Protein AF-0000000078823172 (afdb_homodimer)

Organism: Methylobacillus flagellatus (strain ATCC 51484 / DSM 6875 / VKM B-1610 / KT) (NCBI:txid265072)

Foldseek 3Di:
DCPQPCVQQPDDEPDDSPPPPDPPPPPDPAQKDKKKKKKKKQFHAHQQFTFALSGMKIKMWMKMDGNQFKIKMKMKMFGCQQQLACPPVPDDDRQFVDWTMKMKIKIWGKDDDPPPQKMKIWIKMWIAIDGGGDPVDPNQDQIWMWIKMKMDHDFKIKMKIWTCDCDHRRFGAGGKMKIKIKGWADDPPQQKIKIKMKMWTQRHPGDRLQIKMKIKIWMWGDDPQQKIKIKMKMAMPHDQVPQDRNNDRRRHIDIMIMMMGMD/DCPPPCPQQPDDEPDDSPPPPDPPPPPDPAQKDKKKKKKKKQFHAYQQFTFALSGMKIKMWMKMDGNQFKIKMKMKMFGCLQQLACPPVPDDDRQFVDWTMKMKIKIWGKDDDPPPQKMKIWIKMWIAIDGGGDPVDPNQDQIWMWIKMKMDHDFKIKMKIWTCDCDHRRFGAGGKMKIKIKGWADDPPQQKIKIKMKMWTQRHPGDRLQIKMKIKIWMWGDDPQFKIKIKMKMAMPHDQVVQDRNNDRRRHIDIMIMMMGMD

pLDDT: mean 87.61, std 20.74, range [19.89, 98.88]

Solvent-accessible surface area (backbone atoms only — not comparable to full-atom values): 25131 Å² total; per-residue (Å²): 133,85,79,70,76,72,49,70,53,80,71,76,63,79,66,69,76,64,45,52,51,69,69,68,57,84,76,66,87,61,57,67,46,75,37,37,36,37,33,43,26,46,36,38,49,54,86,32,25,42,34,22,74,73,23,56,25,49,36,34,36,40,38,38,39,36,76,89,25,42,34,37,35,39,38,35,32,28,20,20,45,49,41,14,21,29,17,89,75,37,64,71,64,36,43,19,40,32,38,17,33,39,40,35,43,36,39,35,41,40,47,60,53,79,88,70,66,36,31,39,38,39,37,41,37,39,42,38,59,60,62,41,60,22,74,90,40,72,87,44,40,49,43,26,42,32,40,36,43,32,43,33,43,90,44,38,36,38,38,40,35,38,20,83,28,68,28,45,65,46,36,60,11,42,52,18,33,34,39,35,43,38,36,50,44,64,51,78,89,70,37,35,31,38,36,41,36,42,35,41,41,39,32,47,77,22,64,70,69,70,28,30,43,23,35,38,43,34,41,36,39,45,49,93,82,34,40,36,37,36,38,34,39,32,25,40,68,46,42,58,91,76,41,45,36,24,87,40,52,28,31,44,72,43,79,32,43,38,42,33,40,45,86,134,85,76,72,77,72,48,69,56,74,68,83,63,79,68,66,85,59,45,54,52,68,67,68,56,83,77,66,86,62,57,66,46,75,38,38,36,38,33,44,27,46,35,38,49,52,86,29,24,43,35,23,74,73,24,55,24,50,35,34,37,40,38,39,40,38,76,88,24,43,35,37,37,38,39,36,33,29,21,19,43,49,41,14,21,30,17,90,75,34,69,70,64,37,43,19,39,32,36,18,32,39,40,35,42,37,38,36,41,41,48,59,52,80,88,70,66,34,31,39,37,38,36,42,37,39,42,36,58,58,61,42,60,23,73,92,42,72,88,47,41,49,43,26,42,33,40,35,42,33,42,33,44,91,43,37,36,38,39,41,36,37,18,82,29,68,27,46,65,46,37,60,9,43,51,18,32,37,40,36,44,37,37,52,44,63,50,78,88,69,39,35,32,38,37,40,37,43,35,41,41,39,31,48,78,22,64,70,70,72,27,29,42,23,35,36,43,34,43,36,39,47,48,92,84,34,39,34,36,36,38,35,38,31,26,40,68,48,41,59,90,75,41,44,36,24,89,41,51,27,31,44,74,42,80,33,44,39,42,34,39,45,88

Sequence (526 aa):
MRNSLLLAAIVGTFAAPAAVMAEEAAGATSPHTVTYNIGLTSNYIFRGTSQSGDRPAIQGGMDYSHASGFYAGTWASSISWLTDTGADGYGGERAYNSSSMELDIYAGYTAEIGETGITYDVGVNQYIYPGRRNTAVSPYNADTTEIYGGLAYKWVSARYNWSPSKSAFGFQGRGASYIDLTLDIPFGDTGYSAIAHVGRQEFGNGPSEYDYTDWKLGLSKAWDNGIVAGGYYTDTDADPSAFTYGPVFSGKENWTFFVQKTFMRNSLLLAAIVGTFAAPAAVMAEEAAGATSPHTVTYNIGLTSNYIFRGTSQSGDRPAIQGGMDYSHASGFYAGTWASSISWLTDTGADGYGGERAYNSSSMELDIYAGYTAEIGETGITYDVGVNQYIYPGRRNTAVSPYNADTTEIYGGLAYKWVSARYNWSPSKSAFGFQGRGASYIDLTLDIPFGDTGYSAIAHVGRQEFGNGPSEYDYTDWKLGLSKAWDNGIVAGGYYTDTDADPSAFTYGPVFSGKENWTFFVQKTF

Nearest PDB structures (foldseek):
  3szd-assembly2_A  TM=3.895E-01  e=1.748E-03  Pseudomonas aeruginosa
  4aui-assembly1_C  TM=3.815E-01  e=2.385E-03  Neisseria gonorrhoeae
  8p98-assembly1_A  TM=2.794E-01  e=1.854E-02  Bacteroides thetaiotaomicron VPI-5482
  7vcf-assembly1_F  TM=3.840E-01  e=7.254E-01  Chlamydomonas reinhardtii
  5fq6-assembly2_I  TM=2.348E-01  e=1.121E+00  Bacteroides thetaiotaomicron

InterPro domains:
  IPR010239 Conserved hypothetical protein CHP02001 [PF09694] (25-263)
  IPR010239 Conserved hypothetical protein CHP02001 [TIGR02001] (3-263)

Radius of gyration: 23.7 Å; Cα contacts (8 Å, |Δi|>4): 1482; chains: 2; bounding box: 60×65×48 Å

Secondary structure (DSSP, 8-state):
-----------SSS--STT------TT---SEEEEEEEEEESS-EETTEESSTTS-EEEEEEEEEETTSEEEEEEEEE--HHHHTTGGG-SS--SEEEE-EEEEEEEEEEEE-TTSSEEEEEEEEEEE--EEE-TTSS-----EEEEEEEEEETTEEEEEEE--SSEETTEE-TT-EEEEEEEEEE-TTSSEEEEEEEEEEE-TTS-GGG-EEEEEEEEEEE-TTSEEEEEEEEEE---TTTSEETTEETTS-EEEEEEEEE-/-----------SSS--S-S------TT---SEEEEEEEEEESS-EETTEESSTTS-EEEEEEEEEETTSEEEEEEEEE--HHHHTTGGG-SS--SEEEE-EEEEEEEEEEEE-TTSSEEEEEEEEEEE--EEE-TTSS-----EEEEEEEEEETTEEEEEEE--SSEETTEE-TT-EEEEEEEEEE-TTSSEEEEEEEEEEE-TTS-GGG-EEEEEEEEEEE-TTSEEEEEEEEEE---TTTSEETTEETTS-EEEEEEEEE-

Structure (mmCIF, N/CA/C/O backbone):
data_AF-0000000078823172-model_v1
#
loop_
_entity.id
_entity.type
_entity.pdbx_description
1 polymer 'Uncharacterized protein'
#
loop_
_atom_site.group_PDB
_atom_site.id
_atom_site.type_symbol
_atom_site.label_atom_id
_atom_site.label_alt_id
_atom_site.label_comp_id
_atom_site.label_asym_id
_atom_site.label_entity_id
_atom_site.label_seq_id
_atom_site.pdbx_PDB_ins_code
_atom_site.Cartn_x
_atom_site.Cartn_y
_atom_site.Cartn_z
_atom_site.occupancy
_atom_site.B_iso_or_equiv
_atom_site.auth_seq_id
_atom_site.auth_comp_id
_atom_site.auth_asym_id
_atom_site.auth_atom_id
_atom_site.pdbx_PDB_model_num
ATOM 1 N N . MET A 1 1 ? 33.219 21 13.844 1 19.98 1 MET A N 1
ATOM 2 C CA . MET A 1 1 ? 32.312 20.281 14.734 1 19.98 1 MET A CA 1
ATOM 3 C C . MET A 1 1 ? 30.938 20.141 14.109 1 19.98 1 MET A C 1
ATOM 5 O O . MET A 1 1 ? 30.203 21.125 14.008 1 19.98 1 MET A O 1
ATOM 9 N N . ARG A 1 2 ? 30.891 19.25 12.977 1 22.86 2 ARG A N 1
ATOM 10 C CA . ARG A 1 2 ? 29.969 19.141 11.836 1 22.86 2 ARG A CA 1
ATOM 11 C C . ARG A 1 2 ? 28.578 18.719 12.297 1 22.86 2 ARG A C 1
ATOM 13 O O . ARG A 1 2 ? 28.344 17.562 12.633 1 22.86 2 ARG A O 1
ATOM 20 N N . ASN A 1 3 ? 27.938 19.562 13.133 1 22.7 3 ASN A N 1
ATOM 21 C CA . ASN A 1 3 ? 26.594 19.328 13.664 1 22.7 3 ASN A CA 1
ATOM 22 C C . ASN A 1 3 ? 25.594 19.094 12.539 1 22.7 3 ASN A C 1
ATOM 24 O O . ASN A 1 3 ? 25.047 20.031 11.969 1 22.7 3 ASN A O 1
ATOM 28 N N . SER A 1 4 ? 25.922 18.234 11.648 1 25.62 4 SER A N 1
ATOM 29 C CA . SER A 1 4 ? 25 17.922 10.562 1 25.62 4 SER A CA 1
ATOM 30 C C . SER A 1 4 ? 23.688 17.359 11.086 1 25.62 4 SER A C 1
ATOM 32 O O . SER A 1 4 ? 23.672 16.344 11.773 1 25.62 4 SER A O 1
ATOM 34 N N . LEU A 1 5 ? 22.812 18.25 11.547 1 25.44 5 LEU A N 1
ATOM 35 C CA . LEU A 1 5 ? 21.438 17.969 11.938 1 25.44 5 LEU A CA 1
ATOM 36 C C . LEU A 1 5 ? 20.734 17.141 10.867 1 25.44 5 LEU A C 1
ATOM 38 O O . LEU A 1 5 ? 20.562 17.594 9.734 1 25.44 5 LEU A O 1
ATOM 42 N N . LEU A 1 6 ? 21.109 15.891 10.836 1 27.17 6 LEU A N 1
ATOM 43 C CA . LEU A 1 6 ? 20.375 14.969 9.977 1 27.17 6 LEU A CA 1
ATOM 44 C C . LEU A 1 6 ? 18.891 14.977 10.305 1 27.17 6 LEU A C 1
ATOM 46 O O . LEU A 1 6 ? 18.484 14.578 11.406 1 27.17 6 LEU A O 1
ATOM 50 N N . LEU A 1 7 ? 18.188 16.047 10 1 28.83 7 LEU A N 1
ATOM 51 C CA . LEU A 1 7 ? 16.734 16.047 10.164 1 28.83 7 LEU A CA 1
ATOM 52 C C . LEU A 1 7 ? 16.125 14.828 9.492 1 28.83 7 LEU A C 1
ATOM 54 O O . LEU A 1 7 ? 16.344 14.594 8.305 1 28.83 7 LEU A O 1
ATOM 58 N N . ALA A 1 8 ? 15.938 13.766 10.219 1 27.16 8 ALA A N 1
ATOM 59 C CA . ALA A 1 8 ? 15.312 12.484 9.875 1 27.16 8 ALA A CA 1
ATOM 60 C C . ALA A 1 8 ? 13.914 12.703 9.289 1 27.16 8 ALA A C 1
ATOM 62 O O . ALA A 1 8 ? 13.078 13.367 9.898 1 27.16 8 ALA A O 1
ATOM 63 N N . ALA A 1 9 ? 13.852 12.664 7.98 1 29.52 9 ALA A N 1
ATOM 64 C CA . ALA A 1 9 ? 12.594 12.625 7.242 1 29.52 9 ALA A CA 1
ATOM 65 C C . ALA A 1 9 ? 11.695 11.508 7.766 1 29.52 9 ALA A C 1
ATOM 67 O O . ALA A 1 9 ? 11.961 10.328 7.531 1 29.52 9 ALA A O 1
ATOM 68 N N . ILE A 1 10 ? 11.367 11.477 9.109 1 29.94 10 ILE A N 1
ATOM 69 C CA . ILE A 1 10 ? 10.398 10.438 9.438 1 29.94 10 ILE A CA 1
ATOM 70 C C . ILE A 1 10 ? 9.156 10.594 8.562 1 29.94 10 ILE A C 1
ATOM 72 O O . ILE A 1 10 ? 8.539 11.664 8.539 1 29.94 10 ILE A O 1
ATOM 76 N N . VAL A 1 11 ? 8.719 9.688 7.773 1 31.36 11 VAL A N 1
ATOM 77 C CA . VAL A 1 11 ? 7.723 9.234 6.809 1 31.36 11 VAL A CA 1
ATOM 78 C C . VAL A 1 11 ? 6.32 9.555 7.32 1 31.36 11 VAL A C 1
ATOM 80 O O . VAL A 1 11 ? 5.523 10.18 6.617 1 31.36 11 VAL A O 1
ATOM 83 N N . GLY A 1 12 ? 5.172 8.688 7.691 1 32.09 12 GLY A N 1
ATOM 84 C CA . GLY A 1 12 ? 3.873 8.438 7.086 1 32.09 12 GLY A CA 1
ATOM 85 C C . GLY A 1 12 ? 2.818 9.445 7.516 1 32.09 12 GLY A C 1
ATOM 86 O O . GLY A 1 12 ? 1.779 9.578 6.867 1 32.09 12 GLY A O 1
ATOM 87 N N . THR A 1 13 ? 2.258 9.648 8.727 1 36.22 13 THR A N 1
ATOM 88 C CA . THR A 1 13 ? 0.909 10.188 8.602 1 36.22 13 THR A CA 1
ATOM 89 C C . THR A 1 13 ? 0.938 11.578 7.969 1 36.22 13 THR A C 1
ATOM 91 O O . THR A 1 13 ? 0.288 11.812 6.949 1 36.22 13 THR A O 1
ATOM 94 N N . PHE A 1 14 ? 0.206 12.805 8.289 1 36.25 14 PHE A N 1
ATOM 95 C CA . PHE A 1 14 ? 0.055 14.039 7.531 1 36.25 14 PHE A CA 1
ATOM 96 C C . PHE A 1 14 ? 1.396 14.75 7.379 1 36.25 14 PHE A C 1
ATOM 98 O O . PHE A 1 14 ? 1.442 15.945 7.086 1 36.25 14 PHE A O 1
ATOM 105 N N . ALA A 1 15 ? 2.535 14.383 8.031 1 33.81 15 ALA A N 1
ATOM 106 C CA . ALA A 1 15 ? 3.582 15.398 8.016 1 33.81 15 ALA A CA 1
ATOM 107 C C . ALA A 1 15 ? 4.066 15.656 6.594 1 33.81 15 ALA A C 1
ATOM 109 O O . ALA A 1 15 ? 4.305 14.727 5.828 1 33.81 15 ALA A O 1
ATOM 110 N N . ALA A 1 16 ? 3.834 16.734 5.973 1 33.72 16 ALA A N 1
ATOM 111 C CA . ALA A 1 16 ? 4.605 17.266 4.855 1 33.72 16 ALA A CA 1
ATOM 112 C C . ALA A 1 16 ? 6.055 16.781 4.91 1 33.72 16 ALA A C 1
ATOM 114 O O . ALA A 1 16 ? 6.586 16.516 5.988 1 33.72 16 ALA A O 1
ATOM 115 N N . PRO A 1 17 ? 6.625 16.203 3.715 1 35.06 17 PRO A N 1
ATOM 116 C CA . PRO A 1 17 ? 8.078 16.078 3.605 1 35.06 17 PRO A CA 1
ATOM 117 C C . PRO A 1 17 ? 8.82 17.234 4.281 1 35.06 17 PRO A C 1
ATOM 119 O O . PRO A 1 17 ? 9.945 17.578 3.885 1 35.06 17 PRO A O 1
ATOM 122 N N . ALA A 1 18 ? 8.367 17.875 5.148 1 31.95 18 ALA A N 1
ATOM 123 C CA . ALA A 1 18 ? 9.305 18.938 5.488 1 31.95 18 ALA A CA 1
ATOM 124 C C . ALA A 1 18 ? 10.742 18.406 5.492 1 31.95 18 ALA A C 1
ATOM 126 O O . ALA A 1 18 ? 11.625 18.984 4.852 1 31.95 18 ALA A O 1
ATOM 127 N N . ALA A 1 19 ? 11.289 17.828 6.684 1 31.27 19 ALA A N 1
ATOM 128 C CA . ALA A 1 19 ? 12.727 17.844 6.922 1 31.27 19 ALA A CA 1
ATOM 129 C C . ALA A 1 19 ? 13.43 16.734 6.148 1 31.27 19 ALA A C 1
ATOM 131 O O . ALA A 1 19 ? 13.688 15.656 6.699 1 31.27 19 ALA A O 1
ATOM 132 N N . VAL A 1 20 ? 12.719 16 5.273 1 35.03 20 VAL A N 1
ATOM 133 C CA . VAL A 1 20 ? 13.812 15.367 4.551 1 35.03 20 VAL A CA 1
ATOM 134 C C . VAL A 1 20 ? 14.844 16.422 4.145 1 35.03 20 VAL A C 1
ATOM 136 O O . VAL A 1 20 ? 14.797 16.953 3.035 1 35.03 20 VAL A O 1
ATOM 139 N N . MET A 1 21 ? 14.93 17.562 4.75 1 33.09 21 MET A N 1
ATOM 140 C CA . MET A 1 21 ? 16.016 18.391 4.234 1 33.09 21 MET A CA 1
ATOM 141 C C . MET A 1 21 ? 17.25 17.547 3.949 1 33.09 21 MET A C 1
ATOM 143 O O . MET A 1 21 ? 17.516 16.562 4.641 1 33.09 21 MET A O 1
ATOM 147 N N . ALA A 1 22 ? 17.703 17.672 2.785 1 28.98 22 ALA A N 1
ATOM 148 C CA . ALA A 1 22 ? 18.875 17.266 2.012 1 28.98 22 ALA A CA 1
ATOM 149 C C . ALA A 1 22 ? 20.125 17.203 2.893 1 28.98 22 ALA A C 1
ATOM 151 O O . ALA A 1 22 ? 20.531 18.219 3.467 1 28.98 22 ALA A O 1
ATOM 152 N N . GLU A 1 23 ? 20.297 16.266 3.734 1 30.2 23 GLU A N 1
ATOM 153 C CA . GLU A 1 23 ? 21.75 16.281 3.883 1 30.2 23 GLU A CA 1
ATOM 154 C C . GLU A 1 23 ? 22.438 16.578 2.557 1 30.2 23 GLU A C 1
ATOM 156 O O . GLU A 1 23 ? 22.125 15.984 1.531 1 30.2 23 GLU A O 1
ATOM 161 N N . GLU A 1 24 ? 22.797 17.734 2.453 1 33 24 GLU A N 1
ATOM 162 C CA . GLU A 1 24 ? 23.797 17.984 1.427 1 33 24 GLU A CA 1
ATOM 163 C C . GLU A 1 24 ? 24.75 16.797 1.29 1 33 24 GLU A C 1
ATOM 165 O O . GLU A 1 24 ? 25.531 16.516 2.203 1 33 24 GLU A O 1
ATOM 170 N N . ALA A 1 25 ? 24.406 15.672 0.995 1 30.44 25 ALA A N 1
ATOM 171 C CA . ALA A 1 25 ? 25.609 14.961 0.574 1 30.44 25 ALA A CA 1
ATOM 172 C C . ALA A 1 25 ? 26.672 15.93 0.071 1 30.44 25 ALA A C 1
ATOM 174 O O . ALA A 1 25 ? 26.391 16.781 -0.77 1 30.44 25 ALA A O 1
ATOM 175 N N . ALA A 1 26 ? 27.688 16.062 0.829 1 34.47 26 ALA A N 1
ATOM 176 C CA . ALA A 1 26 ? 28.812 16.906 0.463 1 34.47 26 ALA A CA 1
ATOM 177 C C . ALA A 1 26 ? 28.922 17.062 -1.053 1 34.47 26 ALA A C 1
ATOM 179 O O . ALA A 1 26 ? 29.156 18.156 -1.562 1 34.47 26 ALA A O 1
ATOM 180 N N . GLY A 1 27 ? 29.344 15.969 -1.646 1 35.94 27 GLY A N 1
ATOM 181 C CA . GLY A 1 27 ? 29.938 16.078 -2.969 1 35.94 27 GLY A CA 1
ATOM 182 C C . GLY A 1 27 ? 28.922 16.25 -4.074 1 35.94 27 GLY A C 1
ATOM 183 O O . GLY A 1 27 ? 29.266 16.219 -5.258 1 35.94 27 GLY A O 1
ATOM 184 N N . ALA A 1 28 ? 27.562 15.672 -3.85 1 45.06 28 ALA A N 1
ATOM 185 C CA . ALA A 1 28 ? 26.938 15.547 -5.168 1 45.06 28 ALA A CA 1
ATOM 186 C C . ALA A 1 28 ? 26.516 16.922 -5.699 1 45.06 28 ALA A C 1
ATOM 188 O O . ALA A 1 28 ? 25.812 17.656 -5.016 1 45.06 28 ALA A O 1
ATOM 189 N N . THR A 1 29 ? 26.969 17.453 -6.523 1 65.19 29 THR A N 1
ATOM 190 C CA . THR A 1 29 ? 26.984 18.562 -7.48 1 65.19 29 THR A CA 1
ATOM 191 C C . THR A 1 29 ? 25.594 18.797 -8.047 1 65.19 29 THR A C 1
ATOM 193 O O . THR A 1 29 ? 25.281 19.906 -8.492 1 65.19 29 THR A O 1
ATOM 196 N N . SER A 1 30 ? 24.422 17.797 -7.664 1 89 30 SER A N 1
ATOM 197 C CA . SER A 1 30 ? 23.203 18.016 -8.422 1 89 30 SER A CA 1
ATOM 198 C C . SER A 1 30 ? 22.172 18.781 -7.602 1 89 30 SER A C 1
ATOM 200 O O . SER A 1 30 ? 21.969 18.5 -6.418 1 89 30 SER A O 1
ATOM 202 N N . PRO A 1 31 ? 21.594 19.719 -7.969 1 96.44 31 PRO A N 1
ATOM 203 C CA . PRO A 1 31 ? 20.547 20.469 -7.277 1 96.44 31 PRO A CA 1
ATOM 204 C C . PRO A 1 31 ? 19.234 19.688 -7.133 1 96.44 31 PRO A C 1
ATOM 206 O O . PRO A 1 31 ? 18.281 20.172 -6.543 1 96.44 31 PRO A O 1
ATOM 209 N N . HIS A 1 32 ? 19.109 18.516 -7.68 1 96.81 32 HIS A N 1
ATOM 210 C CA . HIS A 1 32 ? 17.922 17.672 -7.645 1 96.81 32 HIS A CA 1
ATOM 211 C C . HIS A 1 32 ? 18.125 16.484 -6.703 1 96.81 32 HIS A C 1
ATOM 213 O O . HIS A 1 32 ? 19.172 15.836 -6.727 1 96.81 32 HIS A O 1
ATOM 219 N N . THR A 1 33 ? 17.156 16.219 -5.824 1 95.25 33 THR A N 1
ATOM 220 C CA . THR A 1 33 ? 17.156 15.031 -4.969 1 95.25 33 THR A CA 1
ATOM 221 C C . THR A 1 33 ? 15.836 14.281 -5.09 1 95.25 33 THR A C 1
ATOM 223 O O . THR A 1 33 ? 14.758 14.883 -5.039 1 95.25 33 THR A O 1
ATOM 226 N N . VAL A 1 34 ? 15.906 12.977 -5.309 1 95.25 34 VAL A N 1
ATOM 227 C CA . VAL A 1 34 ? 14.742 12.102 -5.332 1 95.25 34 VAL A CA 1
ATOM 228 C C . VAL A 1 34 ? 14.875 11.031 -4.25 1 95.25 34 VAL A C 1
ATOM 230 O O . VAL A 1 34 ? 15.914 10.375 -4.141 1 95.25 34 VAL A O 1
ATOM 233 N N . THR A 1 35 ? 13.859 10.898 -3.439 1 94.69 35 THR A N 1
ATOM 234 C CA . THR A 1 35 ? 13.836 9.875 -2.398 1 94.69 35 THR A CA 1
ATOM 235 C C . THR A 1 35 ? 12.57 9.031 -2.5 1 94.69 35 THR A C 1
ATOM 237 O O . THR A 1 35 ? 11.531 9.508 -2.953 1 94.69 35 THR A O 1
ATOM 240 N N . TYR A 1 36 ? 12.703 7.82 -2.098 1 95.5 36 TYR A N 1
ATOM 241 C CA . TYR A 1 36 ? 11.594 6.871 -2.043 1 95.5 36 TYR A CA 1
ATOM 242 C C . TYR A 1 36 ? 11.438 6.293 -0.641 1 95.5 36 TYR A C 1
ATOM 244 O O . TYR A 1 36 ? 12.383 6.312 0.153 1 95.5 36 TYR A O 1
ATOM 252 N N . ASN A 1 37 ? 10.258 5.82 -0.341 1 96.06 37 ASN A N 1
ATOM 253 C CA . ASN A 1 37 ? 10.07 5.133 0.933 1 96.06 37 ASN A CA 1
ATOM 254 C C . ASN A 1 37 ? 9.008 4.043 0.829 1 96.06 37 ASN A C 1
ATOM 256 O O . ASN A 1 37 ? 8.109 4.117 -0.018 1 96.06 37 ASN A O 1
ATOM 260 N N . ILE A 1 38 ? 9.086 3.092 1.653 1 96.62 38 ILE A N 1
ATOM 261 C CA . ILE A 1 38 ? 8.109 2.023 1.829 1 96.62 38 ILE A CA 1
ATOM 262 C C . ILE A 1 38 ? 8.016 1.651 3.307 1 96.62 38 ILE A C 1
ATOM 264 O O . ILE A 1 38 ? 9.008 1.715 4.035 1 96.62 38 ILE A O 1
ATOM 268 N N . GLY A 1 39 ? 6.801 1.312 3.732 1 97.31 39 GLY A N 1
ATOM 269 C CA . GLY A 1 39 ? 6.66 0.957 5.137 1 97.31 39 GLY A CA 1
ATOM 270 C C . GLY A 1 39 ? 5.395 0.171 5.426 1 97.31 39 GLY A C 1
ATOM 271 O O . GLY A 1 39 ? 4.492 0.105 4.59 1 97.31 39 GLY A O 1
ATOM 272 N N . LEU A 1 40 ? 5.441 -0.436 6.578 1 98.25 40 LEU A N 1
ATOM 273 C CA . LEU A 1 40 ? 4.289 -1.088 7.188 1 98.25 40 LEU A CA 1
ATOM 274 C C . LEU A 1 40 ? 3.955 -0.451 8.531 1 98.25 40 LEU A C 1
ATOM 276 O O . LEU A 1 40 ? 4.855 -0.107 9.305 1 98.25 40 LEU A O 1
ATOM 280 N N . THR A 1 41 ? 2.717 -0.308 8.734 1 98.56 41 THR A N 1
ATOM 281 C CA . THR A 1 41 ? 2.225 0.156 10.023 1 98.56 41 THR A CA 1
ATOM 282 C C . THR A 1 41 ? 1.121 -0.763 10.547 1 98.56 41 THR A C 1
ATOM 284 O O . THR A 1 41 ? 0.378 -1.354 9.758 1 98.56 41 THR A O 1
ATOM 287 N N . SER A 1 42 ? 1.023 -0.833 11.828 1 98.44 42 SER A N 1
ATOM 288 C CA . SER A 1 42 ? -0.004 -1.689 12.414 1 98.44 42 SER A CA 1
ATOM 289 C C . SER A 1 42 ? -1.383 -1.046 12.312 1 98.44 42 SER A C 1
ATOM 291 O O . SER A 1 42 ? -2.402 -1.718 12.484 1 98.44 42 SER A O 1
ATOM 293 N N . ASN A 1 43 ? -1.388 0.219 12.102 1 98.56 43 ASN A N 1
ATOM 294 C CA . ASN A 1 43 ? -2.592 1.028 11.953 1 98.56 43 ASN A CA 1
ATOM 295 C C . ASN A 1 43 ? -2.293 2.352 11.25 1 98.56 43 ASN A C 1
ATOM 297 O O . ASN A 1 43 ? -1.408 3.098 11.68 1 98.56 43 ASN A O 1
ATOM 301 N N . TYR A 1 44 ? -2.957 2.617 10.18 1 98.62 44 TYR A N 1
ATOM 302 C CA . TYR A 1 44 ? -2.812 3.941 9.578 1 98.62 44 TYR A CA 1
ATOM 303 C C . TYR A 1 44 ? -3.666 4.969 10.312 1 98.62 44 TYR A C 1
ATOM 305 O O . TYR A 1 44 ? -4.898 4.941 10.219 1 98.62 44 TYR A O 1
ATOM 313 N N . ILE A 1 45 ? -2.992 5.93 10.969 1 98.69 45 ILE A N 1
ATOM 314 C CA . ILE A 1 45 ? -3.646 6.996 11.719 1 98.69 45 ILE A CA 1
ATOM 315 C C . ILE A 1 45 ? -3.451 8.328 11 1 98.69 45 ILE A C 1
ATOM 317 O O . ILE A 1 45 ? -2.318 8.742 10.75 1 98.69 45 ILE A O 1
ATOM 321 N N . PHE A 1 46 ? -4.539 8.938 10.641 1 98.38 46 PHE A N 1
ATOM 322 C CA . PHE A 1 46 ? -4.551 10.273 10.062 1 98.38 46 PHE A CA 1
ATOM 323 C C . PHE A 1 46 ? -5.27 11.258 10.977 1 98.38 46 PHE A C 1
ATOM 325 O O . PHE A 1 46 ? -6.488 11.172 11.148 1 98.38 46 PHE A O 1
ATOM 332 N N . ARG A 1 47 ? -4.484 12.195 11.539 1 98.06 47 ARG A N 1
ATOM 333 C CA . ARG A 1 47 ? -5.008 13.195 12.461 1 98.06 47 ARG A CA 1
ATOM 334 C C . ARG A 1 47 ? -5.805 12.539 13.586 1 98.06 47 ARG A C 1
ATOM 336 O O . ARG A 1 47 ? -6.914 12.969 13.898 1 98.06 47 ARG A O 1
ATOM 343 N N . GLY A 1 48 ? -5.254 11.477 14.016 1 98.31 48 GLY A N 1
ATOM 344 C CA . GLY A 1 48 ? -5.766 10.781 15.188 1 98.31 48 GLY A CA 1
ATOM 345 C C . GLY A 1 48 ? -6.809 9.734 14.844 1 98.31 48 GLY A C 1
ATOM 346 O O . GLY A 1 48 ? -7.238 8.977 15.719 1 98.31 48 GLY A O 1
ATOM 347 N N . THR A 1 49 ? -7.262 9.641 13.672 1 97.88 49 THR A N 1
ATOM 348 C CA . THR A 1 49 ? -8.32 8.695 13.312 1 97.88 49 THR A CA 1
ATOM 349 C C . THR A 1 49 ? -7.758 7.555 12.469 1 97.88 49 THR A C 1
ATOM 351 O O . THR A 1 49 ? -6.914 7.777 11.594 1 97.88 49 THR A O 1
ATOM 354 N N . SER A 1 50 ? -8.219 6.309 12.75 1 97.94 50 SER A N 1
ATOM 355 C CA . SER A 1 50 ? -7.797 5.137 11.984 1 97.94 50 SER A CA 1
ATOM 356 C C . SER A 1 50 ? -8.367 5.16 10.57 1 97.94 50 SER A C 1
ATOM 358 O O . SER A 1 50 ? -9.57 5.352 10.391 1 97.94 50 SER A O 1
ATOM 360 N N . GLN A 1 51 ? -7.449 4.934 9.648 1 97.81 51 GLN A N 1
ATOM 361 C CA . GLN A 1 51 ? -7.875 4.867 8.25 1 97.81 51 GLN A CA 1
ATOM 362 C C . GLN A 1 51 ? -7.879 3.428 7.742 1 97.81 51 GLN A C 1
ATOM 364 O O . GLN A 1 51 ? -8.344 3.154 6.633 1 97.81 51 GLN A O 1
ATOM 369 N N . SER A 1 52 ? -7.363 2.48 8.555 1 97.94 52 SER A N 1
ATOM 370 C CA . SER A 1 52 ? -7.258 1.093 8.117 1 97.94 52 SER A CA 1
ATOM 371 C C . SER A 1 52 ? -8.055 0.16 9.023 1 97.94 52 SER A C 1
ATOM 373 O O . SER A 1 52 ? -7.742 -1.028 9.125 1 97.94 52 SER A O 1
ATOM 375 N N . GLY A 1 53 ? -8.938 0.753 9.812 1 96.62 53 GLY A N 1
ATOM 376 C CA . GLY A 1 53 ? -9.82 -0.052 10.641 1 96.62 53 GLY A CA 1
ATOM 377 C C . GLY A 1 53 ? -9.094 -0.786 11.75 1 96.62 53 GLY A C 1
ATOM 378 O O . GLY A 1 53 ? -9.43 -1.933 12.062 1 96.62 53 GLY A O 1
ATOM 379 N N . ASP A 1 54 ? -8.07 -0.241 12.211 1 97.38 54 ASP A N 1
ATOM 380 C CA . ASP A 1 54 ? -7.234 -0.808 13.273 1 97.38 54 ASP A CA 1
ATOM 381 C C . ASP A 1 54 ? -6.469 -2.031 12.773 1 97.38 54 ASP A C 1
ATOM 383 O O . ASP A 1 54 ? -6.242 -2.979 13.523 1 97.38 54 ASP A O 1
ATOM 387 N N . ARG A 1 55 ? -6.195 -2.074 11.578 1 97.75 55 ARG A N 1
ATOM 388 C CA . ARG A 1 55 ? -5.441 -3.156 10.953 1 97.75 55 ARG A CA 1
ATOM 389 C C . ARG A 1 55 ? -4.219 -2.617 10.211 1 97.75 55 ARG A C 1
ATOM 391 O O . ARG A 1 55 ? -4.117 -1.414 9.969 1 97.75 55 ARG A O 1
ATOM 398 N N . PRO A 1 56 ? -3.311 -3.49 9.867 1 98.38 56 PRO A N 1
ATOM 399 C CA . PRO A 1 56 ? -2.08 -3.021 9.227 1 98.38 56 PRO A CA 1
ATOM 400 C C . PRO A 1 56 ? -2.328 -2.391 7.859 1 98.38 56 PRO A C 1
ATOM 402 O O . PRO A 1 56 ? -3.33 -2.697 7.207 1 98.38 56 PRO A O 1
ATOM 405 N N . ALA A 1 57 ? -1.391 -1.569 7.488 1 98.75 57 ALA A N 1
ATOM 406 C CA . ALA A 1 57 ? -1.43 -0.899 6.191 1 98.75 57 ALA A CA 1
ATOM 407 C C . ALA A 1 57 ? -0.039 -0.832 5.566 1 98.75 57 ALA A C 1
ATOM 409 O O . ALA A 1 57 ? 0.956 -0.644 6.27 1 98.75 57 ALA A O 1
ATOM 410 N N . ILE A 1 58 ? 0.03 -0.993 4.293 1 98.75 58 ILE A N 1
ATOM 411 C CA . ILE A 1 58 ? 1.241 -0.704 3.531 1 98.75 58 ILE A CA 1
ATOM 412 C C . ILE A 1 58 ? 1.223 0.75 3.064 1 98.75 58 ILE A C 1
ATOM 414 O O . ILE A 1 58 ? 0.176 1.268 2.67 1 98.75 58 ILE A O 1
ATOM 418 N N . GLN A 1 59 ? 2.387 1.354 3.121 1 98.56 59 GLN A N 1
ATOM 419 C CA . GLN A 1 59 ? 2.512 2.762 2.754 1 98.56 59 GLN A CA 1
ATOM 420 C C . GLN A 1 59 ? 3.82 3.025 2.016 1 98.56 59 GLN A C 1
ATOM 422 O O . GLN A 1 59 ? 4.797 2.291 2.189 1 98.56 59 GLN A O 1
ATOM 427 N N . GLY A 1 60 ? 3.824 4.066 1.184 1 97.5 60 GLY A N 1
ATOM 428 C CA . GLY A 1 60 ? 5.051 4.477 0.514 1 97.5 60 GLY A CA 1
ATOM 429 C C . GLY A 1 60 ? 4.852 5.648 -0.427 1 97.5 60 GLY A C 1
ATOM 430 O O . GLY A 1 60 ? 3.725 6.109 -0.626 1 97.5 60 GLY A O 1
ATOM 431 N N . GLY A 1 61 ? 6.016 6.098 -0.961 1 96.75 61 GLY A N 1
ATOM 432 C CA . GLY A 1 61 ? 5.926 7.262 -1.831 1 96.75 61 GLY A CA 1
ATOM 433 C C . GLY A 1 61 ? 7.27 7.684 -2.398 1 96.75 61 GLY A C 1
ATOM 434 O O . GLY A 1 61 ? 8.266 6.98 -2.236 1 96.75 61 GLY A O 1
ATOM 435 N N . MET A 1 62 ? 7.172 8.719 -3.107 1 96.62 62 MET A N 1
ATOM 436 C CA . MET A 1 62 ? 8.312 9.352 -3.758 1 96.62 62 MET A CA 1
ATOM 437 C C . MET A 1 62 ? 8.297 10.859 -3.539 1 96.62 62 MET A C 1
ATOM 439 O O . MET A 1 62 ? 7.238 11.492 -3.625 1 96.62 62 MET A O 1
ATOM 443 N N . ASP A 1 63 ? 9.531 11.367 -3.318 1 97.12 63 ASP A N 1
ATOM 444 C CA . ASP A 1 63 ? 9.664 12.805 -3.105 1 97.12 63 ASP A CA 1
ATOM 445 C C . ASP A 1 63 ? 10.781 13.383 -3.979 1 97.12 63 ASP A C 1
ATOM 447 O O . ASP A 1 63 ? 11.836 12.773 -4.133 1 97.12 63 ASP A O 1
ATOM 451 N N . TYR A 1 64 ? 10.469 14.453 -4.496 1 97.31 64 TYR A N 1
ATOM 452 C CA . TYR A 1 64 ? 11.438 15.273 -5.215 1 97.31 64 TYR A CA 1
ATOM 453 C C . TYR A 1 64 ? 11.664 16.594 -4.5 1 97.31 64 TYR A C 1
ATOM 455 O O . TYR A 1 64 ? 10.711 17.234 -4.043 1 97.31 64 TYR A O 1
ATOM 463 N N . SER A 1 65 ? 12.898 16.938 -4.426 1 97.25 65 SER A N 1
ATOM 464 C CA . SER A 1 65 ? 13.234 18.266 -3.912 1 97.25 65 SER A CA 1
ATOM 465 C C . SER A 1 65 ? 14.305 18.922 -4.762 1 97.25 65 SER A C 1
ATOM 467 O O . SER A 1 65 ? 15.18 18.25 -5.309 1 97.25 65 SER A O 1
ATOM 469 N N . HIS A 1 66 ? 14.234 20.219 -4.805 1 97.81 66 HIS A N 1
ATOM 470 C CA . HIS A 1 66 ? 15.227 21.031 -5.488 1 97.81 66 HIS A CA 1
ATOM 471 C C . HIS A 1 66 ? 15.93 21.969 -4.512 1 97.81 66 HIS A C 1
ATOM 473 O O . HIS A 1 66 ? 15.336 22.406 -3.527 1 97.81 66 HIS A O 1
ATOM 479 N N . ALA A 1 67 ? 17.172 22.375 -4.824 1 96.44 67 ALA A N 1
ATOM 480 C CA . ALA A 1 67 ? 17.969 23.25 -3.967 1 96.44 67 ALA A CA 1
ATOM 481 C C . ALA A 1 67 ? 17.312 24.609 -3.807 1 96.44 67 ALA A C 1
ATOM 483 O O . ALA A 1 67 ? 17.562 25.312 -2.826 1 96.44 67 ALA A O 1
ATOM 484 N N . SER A 1 68 ? 16.469 25.031 -4.688 1 97.19 68 SER A N 1
ATOM 485 C CA . SER A 1 68 ? 15.773 26.312 -4.625 1 97.19 68 SER A CA 1
ATOM 486 C C . SER A 1 68 ? 14.734 26.328 -3.504 1 97.19 68 SER A C 1
ATOM 488 O O . SER A 1 68 ? 14.266 27.406 -3.107 1 97.19 68 SER A O 1
ATOM 490 N N . GLY A 1 69 ? 14.305 25.109 -3.078 1 97.88 69 GLY A N 1
ATOM 491 C CA . GLY A 1 69 ? 13.273 25.031 -2.061 1 97.88 69 GLY A CA 1
ATOM 492 C C . GLY A 1 69 ? 11.992 24.391 -2.562 1 97.88 69 GLY A C 1
ATOM 493 O O . GLY A 1 69 ? 11.133 24 -1.768 1 97.88 69 GLY A O 1
ATOM 494 N N . PHE A 1 70 ? 11.875 24.25 -3.877 1 98.62 70 PHE A N 1
ATOM 495 C CA . PHE A 1 70 ? 10.695 23.609 -4.449 1 98.62 70 PHE A CA 1
ATOM 496 C C . PHE A 1 70 ? 10.703 22.109 -4.188 1 98.62 70 PHE A C 1
ATOM 498 O O . PHE A 1 70 ? 11.766 21.484 -4.23 1 98.62 70 PHE A O 1
ATOM 505 N N . TYR A 1 71 ? 9.562 21.594 -3.938 1 98.38 71 TYR A N 1
ATOM 506 C CA . TYR A 1 71 ? 9.445 20.141 -3.791 1 98.38 71 TYR A CA 1
ATOM 507 C C . TYR A 1 71 ? 8.102 19.641 -4.301 1 98.38 71 TYR A C 1
ATOM 509 O O . TYR A 1 71 ? 7.164 20.422 -4.461 1 98.38 71 TYR A O 1
ATOM 517 N N . ALA A 1 72 ? 8.008 18.391 -4.648 1 98.69 72 ALA A N 1
ATOM 518 C CA . ALA A 1 72 ? 6.797 17.672 -5.023 1 98.69 72 ALA A CA 1
ATOM 519 C C . ALA A 1 72 ? 6.902 16.188 -4.648 1 98.69 72 ALA A C 1
ATOM 521 O O . ALA A 1 72 ? 8.008 15.672 -4.449 1 98.69 72 ALA A O 1
ATOM 522 N N . GLY A 1 73 ? 5.742 15.602 -4.543 1 98.06 73 GLY A N 1
ATOM 523 C CA . GLY A 1 73 ? 5.801 14.188 -4.215 1 98.06 73 GLY A CA 1
ATOM 524 C C . GLY A 1 73 ? 4.453 13.5 -4.289 1 98.06 73 GLY A C 1
ATOM 525 O O . GLY A 1 73 ? 3.439 14.141 -4.586 1 98.06 73 GLY A O 1
ATOM 526 N N . THR A 1 74 ? 4.547 12.227 -4.098 1 98.19 74 THR A N 1
ATOM 527 C CA . THR A 1 74 ? 3.367 11.375 -3.99 1 98.19 74 THR A CA 1
ATOM 528 C C . THR A 1 74 ? 3.527 10.367 -2.852 1 98.19 74 THR A C 1
ATOM 530 O O . THR A 1 74 ? 4.648 9.984 -2.508 1 98.19 74 THR A O 1
ATOM 533 N N . TRP A 1 75 ? 2.469 10.102 -2.238 1 98.38 75 TRP A N 1
ATOM 534 C CA . TRP A 1 75 ? 2.379 9.133 -1.15 1 98.38 75 TRP A CA 1
ATOM 535 C C . TRP A 1 75 ? 1.07 8.352 -1.221 1 98.38 75 TRP A C 1
ATOM 537 O O . TRP A 1 75 ? 0.023 8.914 -1.552 1 98.38 75 TRP A O 1
ATOM 547 N N . ALA A 1 76 ? 1.164 7.059 -0.906 1 98.75 76 ALA A N 1
ATOM 548 C CA . ALA A 1 76 ? -0.04 6.23 -0.938 1 98.75 76 ALA A CA 1
ATOM 549 C C . ALA A 1 76 ? -0.088 5.285 0.258 1 98.75 76 ALA A C 1
ATOM 551 O O . ALA A 1 76 ? 0.95 4.949 0.833 1 98.75 76 ALA A O 1
ATOM 552 N N . SER A 1 77 ? -1.265 4.891 0.624 1 98.81 77 SER A N 1
ATOM 553 C CA . SER A 1 77 ? -1.496 3.918 1.689 1 98.81 77 SER A CA 1
ATOM 554 C C . SER A 1 77 ? -2.738 3.078 1.411 1 98.81 77 SER A C 1
ATOM 556 O O . SER A 1 77 ? -3.705 3.566 0.82 1 98.81 77 SER A O 1
ATOM 558 N N . SER A 1 78 ? -2.693 1.852 1.894 1 98.81 78 SER A N 1
ATOM 559 C CA . SER A 1 78 ? -3.941 1.096 1.939 1 98.81 78 SER A CA 1
ATOM 560 C C . SER A 1 78 ? -4.883 1.647 3.006 1 98.81 78 SER A C 1
ATOM 562 O O . SER A 1 78 ? -4.441 2.055 4.082 1 98.81 78 SER A O 1
ATOM 564 N N . ILE A 1 79 ? -6.137 1.646 2.682 1 98.62 79 ILE A N 1
ATOM 565 C CA . ILE A 1 79 ? -7.152 2.139 3.605 1 98.62 79 ILE A CA 1
ATOM 566 C C . ILE A 1 79 ? -8.391 1.249 3.537 1 98.62 79 ILE A C 1
ATOM 568 O O . ILE A 1 79 ? -8.57 0.505 2.57 1 98.62 79 ILE A O 1
ATOM 572 N N . SER A 1 80 ? -9.273 1.417 4.594 1 97.62 80 SER A N 1
ATOM 573 C CA . SER A 1 80 ? -10.523 0.663 4.551 1 97.62 80 SER A CA 1
ATOM 574 C C . SER A 1 80 ? -11.695 1.51 5.031 1 97.62 80 SER A C 1
ATOM 576 O O . SER A 1 80 ? -12.852 1.118 4.879 1 97.62 80 SER A O 1
ATOM 578 N N . TRP A 1 81 ? -11.508 2.676 5.562 1 95.38 81 TRP A N 1
ATOM 579 C CA . TRP A 1 81 ? -12.516 3.42 6.309 1 95.38 81 TRP A CA 1
ATOM 580 C C . TRP A 1 81 ? -13.711 3.768 5.422 1 95.38 81 TRP A C 1
ATOM 582 O O . TRP A 1 81 ? -14.852 3.816 5.895 1 95.38 81 TRP A O 1
ATOM 592 N N . LEU A 1 82 ? -13.5 3.973 4.164 1 94.38 82 LEU A N 1
ATOM 593 C CA . LEU A 1 82 ? -14.578 4.375 3.271 1 94.38 82 LEU A CA 1
ATOM 594 C C . LEU A 1 82 ? -15.539 3.217 3.025 1 94.38 82 LEU A C 1
ATOM 596 O O . LEU A 1 82 ? -16.75 3.43 2.857 1 94.38 82 LEU A O 1
ATOM 600 N N . THR A 1 83 ? -15.016 2.037 2.984 1 93.88 83 THR A N 1
ATOM 601 C CA . THR A 1 83 ? -15.867 0.875 2.775 1 93.88 83 THR A CA 1
ATOM 602 C C . THR A 1 83 ? -16.328 0.292 4.109 1 93.88 83 THR A C 1
ATOM 604 O O . THR A 1 83 ? -17.25 -0.517 4.156 1 93.88 83 THR A O 1
ATOM 607 N N . ASP A 1 84 ? -15.688 0.683 5.18 1 94.56 84 ASP A N 1
ATOM 608 C CA . ASP A 1 84 ? -16.047 0.169 6.5 1 94.56 84 ASP A CA 1
ATOM 609 C C . ASP A 1 84 ? -17.344 0.791 6.996 1 94.56 84 ASP A C 1
ATOM 611 O O . ASP A 1 84 ? -17.969 0.277 7.93 1 94.56 84 ASP A O 1
ATOM 615 N N . THR A 1 85 ? -17.672 1.89 6.445 1 88.25 85 THR A N 1
ATOM 616 C CA . THR A 1 85 ? -18.922 2.516 6.859 1 88.25 85 THR A CA 1
ATOM 617 C C . THR A 1 85 ? -20.109 1.581 6.609 1 88.25 85 THR A C 1
ATOM 619 O O . THR A 1 85 ? -20.203 0.954 5.555 1 88.25 85 THR A O 1
ATOM 622 N N . GLY A 1 86 ? -20.938 1.458 7.582 1 82.19 86 GLY A N 1
ATOM 623 C CA . GLY A 1 86 ? -22.125 0.623 7.445 1 82.19 86 GLY A CA 1
ATOM 624 C C . GLY A 1 86 ? -21.828 -0.858 7.59 1 82.19 86 GLY A C 1
ATOM 625 O O . GLY A 1 86 ? -22.703 -1.695 7.375 1 82.19 86 GLY A O 1
ATOM 626 N N . ALA A 1 87 ? -20.703 -1.204 8.008 1 83.06 87 ALA A N 1
ATOM 627 C CA . ALA A 1 87 ? -20.312 -2.609 8.117 1 83.06 87 ALA A CA 1
ATOM 628 C C . ALA A 1 87 ? -20.812 -3.217 9.422 1 83.06 87 ALA A C 1
ATOM 630 O O . ALA A 1 87 ? -21.062 -2.5 10.391 1 83.06 87 ALA A O 1
ATOM 631 N N . ASP A 1 88 ? -20.891 -4.594 9.531 1 81.19 88 ASP A N 1
ATOM 632 C CA . ASP A 1 88 ? -21.188 -5.402 10.703 1 81.19 88 ASP A CA 1
ATOM 633 C C . ASP A 1 88 ? -22.578 -5.062 11.273 1 81.19 88 ASP A C 1
ATOM 635 O O . ASP A 1 88 ? -22.797 -5.168 12.477 1 81.19 88 ASP A O 1
ATOM 639 N N . GLY A 1 89 ? -23.422 -4.531 10.43 1 73.94 89 GLY A N 1
ATOM 640 C CA . GLY A 1 89 ? -24.766 -4.219 10.875 1 73.94 89 GLY A CA 1
ATOM 641 C C . GLY A 1 89 ? -24.875 -2.852 11.523 1 73.94 89 GLY A C 1
ATOM 642 O O . GLY A 1 89 ? -25.922 -2.516 12.102 1 73.94 89 GLY A O 1
ATOM 643 N N . TYR A 1 90 ? -23.656 -2.291 11.648 1 74.69 90 TYR A N 1
ATOM 644 C CA . TYR A 1 90 ? -23.703 -0.939 12.195 1 74.69 90 TYR A CA 1
ATOM 645 C C . TYR A 1 90 ? -24.344 0.027 11.203 1 74.69 90 TYR A C 1
ATOM 647 O O . TYR A 1 90 ? -23.844 0.225 10.102 1 74.69 90 TYR A O 1
ATOM 655 N N . GLY A 1 91 ? -25.656 -0.144 11 1 63.41 91 GLY A N 1
ATOM 656 C CA . GLY A 1 91 ? -26.547 0.722 10.227 1 63.41 91 GLY A CA 1
ATOM 657 C C . GLY A 1 91 ? -25.797 1.715 9.359 1 63.41 91 GLY A C 1
ATOM 658 O O . GLY A 1 91 ? -24.562 1.819 9.445 1 63.41 91 GLY A O 1
ATOM 659 N N . GLY A 1 92 ? -26.359 2.174 8.25 1 68.81 92 GLY A N 1
ATOM 660 C CA . GLY A 1 92 ? -25.938 3.18 7.289 1 68.81 92 GLY A CA 1
ATOM 661 C C . GLY A 1 92 ? -25.438 2.59 5.988 1 68.81 92 GLY A C 1
ATOM 662 O O . GLY A 1 92 ? -25.469 1.373 5.793 1 68.81 92 GLY A O 1
ATOM 663 N N . GLU A 1 93 ? -25.172 3.389 5.141 1 76.25 93 GLU A N 1
ATOM 664 C CA . GLU A 1 93 ? -24.656 3.027 3.82 1 76.25 93 GLU A CA 1
ATOM 665 C C . GLU A 1 93 ? -23.156 3.221 3.74 1 76.25 93 GLU A C 1
ATOM 667 O O . GLU A 1 93 ? -22.578 4.027 4.48 1 76.25 93 GLU A O 1
ATOM 672 N N . ARG A 1 94 ? -22.547 2.352 2.994 1 85.5 94 ARG A N 1
ATOM 673 C CA . ARG A 1 94 ? -21.125 2.566 2.707 1 85.5 94 ARG A CA 1
ATOM 674 C C . ARG A 1 94 ? -20.906 3.934 2.074 1 85.5 94 ARG A C 1
ATOM 676 O O . ARG A 1 94 ? -21.688 4.379 1.238 1 85.5 94 ARG A O 1
ATOM 683 N N . ALA A 1 95 ? -19.828 4.551 2.494 1 89.62 95 ALA A N 1
ATOM 684 C CA . ALA A 1 95 ? -19.453 5.762 1.778 1 89.62 95 ALA A CA 1
ATOM 685 C C . ALA A 1 95 ? -19.016 5.445 0.349 1 89.62 95 ALA A C 1
ATOM 687 O O . ALA A 1 95 ? -19.5 6.062 -0.604 1 89.62 95 ALA A O 1
ATOM 688 N N . TYR A 1 96 ? -18.156 4.469 0.268 1 93.25 96 TYR A N 1
ATOM 689 C CA . TYR A 1 96 ? -17.766 3.908 -1.022 1 93.25 96 TYR A CA 1
ATOM 690 C C . TYR A 1 96 ? -18.141 2.436 -1.114 1 93.25 96 TYR A C 1
ATOM 692 O O . TYR A 1 96 ? -18.031 1.698 -0.132 1 93.25 96 TYR A O 1
ATOM 700 N N . ASN A 1 97 ? -18.531 2.059 -2.252 1 92.25 97 ASN A N 1
ATOM 701 C CA . ASN A 1 97 ? -18.812 0.648 -2.492 1 92.25 97 ASN A CA 1
ATOM 702 C C . ASN A 1 97 ? -17.531 -0.152 -2.74 1 92.25 97 ASN A C 1
ATOM 704 O O . ASN A 1 97 ? -17.531 -1.378 -2.617 1 92.25 97 ASN A O 1
ATOM 708 N N . SER A 1 98 ? -16.5 0.537 -3.129 1 95.12 98 SER A N 1
ATOM 709 C CA . SER A 1 98 ? -15.172 -0.034 -3.334 1 95.12 98 SER A CA 1
ATOM 710 C C . SER A 1 98 ? -14.086 1.027 -3.193 1 95.12 98 SER A C 1
ATOM 712 O O . SER A 1 98 ? -14.195 2.109 -3.775 1 95.12 98 SER A O 1
ATOM 714 N N . SER A 1 99 ? -13.109 0.744 -2.455 1 95.88 99 SER A N 1
ATOM 715 C CA . SER A 1 99 ? -11.938 1.592 -2.246 1 95.88 99 SER A CA 1
ATOM 716 C C . SER A 1 99 ? -10.859 0.86 -1.455 1 95.88 99 SER A C 1
ATOM 718 O O . SER A 1 99 ? -11.164 0.12 -0.518 1 95.88 99 SER A O 1
ATOM 720 N N . SER A 1 100 ? -9.617 1.105 -1.837 1 96.81 100 SER A N 1
ATOM 721 C CA . SER A 1 100 ? -8.602 0.372 -1.092 1 96.81 100 SER A CA 1
ATOM 722 C C . SER A 1 100 ? -7.355 1.227 -0.864 1 96.81 100 SER A C 1
ATOM 724 O O . SER A 1 100 ? -6.402 0.787 -0.218 1 96.81 100 SER A O 1
ATOM 726 N N . MET A 1 101 ? -7.324 2.414 -1.38 1 98.19 101 MET A N 1
ATOM 727 C CA . MET A 1 101 ? -6.09 3.182 -1.223 1 98.19 101 MET A CA 1
ATOM 728 C C . MET A 1 101 ? -6.383 4.676 -1.175 1 98.19 101 MET A C 1
ATOM 730 O O . MET A 1 101 ? -7.422 5.129 -1.659 1 98.19 101 MET A O 1
ATOM 734 N N . GLU A 1 102 ? -5.504 5.348 -0.538 1 98.62 102 GLU A N 1
ATOM 735 C CA . GLU A 1 102 ? -5.348 6.797 -0.623 1 98.62 102 GLU A CA 1
ATOM 736 C C . GLU A 1 102 ? -4.102 7.172 -1.42 1 98.62 102 GLU A C 1
ATOM 738 O O . GLU A 1 102 ? -3.047 6.551 -1.264 1 98.62 102 GLU A O 1
ATOM 743 N N . LEU A 1 103 ? -4.273 8.109 -2.281 1 98.62 103 LEU A N 1
ATOM 744 C CA . LEU A 1 103 ? -3.146 8.68 -3.012 1 98.62 103 LEU A CA 1
ATOM 745 C C . LEU A 1 103 ? -3.045 10.18 -2.77 1 98.62 103 LEU A C 1
ATOM 747 O O . LEU A 1 103 ? -3.998 10.922 -3.027 1 98.62 103 LEU A O 1
ATOM 751 N N . ASP A 1 104 ? -1.929 10.57 -2.297 1 98.75 104 ASP A N 1
ATOM 752 C CA . ASP A 1 104 ? -1.639 11.992 -2.125 1 98.75 104 ASP A CA 1
ATOM 753 C C . ASP A 1 104 ? -0.66 12.484 -3.188 1 98.75 104 ASP A C 1
ATOM 755 O O . ASP A 1 104 ? 0.344 11.828 -3.467 1 98.75 104 ASP A O 1
ATOM 759 N N . ILE A 1 105 ? -0.983 13.586 -3.703 1 98.56 105 ILE A N 1
ATOM 760 C CA . ILE A 1 105 ? -0.063 14.328 -4.559 1 98.56 105 ILE A CA 1
ATOM 761 C C . ILE A 1 105 ? 0.121 15.742 -4.012 1 98.56 105 ILE A C 1
ATOM 763 O O . ILE A 1 105 ? -0.858 16.438 -3.734 1 98.56 105 ILE A O 1
ATOM 767 N N . TYR A 1 106 ? 1.386 16.156 -3.885 1 98.62 106 TYR A N 1
ATOM 768 C CA . TYR A 1 106 ? 1.606 17.453 -3.25 1 98.62 106 TYR A CA 1
ATOM 769 C C . TYR A 1 106 ? 2.805 18.172 -3.865 1 98.62 106 TYR A C 1
ATOM 771 O O . TYR A 1 106 ? 3.646 17.531 -4.508 1 98.62 106 TYR A O 1
ATOM 779 N N . ALA A 1 107 ? 2.826 19.391 -3.646 1 98.75 107 ALA A N 1
ATOM 780 C CA . ALA A 1 107 ? 3.92 20.281 -4.039 1 98.75 107 ALA A CA 1
ATOM 781 C C . ALA A 1 107 ? 3.961 21.531 -3.16 1 98.75 107 ALA A C 1
ATOM 783 O O . ALA A 1 107 ? 2.947 21.922 -2.574 1 98.75 107 ALA A O 1
ATOM 784 N N . GLY A 1 108 ? 5.184 22.047 -3.078 1 98.75 108 GLY A N 1
ATOM 785 C CA . GLY A 1 108 ? 5.324 23.25 -2.252 1 98.75 108 GLY A CA 1
ATOM 786 C C . GLY A 1 108 ? 6.703 23.875 -2.338 1 98.75 108 GLY A C 1
ATOM 787 O O . GLY A 1 108 ? 7.461 23.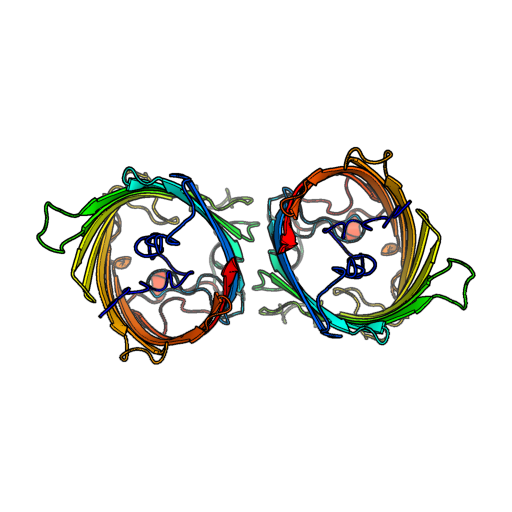594 -3.271 1 98.75 108 GLY A O 1
ATOM 788 N N . TYR A 1 109 ? 6.887 24.797 -1.419 1 98.62 109 TYR A N 1
ATOM 789 C CA . TYR A 1 109 ? 8.133 25.547 -1.292 1 98.62 109 TYR A CA 1
ATOM 790 C C . TYR A 1 109 ? 8.516 25.719 0.173 1 98.62 109 TYR A C 1
ATOM 792 O O . TYR A 1 109 ? 7.672 26.047 1.007 1 98.62 109 TYR A O 1
ATOM 800 N N . THR A 1 110 ? 9.727 25.484 0.414 1 98.44 110 THR A N 1
ATOM 801 C CA . THR A 1 110 ? 10.242 25.641 1.769 1 98.44 110 THR A CA 1
ATOM 802 C C . THR A 1 110 ? 11.547 26.438 1.76 1 98.44 110 THR A C 1
ATOM 804 O O . THR A 1 110 ? 12.352 26.297 0.833 1 98.44 110 THR A O 1
ATOM 807 N N . ALA A 1 111 ? 11.727 27.25 2.801 1 97.5 111 ALA A N 1
ATOM 808 C CA . ALA A 1 111 ? 12.953 28.031 2.92 1 97.5 111 ALA A CA 1
ATOM 809 C C . ALA A 1 111 ? 13.125 28.562 4.34 1 97.5 111 ALA A C 1
ATOM 811 O O . ALA A 1 111 ? 12.172 28.609 5.113 1 97.5 111 ALA A O 1
ATOM 812 N N . GLU A 1 112 ? 14.328 28.906 4.543 1 96.62 112 GLU A N 1
ATOM 813 C CA . GLU A 1 112 ? 14.617 29.594 5.797 1 96.62 112 GLU A CA 1
ATOM 814 C C . GLU A 1 112 ? 14.344 31.094 5.688 1 96.62 112 GLU A C 1
ATOM 816 O O . GLU A 1 112 ? 14.633 31.703 4.656 1 96.62 112 GLU A O 1
ATOM 821 N N . ILE A 1 113 ? 13.844 31.562 6.738 1 96.81 113 ILE A N 1
ATOM 822 C CA . ILE A 1 113 ? 13.664 33.031 6.797 1 96.81 113 ILE A CA 1
ATOM 823 C C . ILE A 1 113 ? 14.984 33.688 7.168 1 96.81 113 ILE A C 1
ATOM 825 O O . ILE A 1 113 ? 15.359 33.719 8.344 1 96.81 113 ILE A O 1
ATOM 829 N N . GLY A 1 114 ? 15.609 34.156 6.156 1 94.19 114 GLY A N 1
ATOM 830 C CA . GLY A 1 114 ? 16.922 34.719 6.414 1 94.19 114 GLY A CA 1
ATOM 831 C C . GLY A 1 114 ? 17.859 33.75 7.105 1 94.19 114 GLY A C 1
ATOM 832 O O . GLY A 1 114 ? 18.031 32.625 6.656 1 94.19 114 GLY A O 1
ATOM 833 N N . GLU A 1 115 ? 18.484 34.156 8.203 1 94.69 115 GLU A N 1
ATOM 834 C CA . GLU A 1 115 ? 19.375 33.281 8.992 1 94.69 115 GLU A CA 1
ATOM 835 C C . GLU A 1 115 ? 18.828 33.094 10.398 1 94.69 115 GLU A C 1
ATOM 837 O O . GLU A 1 115 ? 19.609 33 11.359 1 94.69 115 GLU A O 1
ATOM 842 N N . THR A 1 116 ? 17.562 33.094 10.508 1 95.38 116 THR A N 1
ATOM 843 C CA . THR A 1 116 ? 16.906 33.062 11.812 1 95.38 116 THR A CA 1
ATOM 844 C C . THR A 1 116 ? 16.875 31.641 12.359 1 95.38 116 THR A C 1
ATOM 846 O O . THR A 1 116 ? 16.625 31.422 13.547 1 95.38 116 THR A O 1
ATOM 849 N N . GLY A 1 117 ? 17.094 30.719 11.477 1 95.94 117 GLY A N 1
ATOM 850 C CA . GLY A 1 117 ? 16.891 29.328 11.852 1 95.94 117 GLY A CA 1
ATOM 851 C C . GLY A 1 117 ? 15.445 28.875 11.688 1 95.94 117 GLY A C 1
ATOM 852 O O . GLY A 1 117 ? 15.141 27.688 11.82 1 95.94 117 GLY A O 1
ATOM 853 N N . ILE A 1 118 ? 14.547 29.828 11.516 1 97.69 118 ILE A N 1
ATOM 854 C CA . ILE A 1 118 ? 13.148 29.5 11.281 1 97.69 118 ILE A CA 1
ATOM 855 C C . ILE A 1 118 ? 12.922 29.172 9.812 1 97.69 118 ILE A C 1
ATOM 857 O O . ILE A 1 118 ? 13.328 29.938 8.93 1 97.69 118 ILE A O 1
ATOM 861 N N . THR A 1 119 ? 12.297 28.062 9.578 1 97.69 119 THR A N 1
ATOM 862 C CA . THR A 1 119 ? 11.938 27.656 8.219 1 97.69 119 THR A CA 1
ATOM 863 C C . THR A 1 119 ? 10.43 27.781 8 1 97.69 119 THR A C 1
ATOM 865 O O . THR A 1 119 ? 9.641 27.453 8.883 1 97.69 119 THR A O 1
ATOM 868 N N . TYR A 1 120 ? 10.086 28.281 6.891 1 97.94 120 TYR A N 1
ATOM 869 C CA . TYR A 1 120 ? 8.68 28.266 6.512 1 97.94 120 TYR A CA 1
ATOM 870 C C . TYR A 1 120 ? 8.43 27.266 5.379 1 97.94 120 TYR A C 1
ATOM 872 O O . TYR A 1 120 ? 9.359 26.906 4.652 1 97.94 120 TYR A O 1
ATOM 880 N N . ASP A 1 121 ? 7.23 26.797 5.289 1 98.5 121 ASP A N 1
ATOM 881 C CA . ASP A 1 121 ? 6.773 25.844 4.273 1 98.5 121 ASP A CA 1
ATOM 882 C C . ASP A 1 121 ? 5.355 26.172 3.816 1 98.5 121 ASP A C 1
ATOM 884 O O . ASP A 1 121 ? 4.457 26.359 4.641 1 98.5 121 ASP A O 1
ATOM 888 N N . VAL A 1 122 ? 5.188 26.297 2.535 1 98.69 122 VAL A N 1
ATOM 889 C CA . VAL A 1 122 ? 3.867 26.5 1.95 1 98.69 122 VAL A CA 1
ATOM 890 C C . VAL A 1 122 ? 3.643 25.516 0.806 1 98.69 122 VAL A C 1
ATOM 892 O O . VAL A 1 122 ? 4.574 25.188 0.07 1 98.69 122 VAL A O 1
ATOM 895 N N . GLY A 1 123 ? 2.365 25.031 0.701 1 98.62 123 GLY A N 1
ATOM 896 C CA . GLY A 1 123 ? 2.127 24.078 -0.375 1 98.62 123 GLY A CA 1
ATOM 897 C C . GLY A 1 123 ? 0.666 23.688 -0.517 1 98.62 123 GLY A C 1
ATOM 898 O O . GLY A 1 123 ? -0.213 24.344 0.05 1 98.62 123 GLY A O 1
ATOM 899 N N . VAL A 1 124 ? 0.46 22.766 -1.422 1 98.75 124 VAL A N 1
ATOM 900 C CA . VAL A 1 124 ? -0.857 22.219 -1.702 1 98.75 124 VAL A CA 1
ATOM 901 C C . VAL A 1 124 ? -0.781 20.688 -1.69 1 98.75 124 VAL A C 1
ATOM 903 O O . VAL A 1 124 ? 0.239 20.109 -2.07 1 98.75 124 VAL A O 1
ATOM 906 N N . ASN A 1 125 ? -1.775 20.094 -1.159 1 98.38 125 ASN A N 1
ATOM 907 C CA . ASN A 1 125 ? -1.922 18.641 -1.146 1 98.38 125 ASN A CA 1
ATOM 908 C C . ASN A 1 125 ? -3.287 18.203 -1.672 1 98.38 125 ASN A C 1
ATOM 910 O O . ASN A 1 125 ? -4.316 18.734 -1.242 1 98.38 125 ASN A O 1
ATOM 914 N N . GLN A 1 126 ? -3.279 17.359 -2.635 1 98.44 126 GLN A N 1
ATOM 915 C CA . GLN A 1 126 ? -4.5 16.719 -3.123 1 98.44 126 GLN A CA 1
ATOM 916 C C . GLN A 1 126 ? -4.602 15.281 -2.633 1 98.44 126 GLN A C 1
ATOM 918 O O . GLN A 1 126 ? -3.797 14.43 -3.018 1 98.44 126 GLN A O 1
ATOM 923 N N . TYR A 1 127 ? -5.551 15.062 -1.74 1 98 127 TYR A N 1
ATOM 924 C CA . TYR A 1 127 ? -5.91 13.703 -1.333 1 98 127 TYR A CA 1
ATOM 925 C C . TYR A 1 127 ? -6.871 13.07 -2.332 1 98 127 TYR A C 1
ATOM 927 O O . TYR A 1 127 ? -7.945 13.617 -2.602 1 98 127 TYR A O 1
ATOM 935 N N . ILE A 1 128 ? -6.496 11.922 -2.861 1 97.94 128 ILE A N 1
ATOM 936 C CA . ILE A 1 128 ? -7.316 11.195 -3.82 1 97.94 128 ILE A CA 1
ATOM 937 C C . ILE A 1 128 ? -7.664 9.82 -3.26 1 97.94 128 ILE A C 1
ATOM 939 O O . ILE A 1 128 ? -6.797 9.125 -2.727 1 97.94 128 ILE A O 1
ATOM 943 N N . TYR A 1 129 ? -8.898 9.477 -3.365 1 97 129 TYR A N 1
ATOM 944 C CA . TYR A 1 129 ? -9.383 8.172 -2.939 1 97 129 TYR A CA 1
ATOM 945 C C . TYR A 1 129 ? -10.039 7.43 -4.098 1 97 129 TYR A C 1
ATOM 947 O O . TYR A 1 129 ? -11.266 7.418 -4.219 1 97 129 TYR A O 1
ATOM 955 N N . PRO A 1 130 ? -9.234 6.703 -4.828 1 96.94 130 PRO A N 1
ATOM 956 C CA . PRO A 1 130 ? -9.82 5.949 -5.941 1 96.94 130 PRO A CA 1
ATOM 957 C C . PRO A 1 130 ? -10.836 4.914 -5.484 1 96.94 130 PRO A C 1
ATOM 959 O O . PRO A 1 130 ? -10.672 4.297 -4.43 1 96.94 130 PRO A O 1
ATOM 962 N N . GLY A 1 131 ? -11.883 4.742 -6.262 1 94.44 131 GLY A N 1
ATOM 963 C CA . GLY A 1 131 ? -12.891 3.752 -5.922 1 94.44 131 GLY A CA 1
ATOM 964 C C . GLY A 1 131 ? -14.242 4.031 -6.555 1 94.44 131 GLY A C 1
ATOM 965 O O . GLY A 1 131 ? -14.344 4.879 -7.445 1 94.44 131 GLY A O 1
ATOM 966 N N . ARG A 1 132 ? -15.172 3.164 -6.164 1 92.81 132 ARG A N 1
ATOM 967 C CA . ARG A 1 132 ? -16.562 3.357 -6.559 1 92.81 132 ARG A CA 1
ATOM 968 C C . ARG A 1 132 ? -17.375 3.955 -5.418 1 92.81 132 ARG A C 1
ATOM 970 O O . ARG A 1 132 ? -17.594 3.301 -4.395 1 92.81 132 ARG A O 1
ATOM 977 N N . ARG A 1 133 ? -17.859 5.117 -5.605 1 90.88 133 ARG A N 1
ATOM 978 C CA . ARG A 1 133 ? -18.656 5.812 -4.598 1 90.88 133 ARG A CA 1
ATOM 979 C C . ARG A 1 133 ? -20.062 5.234 -4.523 1 90.88 133 ARG A C 1
ATOM 981 O O . ARG A 1 133 ? -20.594 4.742 -5.523 1 90.88 133 ARG A O 1
ATOM 988 N N . ASN A 1 134 ? -20.578 5.281 -3.367 1 87.94 134 ASN A N 1
ATOM 989 C CA . ASN A 1 134 ? -21.969 4.887 -3.197 1 87.94 134 ASN A CA 1
ATOM 990 C C . ASN A 1 134 ? -22.922 6.004 -3.609 1 87.94 134 ASN A C 1
ATOM 992 O O . ASN A 1 134 ? -23.031 7.02 -2.918 1 87.94 134 ASN A O 1
ATOM 996 N N . THR A 1 135 ? -23.578 5.859 -4.648 1 78 135 THR A N 1
ATOM 997 C CA . THR A 1 135 ? -24.422 6.922 -5.191 1 78 135 THR A CA 1
ATOM 998 C C . THR A 1 135 ? -25.797 6.922 -4.516 1 78 135 THR A C 1
ATOM 1000 O O . THR A 1 135 ? -26.609 7.82 -4.746 1 78 135 THR A O 1
ATOM 1003 N N . ALA A 1 136 ? -26.078 5.793 -3.908 1 73.12 136 ALA A N 1
ATOM 1004 C CA . ALA A 1 136 ? -27.359 5.746 -3.197 1 73.12 136 ALA A CA 1
ATOM 1005 C C . ALA A 1 136 ? -27.359 6.711 -2.016 1 73.12 136 ALA A C 1
ATOM 1007 O O . ALA A 1 136 ? -28.422 7.113 -1.541 1 73.12 136 ALA A O 1
ATOM 1008 N N . VAL A 1 137 ? -26.219 6.898 -1.642 1 62.44 137 VAL A N 1
ATOM 1009 C CA . VAL A 1 137 ? -26.078 7.848 -0.541 1 62.44 137 VAL A CA 1
ATOM 1010 C C . VAL A 1 137 ? -25.625 9.195 -1.076 1 62.44 137 VAL A C 1
ATOM 1012 O O . VAL A 1 137 ? -25.156 9.297 -2.217 1 62.44 137 VAL A O 1
ATOM 1015 N N . SER A 1 138 ? -25.766 10.242 -0.412 1 60.59 138 SER A N 1
ATOM 1016 C CA . SER A 1 138 ? -25.297 11.57 -0.796 1 60.59 138 SER A CA 1
ATOM 1017 C C . SER A 1 138 ? -23.938 11.508 -1.474 1 60.59 138 SER A C 1
ATOM 1019 O O . SER A 1 138 ? -23.172 10.57 -1.25 1 60.59 138 SER A O 1
ATOM 1021 N N . PRO A 1 139 ? -23.797 12.258 -2.506 1 64.5 139 PRO A N 1
ATOM 1022 C CA . PRO A 1 139 ? -22.547 12.289 -3.26 1 64.5 139 PRO A CA 1
ATOM 1023 C C . PRO A 1 139 ? -21.312 12.352 -2.354 1 64.5 139 PRO A C 1
ATOM 1025 O O . PRO A 1 139 ? -20.719 13.414 -2.195 1 64.5 139 PRO A O 1
ATOM 1028 N N . TYR A 1 140 ? -21.047 11.258 -1.615 1 79.38 140 TYR A N 1
ATOM 1029 C CA . TYR A 1 140 ? -19.859 11.164 -0.764 1 79.38 140 TYR A CA 1
ATOM 1030 C C . TYR A 1 140 ? -18.594 11.18 -1.599 1 79.38 140 TYR A C 1
ATOM 1032 O O . TYR A 1 140 ? -18.406 10.336 -2.484 1 79.38 140 TYR A O 1
ATOM 1040 N N . ASN A 1 141 ? -17.906 12.258 -1.533 1 88.56 141 ASN A N 1
ATOM 1041 C CA . ASN A 1 141 ? -16.578 12.367 -2.146 1 88.56 141 ASN A CA 1
ATOM 1042 C C . ASN A 1 141 ? -15.508 12.688 -1.109 1 88.56 141 ASN A C 1
ATOM 1044 O O . ASN A 1 141 ? -15.492 13.781 -0.545 1 88.56 141 ASN A O 1
ATOM 1048 N N . ALA A 1 142 ? -14.672 11.75 -0.936 1 93.38 142 ALA A N 1
ATOM 1049 C CA . ALA A 1 142 ? -13.664 11.914 0.103 1 93.38 142 ALA A CA 1
ATOM 1050 C C . ALA A 1 142 ? -12.469 12.719 -0.41 1 93.38 142 ALA A C 1
ATOM 1052 O O . ALA A 1 142 ? -11.625 13.156 0.374 1 93.38 142 ALA A O 1
ATOM 1053 N N . ASP A 1 143 ? -12.352 12.938 -1.737 1 96 143 ASP A N 1
ATOM 1054 C CA . ASP A 1 143 ? -11.242 13.719 -2.273 1 96 143 ASP A CA 1
ATOM 1055 C C . ASP A 1 143 ? -11.195 15.109 -1.646 1 96 143 ASP A C 1
ATOM 1057 O O . ASP A 1 143 ? -12.234 15.75 -1.474 1 96 143 ASP A O 1
ATOM 1061 N N . THR A 1 144 ? -10.031 15.508 -1.303 1 96.25 144 THR A N 1
ATOM 1062 C CA . THR A 1 144 ? -9.883 16.766 -0.588 1 96.25 144 THR A CA 1
ATOM 1063 C C . THR A 1 144 ? -8.609 17.5 -1.026 1 96.25 144 THR A C 1
ATOM 1065 O O . THR A 1 144 ? -7.551 16.875 -1.16 1 96.25 144 THR A O 1
ATOM 1068 N N . THR A 1 145 ? -8.727 18.703 -1.311 1 97.38 145 THR A N 1
ATOM 1069 C CA . THR A 1 145 ? -7.562 19.562 -1.512 1 97.38 145 THR A CA 1
ATOM 1070 C C . THR A 1 145 ? -7.285 20.406 -0.263 1 97.38 145 THR A C 1
ATOM 1072 O O . THR A 1 145 ? -8.203 20.953 0.344 1 97.38 145 THR A O 1
ATOM 1075 N N . GLU A 1 146 ? -6.062 20.469 0.07 1 97.69 146 GLU A N 1
ATOM 1076 C CA . GLU A 1 146 ? -5.668 21.375 1.151 1 97.69 146 GLU A CA 1
ATOM 1077 C C . GLU A 1 146 ? -4.492 22.25 0.736 1 97.69 146 GLU A C 1
ATOM 1079 O O . GLU A 1 146 ? -3.562 21.781 0.077 1 97.69 146 GLU A O 1
ATOM 1084 N N . ILE A 1 147 ? -4.586 23.5 1.098 1 98.38 147 ILE A N 1
ATOM 1085 C CA . ILE A 1 147 ? -3.465 24.422 1.058 1 98.38 147 ILE A CA 1
ATOM 1086 C C . ILE A 1 147 ? -2.895 24.609 2.463 1 98.38 147 ILE A C 1
ATOM 1088 O O . ILE A 1 147 ? -3.646 24.734 3.434 1 98.38 147 ILE A O 1
ATOM 1092 N N . TYR A 1 148 ? -1.593 24.641 2.533 1 98.38 148 TYR A N 1
ATOM 1093 C CA . TYR A 1 148 ? -1.062 24.703 3.889 1 98.38 148 TYR A CA 1
ATOM 1094 C C . TYR A 1 148 ? 0.102 25.688 3.977 1 98.38 148 TYR A C 1
ATOM 1096 O O . TYR A 1 148 ? 0.711 26.031 2.961 1 98.38 148 TYR A O 1
ATOM 1104 N N . GLY A 1 149 ? 0.355 26.109 5.191 1 98.56 149 GLY A N 1
ATOM 1105 C CA . GLY A 1 149 ? 1.494 26.906 5.625 1 98.56 149 GLY A CA 1
ATOM 1106 C C . GLY A 1 149 ? 1.974 26.562 7.02 1 98.56 149 GLY A C 1
ATOM 1107 O O . GLY A 1 149 ? 1.166 26.266 7.906 1 98.56 149 GLY A O 1
ATOM 1108 N N . GLY A 1 150 ? 3.297 26.578 7.145 1 98.38 150 GLY A N 1
ATOM 1109 C CA . GLY A 1 150 ? 3.828 26.234 8.453 1 98.38 150 GLY A CA 1
ATOM 1110 C C . GLY A 1 150 ? 5.176 26.875 8.734 1 98.38 150 GLY A C 1
ATOM 1111 O O . GLY A 1 150 ? 5.809 27.438 7.832 1 98.38 150 GLY A O 1
ATOM 1112 N N . LEU A 1 151 ? 5.52 26.844 9.992 1 98.38 151 LEU A N 1
ATOM 1113 C CA . LEU A 1 151 ? 6.812 27.297 10.492 1 98.38 151 LEU A CA 1
ATOM 1114 C C . LEU A 1 151 ? 7.473 26.219 11.344 1 98.38 151 LEU A C 1
ATOM 1116 O O . LEU A 1 151 ? 6.785 25.453 12.031 1 98.38 151 LEU A O 1
ATOM 1120 N N . ALA A 1 152 ? 8.75 26.219 11.25 1 97.75 152 ALA A N 1
ATOM 1121 C CA . ALA A 1 152 ? 9.508 25.281 12.086 1 97.75 152 ALA A CA 1
ATOM 1122 C C . ALA A 1 152 ? 10.773 25.953 12.625 1 97.75 152 ALA A C 1
ATOM 1124 O O . ALA A 1 152 ? 11.398 26.766 11.938 1 97.75 152 ALA A O 1
ATOM 1125 N N . TYR A 1 153 ? 11.117 25.609 13.789 1 97.12 153 TYR A N 1
ATOM 1126 C CA . TYR A 1 153 ? 12.344 26.016 14.453 1 97.12 153 TYR A CA 1
ATOM 1127 C C . TYR A 1 153 ? 12.891 24.891 15.336 1 97.12 153 TYR A C 1
ATOM 1129 O O . TYR A 1 153 ? 12.281 24.531 16.344 1 97.12 153 TYR A O 1
ATOM 1137 N N . LYS A 1 154 ? 14.07 24.391 14.977 1 94.25 154 LYS A N 1
ATOM 1138 C CA . LYS A 1 154 ? 14.68 23.266 15.695 1 94.25 154 LYS A CA 1
ATOM 1139 C C . LYS A 1 154 ? 13.719 22.078 15.781 1 94.25 154 LYS A C 1
ATOM 1141 O O . LYS A 1 154 ? 13.289 21.547 14.75 1 94.25 154 LYS A O 1
ATOM 1146 N N . TRP A 1 155 ? 13.25 21.875 17.016 1 95.56 155 TRP A N 1
ATOM 1147 C CA . TRP A 1 155 ? 12.477 20.641 17.188 1 95.56 155 TRP A CA 1
ATOM 1148 C C . TRP A 1 155 ? 10.984 20.953 17.297 1 95.56 155 TRP A C 1
ATOM 1150 O O . TRP A 1 155 ? 10.188 20.062 17.641 1 95.56 155 TRP A O 1
ATOM 1160 N N . VAL A 1 156 ? 10.578 22.172 17.031 1 97.75 156 VAL A N 1
ATOM 1161 C CA . VAL A 1 156 ? 9.18 22.578 17.141 1 97.75 156 VAL A CA 1
ATOM 1162 C C . VAL A 1 156 ? 8.656 23.031 15.781 1 97.75 156 VAL A C 1
ATOM 1164 O O . VAL A 1 156 ? 9.352 23.734 15.047 1 97.75 156 VAL A O 1
ATOM 1167 N N . SER A 1 157 ? 7.465 22.625 15.461 1 98.19 157 SER A N 1
ATOM 1168 C CA . SER A 1 157 ? 6.832 23.078 14.227 1 98.19 157 SER A CA 1
ATOM 1169 C C . SER A 1 157 ? 5.332 23.281 14.414 1 98.19 157 SER A C 1
ATOM 1171 O O . SER A 1 157 ? 4.711 22.625 15.242 1 98.19 157 SER A O 1
ATOM 1173 N N . ALA A 1 158 ? 4.816 24.219 13.727 1 98.5 158 ALA A N 1
ATOM 1174 C CA . ALA A 1 158 ? 3.379 24.469 13.633 1 98.5 158 ALA A CA 1
ATOM 1175 C C . ALA A 1 158 ? 2.932 24.562 12.172 1 98.5 158 ALA A C 1
ATOM 1177 O O . ALA A 1 158 ? 3.645 25.109 11.328 1 98.5 158 ALA A O 1
ATOM 1178 N N . ARG A 1 159 ? 1.726 24.031 11.906 1 98.5 159 ARG A N 1
ATOM 1179 C CA . ARG A 1 159 ? 1.213 24.047 10.539 1 98.5 159 ARG A CA 1
ATOM 1180 C C . ARG A 1 159 ? -0.292 24.297 10.523 1 98.5 159 ARG A C 1
ATOM 1182 O O . ARG A 1 159 ? -1.017 23.812 11.398 1 98.5 159 ARG A O 1
ATOM 1189 N N . TYR A 1 160 ? -0.675 25.031 9.578 1 98.56 160 TYR A N 1
ATOM 1190 C CA . TYR A 1 160 ? -2.086 25.281 9.312 1 98.56 160 TYR A CA 1
ATOM 1191 C C . TYR A 1 160 ? -2.475 24.781 7.926 1 98.56 160 TYR A C 1
ATOM 1193 O O . TYR A 1 160 ? -1.844 25.141 6.93 1 98.56 160 TYR A O 1
ATOM 1201 N N . ASN A 1 161 ? -3.43 23.922 7.84 1 98.25 161 ASN A N 1
ATOM 1202 C CA . ASN A 1 161 ? -4.031 23.422 6.605 1 98.25 161 ASN A CA 1
ATOM 1203 C C . ASN A 1 161 ? -5.441 23.984 6.41 1 98.25 161 ASN A C 1
ATOM 1205 O O . ASN A 1 161 ? -6.238 24 7.355 1 98.25 161 ASN A O 1
ATOM 1209 N N . TRP A 1 162 ? -5.691 24.359 5.211 1 97.44 162 TRP A N 1
ATOM 1210 C CA . TRP A 1 162 ? -7.004 24.891 4.855 1 97.44 162 TRP A CA 1
ATOM 1211 C C . TRP A 1 162 ? -7.508 24.266 3.553 1 97.44 162 TRP A C 1
ATOM 1213 O O . TRP A 1 162 ? -6.742 24.125 2.596 1 97.44 162 TRP A O 1
ATOM 1223 N N . SER A 1 163 ? -8.828 23.984 3.516 1 96.5 163 SER A N 1
ATOM 1224 C CA . SER A 1 163 ? -9.375 23.312 2.342 1 96.5 163 SER A CA 1
ATOM 1225 C C . SER A 1 163 ? -10.391 24.188 1.626 1 96.5 163 SER A C 1
ATOM 1227 O O . SER A 1 163 ? -11.406 24.578 2.213 1 96.5 163 SER A O 1
ATOM 1229 N N . PRO A 1 164 ? -10.164 24.406 0.34 1 94 164 PRO A N 1
ATOM 1230 C CA . PRO A 1 164 ? -11.172 25.094 -0.473 1 94 164 PRO A CA 1
ATOM 1231 C C . PRO A 1 164 ? -12.234 24.141 -1.012 1 94 164 PRO A C 1
ATOM 1233 O O . PRO A 1 164 ? -13.195 24.562 -1.657 1 94 164 PRO A O 1
ATOM 1236 N N . SER A 1 165 ? -12.117 22.875 -0.773 1 90.25 165 SER A N 1
ATOM 1237 C CA . SER A 1 165 ? -13.016 21.875 -1.331 1 90.25 165 SER A CA 1
ATOM 1238 C C . SER A 1 165 ? -14.422 22 -0.76 1 90.25 165 SER A C 1
ATOM 1240 O O . SER A 1 165 ? -14.594 22.438 0.383 1 90.25 165 SER A O 1
ATOM 1242 N N . LYS A 1 166 ? -15.391 21.562 -1.598 1 84.94 166 LYS A N 1
ATOM 1243 C CA . LYS A 1 166 ? -16.781 21.547 -1.122 1 84.94 166 LYS A CA 1
ATOM 1244 C C . LYS A 1 166 ? -16.953 20.531 0.001 1 84.94 166 LYS A C 1
ATOM 1246 O O . LYS A 1 166 ? -17.703 20.781 0.956 1 84.94 166 LYS A O 1
ATOM 1251 N N . SER A 1 167 ? -16.297 19.406 -0.142 1 86 167 SER A N 1
ATOM 1252 C CA . SER A 1 167 ? -16.266 18.375 0.878 1 86 167 SER A CA 1
ATOM 1253 C C . SER A 1 167 ? -14.836 18.031 1.278 1 86 167 SER A C 1
ATOM 1255 O O . SER A 1 167 ? -13.93 18.047 0.439 1 86 167 SER A O 1
ATOM 1257 N N . ALA A 1 168 ? -14.734 17.891 2.635 1 88.06 168 ALA A N 1
ATOM 1258 C CA . ALA A 1 168 ? -13.438 17.484 3.158 1 88.06 168 ALA A CA 1
ATOM 1259 C C . ALA A 1 168 ? -13.492 16.078 3.756 1 88.06 168 ALA A C 1
ATOM 1261 O O . ALA A 1 168 ? -14.133 15.867 4.793 1 88.06 168 ALA A O 1
ATOM 1262 N N . PHE A 1 169 ? -12.805 15.203 3.068 1 90.94 169 PHE A N 1
ATOM 1263 C CA . PHE A 1 169 ? -12.766 13.812 3.498 1 90.94 169 PHE A CA 1
ATOM 1264 C C . PHE A 1 169 ? -14.172 13.25 3.643 1 90.94 169 PHE A C 1
ATOM 1266 O O . PHE A 1 169 ? -14.438 12.461 4.555 1 90.94 169 PHE A O 1
ATOM 1273 N N . GLY A 1 170 ? -15.094 13.727 2.852 1 86.94 170 GLY A N 1
ATOM 1274 C CA . GLY A 1 170 ? -16.453 13.219 2.828 1 86.94 170 GLY A CA 1
ATOM 1275 C C . GLY A 1 170 ? -17.391 13.992 3.73 1 86.94 170 GLY A C 1
ATOM 1276 O O . GLY A 1 170 ? -18.609 13.805 3.68 1 86.94 170 GLY A O 1
ATOM 1277 N N . PHE A 1 171 ? -16.797 14.789 4.562 1 82.38 171 PHE A N 1
ATOM 1278 C CA . PHE A 1 171 ? -17.609 15.609 5.449 1 82.38 171 PHE A CA 1
ATOM 1279 C C . PHE A 1 171 ? -17.938 16.953 4.797 1 82.38 171 PHE A C 1
ATOM 1281 O O . PHE A 1 171 ? -17.109 17.531 4.094 1 82.38 171 PHE A O 1
ATOM 1288 N N . GLN A 1 172 ? -19.156 17.328 4.957 1 78.75 172 GLN A N 1
ATOM 1289 C CA . GLN A 1 172 ? -19.5 18.672 4.492 1 78.75 172 GLN A CA 1
ATOM 1290 C C . GLN A 1 172 ? -18.641 19.719 5.184 1 78.75 172 GLN A C 1
ATOM 1292 O O . GLN A 1 172 ? -18.406 19.641 6.391 1 78.75 172 GLN A O 1
ATOM 1297 N N . GLY A 1 173 ? -18.141 20.562 4.32 1 74.69 173 GLY A N 1
ATOM 1298 C CA . GLY A 1 173 ? -17.438 21.609 5.035 1 74.69 173 GLY A CA 1
ATOM 1299 C C . GLY A 1 173 ? -16.422 22.359 4.176 1 74.69 173 GLY A C 1
ATOM 1300 O O . GLY A 1 173 ? -15.234 22.047 4.215 1 74.69 173 GLY A O 1
ATOM 1301 N N . ARG A 1 174 ? -16.922 23.281 3.389 1 82.94 174 ARG A N 1
ATOM 1302 C CA . ARG A 1 174 ? -15.977 24.188 2.748 1 82.94 174 ARG A CA 1
ATOM 1303 C C . ARG A 1 174 ? -15.258 25.047 3.781 1 82.94 174 ARG A C 1
ATOM 1305 O O . ARG A 1 174 ? -15.875 25.547 4.73 1 82.94 174 ARG A O 1
ATOM 1312 N N . GLY A 1 175 ? -14 25.109 3.65 1 91.5 175 GLY A N 1
ATOM 1313 C CA . GLY A 1 175 ? -13.203 25.875 4.602 1 91.5 175 GLY A CA 1
ATOM 1314 C C . GLY A 1 175 ? -12.688 25.031 5.754 1 91.5 175 GLY A C 1
ATOM 1315 O O . GLY A 1 175 ? -12.219 25.578 6.762 1 91.5 175 GLY A O 1
ATOM 1316 N N . ALA A 1 176 ? -12.859 23.734 5.625 1 94.69 176 ALA A N 1
ATOM 1317 C CA . ALA A 1 176 ? -12.266 22.891 6.652 1 94.69 176 ALA A CA 1
ATOM 1318 C C . ALA A 1 176 ? -10.812 23.25 6.902 1 94.69 176 ALA A C 1
ATOM 1320 O O . ALA A 1 176 ? -10.094 23.641 5.977 1 94.69 176 ALA A O 1
ATOM 1321 N N . SER A 1 177 ? -10.414 23.141 8.133 1 96.94 177 SER A N 1
ATOM 1322 C CA . SER A 1 177 ? -9.047 23.516 8.484 1 96.94 177 SER A CA 1
ATOM 1323 C C . SER A 1 177 ? -8.477 22.578 9.547 1 96.94 177 SER A C 1
ATOM 1325 O O . SER A 1 177 ? -9.219 21.906 10.258 1 96.94 177 SER A O 1
ATOM 1327 N N . TYR A 1 178 ? -7.238 22.516 9.617 1 97.94 178 TYR A N 1
ATOM 1328 C CA . TYR A 1 178 ? -6.473 21.781 10.609 1 97.94 178 TYR A CA 1
ATOM 1329 C C . TYR A 1 178 ? -5.223 22.547 11.023 1 97.94 178 TYR A C 1
ATOM 1331 O O . TYR A 1 178 ? -4.426 22.953 10.18 1 97.94 178 TYR A O 1
ATOM 1339 N N . ILE A 1 179 ? -5.094 22.781 12.305 1 98.62 179 ILE A N 1
ATOM 1340 C CA . ILE A 1 179 ? -3.9 23.422 12.836 1 98.62 179 ILE A CA 1
ATOM 1341 C C . ILE A 1 179 ? -3.221 22.5 13.844 1 98.62 179 ILE A C 1
ATOM 1343 O O . ILE A 1 179 ? -3.893 21.828 14.625 1 98.62 179 ILE A O 1
ATOM 1347 N N . ASP A 1 180 ? -1.889 22.453 13.734 1 98.5 180 ASP A N 1
ATOM 1348 C CA . ASP A 1 180 ? -1.236 21.562 14.68 1 98.5 180 ASP A CA 1
ATOM 1349 C C . ASP A 1 180 ? 0.09 22.141 15.164 1 98.5 180 ASP A C 1
ATOM 1351 O O . ASP A 1 180 ? 0.613 23.094 14.578 1 98.5 180 ASP A O 1
ATOM 1355 N N . LEU A 1 181 ? 0.486 21.672 16.297 1 98.69 181 LEU A N 1
ATOM 1356 C CA . LEU A 1 181 ? 1.796 21.875 16.906 1 98.69 181 LEU A CA 1
ATOM 1357 C C . LEU A 1 181 ? 2.492 20.547 17.156 1 98.69 181 LEU A C 1
ATOM 1359 O O . LEU A 1 181 ? 1.896 19.625 17.719 1 98.69 181 LEU A O 1
ATOM 1363 N N . THR A 1 182 ? 3.732 20.453 16.734 1 98.69 182 THR A N 1
ATOM 1364 C CA . THR A 1 182 ? 4.477 19.203 16.859 1 98.69 182 THR A CA 1
ATOM 1365 C C . THR A 1 182 ? 5.863 19.453 17.438 1 98.69 182 THR A C 1
ATOM 1367 O O . THR A 1 182 ? 6.555 20.391 17.016 1 98.69 182 THR A O 1
ATOM 1370 N N . LEU A 1 183 ? 6.25 18.656 18.375 1 98.06 183 LEU A N 1
ATOM 1371 C CA . LEU A 1 183 ? 7.613 18.547 18.891 1 98.06 183 LEU A CA 1
ATOM 1372 C C . LEU A 1 183 ? 8.273 17.266 18.422 1 98.06 183 LEU A C 1
ATOM 1374 O O . LEU A 1 183 ? 7.773 16.172 18.688 1 98.06 183 LEU A O 1
ATOM 1378 N N . ASP A 1 184 ? 9.273 17.359 17.766 1 96.69 184 ASP A N 1
ATOM 1379 C CA . ASP A 1 184 ? 10.117 16.234 17.391 1 96.69 184 ASP A CA 1
ATOM 1380 C C . ASP A 1 184 ? 11.508 16.359 18 1 96.69 184 ASP A C 1
ATOM 1382 O O . ASP A 1 184 ? 12.406 16.953 17.406 1 96.69 184 ASP A O 1
ATOM 1386 N N . ILE A 1 185 ? 11.805 15.664 19.047 1 97.38 185 ILE A N 1
ATOM 1387 C CA . ILE A 1 185 ? 12.984 15.906 19.875 1 97.38 185 ILE A CA 1
ATOM 1388 C C . ILE A 1 185 ? 13.977 14.758 19.703 1 97.38 185 ILE A C 1
ATOM 1390 O O . ILE A 1 185 ? 13.758 13.656 20.203 1 97.38 185 ILE A O 1
ATOM 1394 N N . PRO A 1 186 ? 15.055 15.047 19.125 1 95.88 186 PRO A N 1
ATOM 1395 C CA . PRO A 1 186 ? 16.094 14.023 19.047 1 95.88 186 PRO A CA 1
ATOM 1396 C C . PRO A 1 186 ? 16.844 13.836 20.359 1 95.88 186 PRO A C 1
ATOM 1398 O O . PRO A 1 186 ? 17.078 14.805 21.094 1 95.88 186 PRO A O 1
ATOM 1401 N N . PHE A 1 187 ? 17.203 12.648 20.516 1 96.94 187 PHE A N 1
ATOM 1402 C CA . PHE A 1 187 ? 18.047 12.352 21.656 1 96.94 187 PHE A CA 1
ATOM 1403 C C . PHE A 1 187 ? 19.516 12.305 21.25 1 96.94 187 PHE A C 1
ATOM 1405 O O . PHE A 1 187 ? 20.078 11.227 21.062 1 96.94 187 PHE A O 1
ATOM 1412 N N . GLY A 1 188 ? 20.125 13.453 21.172 1 92.94 188 GLY A N 1
ATOM 1413 C CA . GLY A 1 188 ? 21.5 13.508 20.719 1 92.94 188 GLY A CA 1
ATOM 1414 C C . GLY A 1 188 ? 21.719 12.836 19.391 1 92.94 188 GLY A C 1
ATOM 1415 O O . GLY A 1 188 ? 20.969 13.07 18.438 1 92.94 188 GLY A O 1
ATOM 1416 N N . ASP A 1 189 ? 22.766 12.055 19.344 1 91.5 189 ASP A N 1
ATOM 1417 C CA . ASP A 1 189 ? 23.109 11.383 18.094 1 91.5 189 ASP A CA 1
ATOM 1418 C C . ASP A 1 189 ? 22.781 9.891 18.156 1 91.5 189 ASP A C 1
ATOM 1420 O O . ASP A 1 189 ? 23.391 9.086 17.453 1 91.5 189 ASP A O 1
ATOM 1424 N N . THR A 1 190 ? 21.859 9.57 18.922 1 95.12 190 THR A N 1
ATOM 1425 C CA . THR A 1 190 ? 21.547 8.172 19.172 1 95.12 190 THR A CA 1
ATOM 1426 C C . THR A 1 190 ? 20.656 7.609 18.062 1 95.12 190 THR A C 1
ATOM 1428 O O . THR A 1 190 ? 20.5 6.395 17.938 1 95.12 190 THR A O 1
ATOM 1431 N N . GLY A 1 191 ? 20 8.508 17.312 1 95.5 191 GLY A N 1
ATOM 1432 C CA . GLY A 1 191 ? 19.016 8.078 16.328 1 95.5 191 GLY A CA 1
ATOM 1433 C C . GLY A 1 191 ? 17.609 7.98 16.906 1 95.5 191 GLY A C 1
ATOM 1434 O O . GLY A 1 191 ? 16.641 7.844 16.156 1 95.5 191 GLY A O 1
ATOM 1435 N N . TYR A 1 192 ? 17.531 8.055 18.203 1 97.56 192 TYR A N 1
ATOM 1436 C CA . TYR A 1 192 ? 16.219 8.062 18.844 1 97.56 192 TYR A CA 1
ATOM 1437 C C . TYR A 1 192 ? 15.617 9.461 18.828 1 97.56 192 TYR A C 1
ATOM 1439 O O . TYR A 1 192 ? 16.328 10.453 18.969 1 97.56 192 TYR A O 1
ATOM 1447 N N . SER A 1 193 ? 14.312 9.523 18.734 1 97.88 193 SER A N 1
ATOM 1448 C CA . SER A 1 193 ? 13.578 10.781 18.844 1 97.88 193 SER A CA 1
ATOM 1449 C C . SER A 1 193 ? 12.234 10.578 19.531 1 97.88 193 SER A C 1
ATOM 1451 O O . SER A 1 193 ? 11.609 9.531 19.391 1 97.88 193 SER A O 1
ATOM 1453 N N . ALA A 1 194 ? 11.812 11.531 20.219 1 98.25 194 ALA A N 1
ATOM 1454 C CA . ALA A 1 194 ? 10.469 11.586 20.797 1 98.25 194 ALA A CA 1
ATOM 1455 C C . ALA A 1 194 ? 9.586 12.562 20.031 1 98.25 194 ALA A C 1
ATOM 1457 O O . ALA A 1 194 ? 10.047 13.633 19.625 1 98.25 194 ALA A O 1
ATOM 1458 N N . ILE A 1 195 ? 8.336 12.195 19.906 1 98.19 195 ILE A N 1
ATOM 1459 C CA . ILE A 1 195 ? 7.402 13.086 19.234 1 98.19 195 ILE A CA 1
ATOM 1460 C C . ILE A 1 195 ? 6.211 13.375 20.141 1 98.19 195 ILE A C 1
ATOM 1462 O O . ILE A 1 195 ? 5.719 12.477 20.828 1 98.19 195 ILE A O 1
ATOM 1466 N N . ALA A 1 196 ? 5.816 14.562 20.25 1 98.69 196 ALA A N 1
ATOM 1467 C CA . ALA A 1 196 ? 4.566 15.031 20.844 1 98.69 196 ALA A CA 1
ATOM 1468 C C . ALA A 1 196 ? 3.811 15.938 19.875 1 98.69 196 ALA A C 1
ATOM 1470 O O . ALA A 1 196 ? 4.406 16.828 19.25 1 98.69 196 ALA A O 1
ATOM 1471 N N . HIS A 1 197 ? 2.57 15.68 19.703 1 98.75 197 HIS A N 1
ATOM 1472 C CA . HIS A 1 197 ? 1.762 16.391 18.719 1 98.75 197 HIS A CA 1
ATOM 1473 C C . HIS A 1 197 ? 0.355 16.656 19.25 1 98.75 197 HIS A C 1
ATOM 1475 O O . HIS A 1 197 ? -0.224 15.805 19.938 1 98.75 197 HIS A O 1
ATOM 1481 N N . VAL A 1 198 ? -0.181 17.812 19.016 1 98.88 198 VAL A N 1
ATOM 1482 C CA . VAL A 1 198 ? -1.589 18.141 19.203 1 98.88 198 VAL A CA 1
ATOM 1483 C C . VAL A 1 198 ? -2.127 18.875 17.984 1 98.88 198 VAL A C 1
ATOM 1485 O O . VAL A 1 198 ? -1.418 19.688 17.375 1 98.88 198 VAL A O 1
ATOM 1488 N N . GLY A 1 199 ? -3.307 18.547 17.578 1 98.81 199 GLY A N 1
ATOM 1489 C CA . GLY A 1 199 ? -3.924 19.188 16.438 1 98.81 199 GLY A CA 1
ATOM 1490 C C . GLY A 1 199 ? -5.418 19.391 16.594 1 98.81 199 GLY A C 1
ATOM 1491 O O . GLY A 1 199 ? -6.074 18.641 17.344 1 98.81 199 GLY A O 1
ATOM 1492 N N . ARG A 1 200 ? -5.934 20.359 15.945 1 98.69 200 ARG A N 1
ATOM 1493 C CA . ARG A 1 200 ? -7.359 20.672 15.93 1 98.69 200 ARG A CA 1
ATOM 1494 C C . ARG A 1 200 ? -7.914 20.656 14.508 1 98.69 200 ARG A C 1
ATOM 1496 O O . ARG A 1 200 ? -7.488 21.438 13.664 1 98.69 200 ARG A O 1
ATOM 1503 N N . GLN A 1 201 ? -8.867 19.781 14.281 1 97.81 201 GLN A N 1
ATOM 1504 C CA . GLN A 1 201 ? -9.594 19.688 13.023 1 97.81 201 GLN A CA 1
ATOM 1505 C C . GLN A 1 201 ? -10.953 20.375 13.109 1 97.81 201 GLN A C 1
ATOM 1507 O O . GLN A 1 201 ? -11.75 20.078 14.008 1 97.81 201 GLN A O 1
ATOM 1512 N N . GLU A 1 202 ? -11.195 21.25 12.18 1 96.75 202 GLU A N 1
ATOM 1513 C CA . GLU A 1 202 ? -12.5 21.891 12.039 1 96.75 202 GLU A CA 1
ATOM 1514 C C . GLU A 1 202 ? -13.039 21.75 10.617 1 96.75 202 GLU A C 1
ATOM 1516 O O . GLU A 1 202 ? -12.273 21.828 9.656 1 96.75 202 GLU A O 1
ATOM 1521 N N . PHE A 1 203 ? -14.336 21.531 10.43 1 92.69 203 PHE A N 1
ATOM 1522 C CA . PHE A 1 203 ? -14.898 21.297 9.109 1 92.69 203 PHE A CA 1
ATOM 1523 C C . PHE A 1 203 ? -15.68 22.516 8.625 1 92.69 203 PHE A C 1
ATOM 1525 O O . PHE A 1 203 ? -16.719 22.375 7.973 1 92.69 203 PHE A O 1
ATOM 1532 N N . GLY A 1 204 ? -15.117 23.688 8.945 1 88.94 204 GLY A N 1
ATOM 1533 C CA . GLY A 1 204 ? -15.625 24.922 8.383 1 88.94 204 GLY A CA 1
ATOM 1534 C C . GLY A 1 204 ? -17.109 25.125 8.617 1 88.94 204 GLY A C 1
ATOM 1535 O O . GLY A 1 204 ? -17.578 25.062 9.758 1 88.94 204 GLY A O 1
ATOM 1536 N N . ASN A 1 205 ? -17.766 25.156 7.441 1 83.69 205 ASN A N 1
ATOM 1537 C CA . ASN A 1 205 ? -19.188 25.438 7.516 1 83.69 205 ASN A CA 1
ATOM 1538 C C . ASN A 1 205 ? -20 24.188 7.816 1 83.69 205 ASN A C 1
ATOM 1540 O O . ASN A 1 205 ? -21.234 24.203 7.746 1 83.69 205 ASN A O 1
ATOM 1544 N N . GLY A 1 206 ? -19.297 23.094 8.023 1 82.56 206 GLY A N 1
ATOM 1545 C CA . GLY A 1 206 ? -20 21.891 8.453 1 82.56 206 GLY A CA 1
ATOM 1546 C C . GLY A 1 206 ? -20.375 21.906 9.922 1 82.56 206 GLY A C 1
ATOM 1547 O O . GLY A 1 206 ? -20.078 22.859 10.633 1 82.56 206 GLY A O 1
ATOM 1548 N N . PRO A 1 207 ? -21.078 20.891 10.305 1 85.12 207 PRO A N 1
ATOM 1549 C CA . PRO A 1 207 ? -21.469 20.828 11.711 1 85.12 207 PRO A CA 1
ATOM 1550 C C . PRO A 1 207 ? -20.266 20.766 12.656 1 85.12 207 PRO A C 1
ATOM 1552 O O . PRO A 1 207 ? -19.312 20.031 12.391 1 85.12 207 PRO A O 1
ATOM 1555 N N . SER A 1 208 ? -20.359 21.469 13.719 1 89.19 208 SER A N 1
ATOM 1556 C CA . SER A 1 208 ? -19.25 21.547 14.672 1 89.19 208 SER A CA 1
ATOM 1557 C C . SER A 1 208 ? -19.047 20.219 15.391 1 89.19 208 SER A C 1
ATOM 1559 O O . SER A 1 208 ? -18 19.984 16 1 89.19 208 SER A O 1
ATOM 1561 N N . GLU A 1 209 ? -20.031 19.359 15.297 1 90.5 209 GLU A N 1
ATOM 1562 C CA . GLU A 1 209 ? -19.938 18.047 15.945 1 90.5 209 GLU A CA 1
ATOM 1563 C C . GLU A 1 209 ? -18.844 17.203 15.312 1 90.5 209 GLU A C 1
ATOM 1565 O O . GLU A 1 209 ? -18.391 16.219 15.906 1 90.5 209 GLU A O 1
ATOM 1570 N N . TYR A 1 210 ? -18.438 17.609 14.172 1 92.31 210 TYR A N 1
ATOM 1571 C CA . TYR A 1 210 ? -17.406 16.844 13.477 1 92.31 210 TYR A CA 1
ATOM 1572 C C . TYR A 1 210 ? -16.016 17.344 13.867 1 92.31 210 TYR A C 1
ATOM 1574 O O . TYR A 1 210 ? -15.008 16.672 13.578 1 92.31 210 TYR A O 1
ATOM 1582 N N . ASP A 1 211 ? -15.953 18.531 14.508 1 96.62 211 ASP A N 1
ATOM 1583 C CA . ASP A 1 211 ? -14.656 19.062 14.906 1 96.62 211 ASP A CA 1
ATOM 1584 C C . ASP A 1 211 ? -14.055 18.266 16.062 1 96.62 211 ASP A C 1
ATOM 1586 O O . ASP A 1 211 ? -14.781 17.766 16.922 1 96.62 211 ASP A O 1
ATOM 1590 N N . TYR A 1 212 ? -12.781 18.141 16.078 1 98 212 TYR A N 1
ATOM 1591 C CA . TYR A 1 212 ? -12.164 17.406 17.188 1 98 212 TYR A CA 1
ATOM 1592 C C . TYR A 1 212 ? -10.695 17.781 17.328 1 98 212 TYR A C 1
ATOM 1594 O O . TYR A 1 212 ? -10.125 18.438 16.453 1 98 212 TYR A O 1
ATOM 1602 N N . THR A 1 213 ? -10.156 17.516 18.438 1 98.75 213 THR A N 1
ATOM 1603 C CA . THR A 1 213 ? -8.734 17.625 18.734 1 98.75 213 THR A CA 1
ATOM 1604 C C . THR A 1 213 ? -8.086 16.25 18.797 1 98.75 213 THR A C 1
ATOM 1606 O O . THR A 1 213 ? -8.664 15.305 19.344 1 98.75 213 THR A O 1
ATOM 1609 N N . ASP A 1 214 ? -6.938 16.141 18.25 1 98.88 214 ASP A N 1
ATOM 1610 C CA . ASP A 1 214 ? -6.164 14.906 18.344 1 98.88 214 ASP A CA 1
ATOM 1611 C C . ASP A 1 214 ? -4.801 15.164 18.984 1 98.88 214 ASP A C 1
ATOM 1613 O O . ASP A 1 214 ? -4.301 16.281 18.969 1 98.88 214 ASP A O 1
ATOM 1617 N N . TRP A 1 215 ? -4.258 14.086 19.547 1 98.88 215 TRP A N 1
ATOM 1618 C CA . TRP A 1 215 ? -2.91 14.195 20.078 1 98.88 215 TRP A CA 1
ATOM 1619 C C . TRP A 1 215 ? -2.148 12.883 19.922 1 98.88 215 TRP A C 1
ATOM 1621 O O . TRP A 1 215 ? -2.752 11.836 19.703 1 98.88 215 TRP A O 1
ATOM 1631 N N . LYS A 1 216 ? -0.882 13.008 20.062 1 98.81 216 LYS A N 1
ATOM 1632 C CA . LYS A 1 216 ? 0.028 11.898 19.797 1 98.81 216 LYS A CA 1
ATOM 1633 C C . LYS A 1 216 ? 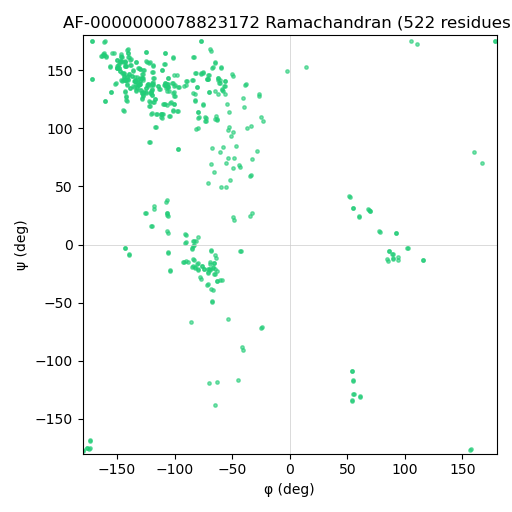1.298 12.016 20.641 1 98.81 216 LYS A C 1
ATOM 1635 O O . LYS A 1 216 ? 1.842 13.117 20.797 1 98.81 216 LYS A O 1
ATOM 1640 N N . LEU A 1 217 ? 1.714 10.93 21.141 1 98.81 217 LEU A N 1
ATOM 1641 C CA . LEU A 1 217 ? 3 10.766 21.812 1 98.81 217 LEU A CA 1
ATOM 1642 C C . LEU A 1 217 ? 3.713 9.508 21.328 1 98.81 217 LEU A C 1
ATOM 1644 O O . LEU A 1 217 ? 3.1 8.445 21.219 1 98.81 217 LEU A O 1
ATOM 1648 N N . GLY A 1 218 ? 5.012 9.672 21 1 98.5 218 GLY A N 1
ATOM 1649 C CA . GLY A 1 218 ? 5.652 8.477 20.469 1 98.5 218 GLY A CA 1
ATOM 1650 C C . GLY A 1 218 ? 7.168 8.531 20.547 1 98.5 218 GLY A C 1
ATOM 1651 O O . GLY A 1 218 ? 7.738 9.523 20.984 1 98.5 218 GLY A O 1
ATOM 1652 N N . LEU A 1 219 ? 7.773 7.43 20.172 1 98.5 219 LEU A N 1
ATOM 1653 C CA . LEU A 1 219 ? 9.211 7.238 20.062 1 98.5 219 LEU A CA 1
ATOM 1654 C C . LEU A 1 219 ? 9.57 6.531 18.75 1 98.5 219 LEU A C 1
ATOM 1656 O O . LEU A 1 219 ? 8.836 5.645 18.312 1 98.5 219 LEU A O 1
ATOM 1660 N N . SER A 1 220 ? 10.641 6.961 18.203 1 97.81 220 SER A N 1
ATOM 1661 C CA . SER A 1 220 ? 11.125 6.289 17 1 97.81 220 SER A CA 1
ATOM 1662 C C . SER A 1 220 ? 12.648 6.176 17.016 1 97.81 220 SER A C 1
ATOM 1664 O O . SER A 1 220 ? 13.32 6.859 17.781 1 97.81 220 SER A O 1
ATOM 1666 N N . LYS A 1 221 ? 13.133 5.316 16.234 1 98.31 221 LYS A N 1
ATOM 1667 C CA . LYS A 1 221 ? 14.562 5.102 16.016 1 98.31 221 LYS A CA 1
ATOM 1668 C C . LYS A 1 221 ? 14.891 5.082 14.523 1 98.31 221 LYS A C 1
ATOM 1670 O O . LYS A 1 221 ? 14.25 4.371 13.75 1 98.31 221 LYS A O 1
ATOM 1675 N N . ALA A 1 222 ? 15.875 5.781 14.219 1 96.06 222 ALA A N 1
ATOM 1676 C CA . ALA A 1 222 ? 16.406 5.797 12.852 1 96.06 222 ALA A CA 1
ATOM 1677 C C . ALA A 1 222 ? 17.797 5.176 12.797 1 96.06 222 ALA A C 1
ATOM 1679 O O . ALA A 1 222 ? 18.656 5.488 13.625 1 96.06 222 ALA A O 1
ATOM 1680 N N . TRP A 1 223 ? 17.969 4.359 11.852 1 96 223 TRP A N 1
ATOM 1681 C CA . TRP A 1 223 ? 19.281 3.773 11.617 1 96 223 TRP A CA 1
ATOM 1682 C C . TRP A 1 223 ? 19.906 4.34 10.352 1 96 223 TRP A C 1
ATOM 1684 O O . TRP A 1 223 ? 19.203 4.879 9.492 1 96 223 TRP A O 1
ATOM 1694 N N . ASP A 1 224 ? 21.203 4.156 10.141 1 91.62 224 ASP A N 1
ATOM 1695 C CA . ASP A 1 224 ? 21.969 4.723 9.039 1 91.62 224 ASP A CA 1
ATOM 1696 C C . ASP A 1 224 ? 21.562 4.094 7.707 1 91.62 224 ASP A C 1
ATOM 1698 O O . ASP A 1 224 ? 21.734 4.703 6.648 1 91.62 224 ASP A O 1
ATOM 1702 N N . ASN A 1 225 ? 21.031 3.002 7.77 1 91.75 225 ASN A N 1
ATOM 1703 C CA . ASN A 1 225 ? 20.672 2.307 6.535 1 91.75 225 ASN A CA 1
ATOM 1704 C C . ASN A 1 225 ? 19.328 2.773 5.992 1 91.75 225 ASN A C 1
ATOM 1706 O O . ASN A 1 225 ? 18.812 2.207 5.031 1 91.75 225 ASN A O 1
ATOM 1710 N N . GLY A 1 226 ? 18.656 3.738 6.715 1 94.19 226 GLY A N 1
ATOM 1711 C CA . GLY A 1 226 ? 17.438 4.324 6.207 1 94.19 226 GLY A CA 1
ATOM 1712 C C . GLY A 1 226 ? 16.188 3.756 6.859 1 94.19 226 GLY A C 1
ATOM 1713 O O . GLY A 1 226 ? 15.07 4.195 6.566 1 94.19 226 GLY A O 1
ATOM 1714 N N . ILE A 1 227 ? 16.406 2.793 7.719 1 96.38 227 ILE A N 1
ATOM 1715 C CA . ILE A 1 227 ? 15.266 2.219 8.406 1 96.38 227 ILE A CA 1
ATOM 1716 C C . ILE A 1 227 ? 14.859 3.117 9.578 1 96.38 227 ILE A C 1
ATOM 1718 O O . ILE A 1 227 ? 15.711 3.592 10.328 1 96.38 227 ILE A O 1
ATOM 1722 N N . VAL A 1 228 ? 13.633 3.322 9.695 1 96.88 228 VAL A N 1
ATOM 1723 C CA . VAL A 1 228 ? 13.039 3.988 10.844 1 96.88 228 VAL A CA 1
ATOM 1724 C C . VAL A 1 228 ? 11.922 3.117 11.422 1 96.88 228 VAL A C 1
ATOM 1726 O O . VAL A 1 228 ? 11.07 2.619 10.68 1 96.88 228 VAL A O 1
ATOM 1729 N N . ALA A 1 229 ? 11.969 2.893 12.648 1 98.06 229 ALA A N 1
ATOM 1730 C CA . ALA A 1 229 ? 10.914 2.164 13.344 1 98.06 229 ALA A CA 1
ATOM 1731 C C . ALA A 1 229 ? 10.477 2.9 14.609 1 98.06 229 ALA A C 1
ATOM 1733 O O . ALA A 1 229 ? 11.25 3.682 15.172 1 98.06 229 ALA A O 1
ATOM 1734 N N . GLY A 1 230 ? 9.227 2.668 14.961 1 98.38 230 GLY A N 1
ATOM 1735 C CA . GLY A 1 230 ? 8.758 3.34 16.156 1 98.38 230 GLY A CA 1
ATOM 1736 C C . GLY A 1 230 ? 7.34 2.951 16.547 1 98.38 230 GLY A C 1
ATOM 1737 O O . GLY A 1 230 ? 6.77 2.018 15.977 1 98.38 230 GLY A O 1
ATOM 1738 N N . GLY A 1 231 ? 6.906 3.627 17.547 1 98.5 231 GLY A N 1
ATOM 1739 C CA . GLY A 1 231 ? 5.555 3.469 18.062 1 98.5 231 GLY A CA 1
ATOM 1740 C C . GLY A 1 231 ? 4.984 4.746 18.641 1 98.5 231 GLY A C 1
ATOM 1741 O O . GLY A 1 231 ? 5.73 5.629 19.062 1 98.5 231 GLY A O 1
ATOM 1742 N N . TYR A 1 232 ? 3.697 4.848 18.594 1 98.25 232 TYR A N 1
ATOM 1743 C CA . TYR A 1 232 ? 3.076 6.031 19.172 1 98.25 232 TYR A CA 1
ATOM 1744 C C . TYR A 1 232 ? 1.684 5.715 19.703 1 98.25 232 TYR A C 1
ATOM 1746 O O . TYR A 1 232 ? 1.038 4.77 19.25 1 98.25 232 TYR A O 1
ATOM 1754 N N . TYR A 1 233 ? 1.336 6.465 20.656 1 98.81 233 TYR A N 1
ATOM 1755 C CA . TYR A 1 233 ? -0.018 6.551 21.188 1 98.81 233 TYR A CA 1
ATOM 1756 C C . TYR A 1 233 ? -0.772 7.727 20.578 1 98.81 233 TYR A C 1
ATOM 1758 O O . TYR A 1 233 ? -0.218 8.82 20.422 1 98.81 233 TYR A O 1
ATOM 1766 N N . THR A 1 234 ? -1.989 7.492 20.203 1 98.81 234 THR A N 1
ATOM 1767 C CA . THR A 1 234 ? -2.842 8.57 19.703 1 98.81 234 THR A CA 1
ATOM 1768 C C . THR A 1 234 ? -4.223 8.508 20.359 1 98.81 234 THR A C 1
ATOM 1770 O O . THR A 1 234 ? -4.652 7.445 20.812 1 98.81 234 THR A O 1
ATOM 1773 N N . ASP A 1 235 ? -4.828 9.656 20.328 1 98.88 235 ASP A N 1
ATOM 1774 C CA . ASP A 1 235 ? -6.207 9.766 20.797 1 98.88 235 ASP A CA 1
ATOM 1775 C C . ASP A 1 235 ? -6.871 11.039 20.281 1 98.88 235 ASP A C 1
ATOM 1777 O O . ASP A 1 235 ? -6.215 11.875 19.656 1 98.88 235 ASP A O 1
ATOM 1781 N N . THR A 1 236 ? -8.172 11.062 20.375 1 98.81 236 THR A N 1
ATOM 1782 C CA . THR A 1 236 ? -8.953 12.242 19.984 1 98.81 236 THR A CA 1
ATOM 1783 C C . THR A 1 236 ? -10.102 12.461 20.969 1 98.81 236 THR A C 1
ATOM 1785 O O . THR A 1 236 ? -10.375 11.617 21.812 1 98.81 236 THR A O 1
ATOM 1788 N N . ASP A 1 237 ? -10.711 13.586 20.875 1 98.75 237 ASP A N 1
ATOM 1789 C CA . ASP A 1 237 ? -11.992 13.812 21.531 1 98.75 237 ASP A CA 1
ATOM 1790 C C . ASP A 1 237 ? -13.125 13.836 20.5 1 98.75 237 ASP A C 1
ATOM 1792 O O . ASP A 1 237 ? -14.141 14.516 20.703 1 98.75 237 ASP A O 1
ATOM 1796 N N . ALA A 1 238 ? -12.938 13.195 19.391 1 97.88 238 ALA A N 1
ATOM 1797 C CA . ALA A 1 238 ? -13.938 13.133 18.328 1 97.88 238 ALA A CA 1
ATOM 1798 C C . ALA A 1 238 ? -15.234 12.508 18.828 1 97.88 238 ALA A C 1
ATOM 1800 O O . ALA A 1 238 ? -15.219 11.664 19.734 1 97.88 238 ALA A O 1
ATOM 1801 N N . ASP A 1 239 ? -16.297 12.883 18.234 1 96 239 ASP A N 1
ATOM 1802 C CA . ASP A 1 239 ? -17.609 12.32 18.547 1 96 239 ASP A CA 1
ATOM 1803 C C . ASP A 1 239 ? -17.766 10.922 17.953 1 96 239 ASP A C 1
ATOM 1805 O O . ASP A 1 239 ? -17.75 10.758 16.734 1 96 239 ASP A O 1
ATOM 1809 N N . PRO A 1 240 ? -18.016 9.938 18.812 1 94.81 240 PRO A N 1
ATOM 1810 C CA . PRO A 1 240 ? -18.156 8.578 18.281 1 94.81 240 PRO A CA 1
ATOM 1811 C C . PRO A 1 240 ? -19.297 8.453 17.281 1 94.81 240 PRO A C 1
ATOM 1813 O O . PRO A 1 240 ? -19.234 7.637 16.359 1 94.81 240 PRO A O 1
ATOM 1816 N N . SER A 1 241 ? -20.297 9.195 17.406 1 90.81 241 SER A N 1
ATOM 1817 C CA . SER A 1 241 ? -21.438 9.102 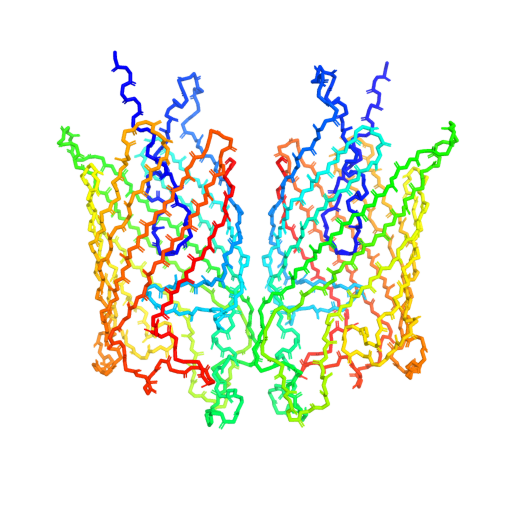16.5 1 90.81 241 SER A CA 1
ATOM 1818 C C . SER A 1 241 ? -21.062 9.523 15.086 1 90.81 241 SER A C 1
ATOM 1820 O O . SER A 1 241 ? -21.703 9.109 14.117 1 90.81 241 SER A O 1
ATOM 1822 N N . ALA A 1 242 ? -19.938 10.289 14.953 1 89 242 ALA A N 1
ATOM 1823 C CA . ALA A 1 242 ? -19.547 10.805 13.641 1 89 242 ALA A CA 1
ATOM 1824 C C . ALA A 1 242 ? -18.375 10.016 13.07 1 89 242 ALA A C 1
ATOM 1826 O O . ALA A 1 242 ? -18.188 9.977 11.852 1 89 242 ALA A O 1
ATOM 1827 N N . PHE A 1 243 ? -17.656 9.375 13.93 1 93.56 243 PHE A N 1
ATOM 1828 C CA . PHE A 1 243 ? -16.391 8.836 13.461 1 93.56 243 PHE A CA 1
ATOM 1829 C C . PHE A 1 243 ? -16.297 7.34 13.742 1 93.56 243 PHE A C 1
ATOM 1831 O O . PHE A 1 243 ? -15.219 6.82 14.016 1 93.56 243 PHE A O 1
ATOM 1838 N N . THR A 1 244 ? -17.469 6.688 13.797 1 93.44 244 THR A N 1
ATOM 1839 C CA . THR A 1 244 ? -17.516 5.23 13.898 1 93.44 244 THR A CA 1
ATOM 1840 C C . THR A 1 244 ? -17.797 4.609 12.531 1 93.44 244 THR A C 1
ATOM 1842 O O . THR A 1 244 ? -18.812 4.938 11.898 1 93.44 244 THR A O 1
ATOM 1845 N N . TYR A 1 245 ? -16.891 3.793 12.102 1 91.88 245 TYR A N 1
ATOM 1846 C CA . TYR A 1 245 ? -17 3.047 10.852 1 91.88 245 TYR A CA 1
ATOM 1847 C C . TYR A 1 245 ? -17.156 1.555 11.117 1 91.88 245 TYR A C 1
ATOM 1849 O O . TYR A 1 245 ? -16.188 0.867 11.438 1 91.88 245 TYR A O 1
ATOM 1857 N N . GLY A 1 246 ? -18.359 1.072 10.828 1 89.81 246 GLY A N 1
ATOM 1858 C CA . GLY A 1 246 ? -18.688 -0.222 11.406 1 89.81 246 GLY A CA 1
ATOM 1859 C C . GLY A 1 246 ? -18.672 -0.223 12.922 1 89.81 246 GLY A C 1
ATOM 1860 O O . GLY A 1 246 ? -19.266 0.641 13.555 1 89.81 246 GLY A O 1
ATOM 1861 N N . PRO A 1 247 ? -18 -1.175 13.438 1 90 247 PRO A N 1
ATOM 1862 C CA . PRO A 1 247 ? -17.953 -1.192 14.898 1 90 247 PRO A CA 1
ATOM 1863 C C . PRO A 1 247 ? -16.766 -0.42 15.461 1 90 247 PRO A C 1
ATOM 1865 O O . PRO A 1 247 ? -16.562 -0.392 16.672 1 90 247 PRO A O 1
ATOM 1868 N N . VAL A 1 248 ? -16.031 0.129 14.586 1 92.75 248 VAL A N 1
ATOM 1869 C CA . VAL A 1 248 ? -14.781 0.739 15.016 1 92.75 248 VAL A CA 1
ATOM 1870 C C . VAL A 1 248 ? -14.977 2.242 15.203 1 92.75 248 VAL A C 1
ATOM 1872 O O . VAL A 1 248 ? -15.258 2.961 14.242 1 92.75 248 VAL A O 1
ATOM 1875 N N . PHE A 1 249 ? -14.844 2.688 16.453 1 97 249 PHE A N 1
ATOM 1876 C CA . PHE A 1 249 ? -14.648 4.117 16.672 1 97 249 PHE A CA 1
ATOM 1877 C C . PHE A 1 249 ? -13.25 4.543 16.266 1 97 249 PHE A C 1
ATOM 1879 O O . PHE A 1 249 ? -12.273 4.266 16.969 1 97 249 PHE A O 1
ATOM 1886 N N . SER A 1 250 ? -13.117 5.238 15.148 1 96.56 250 SER A N 1
ATOM 1887 C CA . SER A 1 250 ? -11.836 5.504 14.516 1 96.56 250 SER A CA 1
ATOM 1888 C C . SER A 1 250 ? -11.008 6.496 15.336 1 96.56 250 SER A C 1
ATOM 1890 O O . SER A 1 250 ? -9.797 6.605 15.148 1 96.56 250 SER A O 1
ATOM 1892 N N . GLY A 1 251 ? -11.609 7.355 16.172 1 98.06 251 GLY A N 1
ATOM 1893 C CA . GLY A 1 251 ? -10.906 8.352 16.969 1 98.06 251 GLY A CA 1
ATOM 1894 C C . 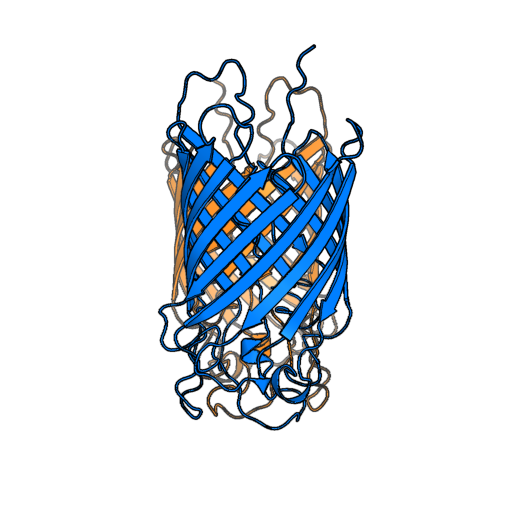GLY A 1 251 ? -10.5 7.848 18.328 1 98.06 251 GLY A C 1
ATOM 1895 O O . GLY A 1 251 ? -10.055 8.625 19.188 1 98.06 251 GLY A O 1
ATOM 1896 N N . LYS A 1 252 ? -10.664 6.551 18.578 1 98.31 252 LYS A N 1
ATOM 1897 C CA . LYS A 1 252 ? -10.336 5.984 19.875 1 98.31 252 LYS A CA 1
ATOM 1898 C C . LYS A 1 252 ? -8.828 5.996 20.125 1 98.31 252 LYS A C 1
ATOM 1900 O O . LYS A 1 252 ? -8.047 6.191 19.188 1 98.31 252 LYS A O 1
ATOM 1905 N N . GLU A 1 2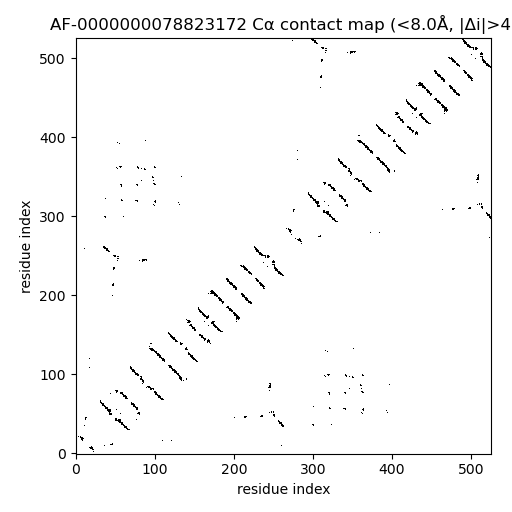53 ? -8.492 5.77 21.312 1 98.19 253 GLU A N 1
ATOM 1906 C CA . GLU A 1 253 ? -7.082 5.609 21.641 1 98.19 253 GLU A CA 1
ATOM 1907 C C . GLU A 1 253 ? -6.473 4.426 20.891 1 98.19 253 GLU A C 1
ATOM 1909 O O . GLU A 1 253 ? -7.125 3.395 20.719 1 98.19 253 GLU A O 1
ATOM 1914 N N . ASN A 1 254 ? -5.297 4.633 20.5 1 98.06 254 ASN A N 1
ATOM 1915 C CA . ASN A 1 254 ? -4.613 3.584 19.75 1 98.06 254 ASN A CA 1
ATOM 1916 C C . ASN A 1 254 ? -3.117 3.572 20.047 1 98.06 254 ASN A C 1
ATOM 1918 O O . ASN A 1 254 ? -2.506 4.629 20.219 1 98.06 254 ASN A O 1
ATOM 1922 N N . TRP A 1 255 ? -2.576 2.406 20.125 1 98.38 255 TRP A N 1
ATOM 1923 C CA . TRP A 1 255 ? -1.134 2.191 20.062 1 98.38 255 TRP A CA 1
ATOM 1924 C C . TRP A 1 255 ? -0.732 1.644 18.703 1 98.38 255 TRP A C 1
ATOM 1926 O O . TRP A 1 255 ? -1.229 0.599 18.266 1 98.38 255 TRP A O 1
ATOM 1936 N N . THR A 1 256 ? 0.12 2.305 18.016 1 98.56 256 THR A N 1
ATOM 1937 C CA . THR A 1 256 ? 0.523 1.957 16.656 1 98.56 256 THR A CA 1
ATOM 1938 C C . THR A 1 256 ? 2.033 1.756 16.578 1 98.56 256 THR A C 1
ATOM 1940 O O . THR A 1 256 ? 2.801 2.518 17.172 1 98.56 256 THR A O 1
ATOM 1943 N N . PHE A 1 257 ? 2.453 0.762 15.875 1 98.69 257 PHE A N 1
ATOM 1944 C CA . PHE A 1 257 ? 3.859 0.508 15.586 1 98.69 257 PHE A CA 1
ATOM 1945 C C . PHE A 1 257 ? 4.113 0.541 14.086 1 98.69 257 PHE A C 1
ATOM 1947 O O . PHE A 1 257 ? 3.234 0.193 13.289 1 98.69 257 PHE A O 1
ATOM 1954 N N . PHE A 1 258 ? 5.316 0.973 13.719 1 98.31 258 PHE A N 1
ATOM 1955 C CA . PHE A 1 258 ? 5.613 1.057 12.297 1 98.31 258 PHE A CA 1
ATOM 1956 C C . PHE A 1 258 ? 7.09 0.775 12.031 1 98.31 258 PHE A C 1
ATOM 1958 O O . PHE A 1 258 ? 7.918 0.872 12.938 1 98.31 258 PHE A O 1
ATOM 1965 N N . VAL A 1 259 ? 7.359 0.38 10.797 1 98 259 VAL A N 1
ATOM 1966 C CA . VAL A 1 259 ? 8.688 0.306 10.211 1 98 259 VAL A CA 1
ATOM 1967 C C . VAL A 1 259 ? 8.664 0.879 8.797 1 98 259 VAL A C 1
ATOM 1969 O O . VAL A 1 259 ? 7.715 0.649 8.039 1 98 259 VAL A O 1
ATOM 1972 N N . GLN A 1 260 ? 9.625 1.64 8.516 1 97.12 260 GLN A N 1
ATOM 1973 C CA . GLN A 1 260 ? 9.75 2.273 7.203 1 97.12 260 GLN A CA 1
ATOM 1974 C C . GLN A 1 260 ? 11.195 2.277 6.727 1 97.12 260 GLN A C 1
ATOM 1976 O O . GLN A 1 260 ? 12.125 2.371 7.539 1 97.12 260 GLN A O 1
ATOM 1981 N N . LYS A 1 261 ? 11.391 2.162 5.48 1 96.94 261 LYS A N 1
ATOM 1982 C CA . LYS A 1 261 ? 12.695 2.279 4.836 1 96.94 261 LYS A CA 1
ATOM 1983 C C . LYS A 1 261 ? 12.703 3.404 3.805 1 96.94 261 LYS A C 1
ATOM 1985 O O . LYS A 1 261 ? 11.82 3.467 2.943 1 96.94 261 LYS A O 1
ATOM 1990 N N . THR A 1 262 ? 13.672 4.195 3.893 1 93.69 262 THR A N 1
ATOM 1991 C CA . THR A 1 262 ? 13.875 5.266 2.922 1 93.69 262 THR A CA 1
ATOM 1992 C C . THR A 1 262 ? 15.109 4.988 2.062 1 93.69 262 THR A C 1
ATOM 1994 O O . THR A 1 262 ? 16.094 4.418 2.539 1 93.69 262 THR A O 1
ATOM 1997 N N . PHE A 1 263 ? 15.023 5.508 0.815 1 88.94 263 PHE A N 1
ATOM 1998 C CA . PHE A 1 263 ? 16.078 5.285 -0.156 1 88.94 263 PHE A CA 1
ATOM 1999 C C . PHE A 1 263 ? 16.469 6.59 -0.846 1 88.94 263 PHE A C 1
ATOM 2001 O O . PHE A 1 263 ? 15.633 7.477 -1.017 1 88.94 263 PHE A O 1
ATOM 2008 N N . MET B 1 1 ? 33.938 -11.492 -21.516 1 19.89 1 MET B N 1
ATOM 2009 C CA . MET B 1 1 ? 32.781 -10.977 -22.25 1 19.89 1 MET B CA 1
ATOM 2010 C C . MET B 1 1 ? 31.5 -11.188 -21.453 1 19.89 1 MET B C 1
ATOM 2012 O O . MET B 1 1 ? 30.984 -12.305 -21.375 1 19.89 1 MET B O 1
ATOM 2016 N N . ARG B 1 2 ? 31.422 -10.43 -20.266 1 23.33 2 ARG B N 1
ATOM 2017 C CA . ARG B 1 2 ? 30.75 -10.578 -18.984 1 23.33 2 ARG B CA 1
ATOM 2018 C C . ARG B 1 2 ? 29.234 -10.391 -19.125 1 23.33 2 ARG B C 1
ATOM 2020 O O . ARG B 1 2 ? 28.75 -9.258 -19.109 1 23.33 2 ARG B O 1
ATOM 2027 N N . ASN B 1 3 ? 28.656 -11.188 -20.094 1 22.89 3 ASN B N 1
ATOM 2028 C CA . ASN B 1 3 ? 27.219 -11.062 -20.359 1 22.89 3 ASN B CA 1
ATOM 2029 C C . ASN B 1 3 ? 26.391 -11.367 -19.125 1 22.89 3 ASN B C 1
ATOM 2031 O O . ASN B 1 3 ? 26.078 -12.523 -18.828 1 22.89 3 ASN B O 1
ATOM 2035 N N . SER B 1 4 ? 26.703 -10.789 -18.016 1 26.11 4 SER B N 1
ATOM 2036 C CA . SER B 1 4 ? 25.906 -11 -16.812 1 26.11 4 SER B CA 1
ATOM 2037 C C . SER B 1 4 ? 24.453 -10.602 -17.031 1 26.11 4 SER B C 1
ATOM 2039 O O . SER B 1 4 ? 24.172 -9.461 -17.391 1 26.11 4 SER B O 1
ATOM 2041 N N . LEU B 1 5 ? 23.656 -11.531 -17.609 1 25.05 5 LEU B N 1
ATOM 2042 C CA . LEU B 1 5 ? 22.203 -11.445 -17.781 1 25.05 5 LEU B CA 1
ATOM 2043 C C . LEU B 1 5 ? 21.531 -10.992 -16.484 1 25.05 5 LEU B C 1
ATOM 2045 O O . LEU B 1 5 ? 21.656 -11.656 -15.461 1 25.05 5 LEU B O 1
ATOM 2049 N N . LEU B 1 6 ? 21.5 -9.703 -16.312 1 27.8 6 LEU B N 1
ATOM 2050 C CA . LEU B 1 6 ? 20.734 -9.078 -15.25 1 27.8 6 LEU B CA 1
ATOM 2051 C C . LEU B 1 6 ? 19.281 -9.539 -15.289 1 27.8 6 LEU B C 1
ATOM 2053 O O . LEU B 1 6 ? 18.562 -9.273 -16.266 1 27.8 6 LEU B O 1
ATOM 2057 N N . LEU B 1 7 ? 19 -10.734 -14.883 1 28.88 7 LEU B N 1
ATOM 2058 C CA . LEU B 1 7 ? 17.609 -11.188 -14.773 1 28.88 7 LEU B CA 1
ATOM 2059 C C . LEU B 1 7 ? 16.766 -10.172 -14 1 28.88 7 LEU B C 1
ATOM 2061 O O . LEU B 1 7 ? 17.125 -9.789 -12.883 1 28.88 7 LEU B O 1
ATOM 2065 N N . ALA B 1 8 ? 16.078 -9.312 -14.688 1 27.77 8 ALA B N 1
ATOM 2066 C CA . ALA B 1 8 ? 15.133 -8.281 -14.25 1 27.77 8 ALA B CA 1
ATOM 2067 C C . ALA B 1 8 ? 14.055 -8.875 -13.352 1 27.77 8 ALA B C 1
ATOM 2069 O O . ALA B 1 8 ? 13.414 -9.875 -13.703 1 27.77 8 ALA B O 1
ATOM 2070 N N . ALA B 1 9 ? 14.227 -8.672 -12.039 1 30.31 9 ALA B N 1
ATOM 2071 C CA . ALA B 1 9 ? 13.211 -8.961 -11.039 1 30.31 9 ALA B CA 1
ATOM 2072 C C . ALA B 1 9 ? 11.867 -8.352 -11.43 1 30.31 9 ALA B C 1
ATOM 2074 O O . ALA B 1 9 ? 11.711 -7.129 -11.453 1 30.31 9 ALA B O 1
ATOM 2075 N N . ILE B 1 10 ? 11.305 -8.891 -12.539 1 30.31 10 ILE B N 1
ATOM 2076 C CA . ILE B 1 10 ? 9.977 -8.406 -12.922 1 30.31 10 ILE B CA 1
ATOM 2077 C C . ILE B 1 10 ? 9.031 -8.516 -11.727 1 30.31 10 ILE B C 1
ATOM 2079 O O . ILE B 1 10 ? 8.836 -9.602 -11.18 1 30.31 10 ILE B O 1
ATOM 2083 N N . VAL B 1 11 ? 8.562 -7.488 -11.203 1 31.47 11 VAL B N 1
ATOM 2084 C CA . VAL B 1 11 ? 7.762 -7.023 -10.078 1 31.47 11 VAL B CA 1
ATOM 2085 C C . VAL B 1 11 ? 6.438 -7.781 -10.039 1 31.47 11 VAL B C 1
ATOM 2087 O O . VAL B 1 11 ? 5.961 -8.156 -8.969 1 31.47 11 VAL B O 1
ATOM 2090 N N . GLY B 1 12 ? 5.562 -7.727 -10.93 1 31.27 12 GLY B N 1
ATOM 2091 C CA . GLY B 1 12 ? 4.258 -7.738 -10.289 1 31.27 12 GLY B CA 1
ATOM 2092 C C . GLY B 1 12 ? 3.984 -9.016 -9.516 1 31.27 12 GLY B C 1
ATOM 2093 O O . GLY B 1 12 ? 3.883 -8.984 -8.289 1 31.27 12 GLY B O 1
ATOM 2094 N N . THR B 1 13 ? 2.824 -9.914 -9.914 1 36.31 13 THR B N 1
ATOM 2095 C CA . THR B 1 13 ? 1.814 -10.719 -9.242 1 36.31 13 THR B CA 1
ATOM 2096 C C . THR B 1 13 ? 2.447 -11.945 -8.594 1 36.31 13 THR B C 1
ATOM 2098 O O . THR B 1 13 ? 2.27 -12.18 -7.395 1 36.31 13 THR B O 1
ATOM 2101 N N . PHE B 1 14 ? 2.129 -13.289 -8.906 1 36.69 14 PHE B N 1
ATOM 2102 C CA . PHE B 1 14 ? 2.576 -14.492 -8.211 1 36.69 14 PHE B CA 1
ATOM 2103 C C . PHE B 1 14 ? 4.086 -14.656 -8.328 1 36.69 14 PHE B C 1
ATOM 2105 O O . PHE B 1 14 ? 4.613 -15.758 -8.133 1 36.69 14 PHE B O 1
ATOM 2112 N N . ALA B 1 15 ? 4.824 -13.914 -9.172 1 33.41 15 ALA B N 1
ATOM 2113 C CA . ALA B 1 15 ? 6.156 -14.469 -9.398 1 33.41 15 ALA B CA 1
ATOM 2114 C C . ALA B 1 15 ? 6.969 -14.5 -8.109 1 33.41 15 ALA B C 1
ATOM 2116 O O . ALA B 1 15 ? 7.043 -13.5 -7.395 1 33.41 15 ALA B O 1
ATOM 2117 N N . ALA B 1 16 ? 7.199 -15.547 -7.523 1 32.88 16 ALA B N 1
ATOM 2118 C CA . ALA B 1 16 ? 8.336 -15.734 -6.625 1 32.88 16 ALA B CA 1
ATOM 2119 C C . ALA B 1 16 ? 9.484 -14.805 -6.996 1 32.88 16 ALA B C 1
ATOM 2121 O O . ALA B 1 16 ? 9.641 -14.43 -8.164 1 32.88 16 ALA B O 1
ATOM 2122 N N . PRO B 1 17 ? 10.039 -13.984 -5.969 1 34.16 17 PRO B N 1
ATOM 2123 C CA . PRO B 1 17 ? 11.359 -13.406 -6.219 1 34.16 17 PRO B CA 1
ATOM 2124 C C . PRO B 1 17 ? 12.25 -14.305 -7.074 1 34.16 17 PRO B C 1
ATOM 2126 O O . PRO B 1 17 ? 13.094 -15.031 -6.543 1 34.16 17 PRO B O 1
ATOM 2129 N N . ALA B 1 18 ? 11.805 -15.078 -7.84 1 31.39 18 ALA B N 1
ATOM 2130 C CA . ALA B 1 18 ? 12.914 -15.805 -8.445 1 31.39 18 ALA B CA 1
ATOM 2131 C C . ALA B 1 18 ? 14.078 -14.859 -8.75 1 31.39 18 ALA B C 1
ATOM 2133 O O . ALA B 1 18 ? 15.219 -15.125 -8.344 1 31.39 18 ALA B O 1
ATOM 2134 N N . ALA B 1 19 ? 14.141 -14.227 -10.039 1 31.09 19 ALA B N 1
ATOM 2135 C CA . ALA B 1 19 ? 15.422 -13.844 -10.625 1 31.09 19 ALA B CA 1
ATOM 2136 C C . ALA B 1 19 ? 15.914 -12.516 -10.055 1 31.09 19 ALA B C 1
ATOM 2138 O O . ALA B 1 19 ? 15.836 -11.484 -10.727 1 31.09 19 ALA B O 1
ATOM 2139 N N . VAL B 1 20 ? 15.219 -11.898 -9.102 1 34.47 20 VAL B N 1
ATOM 2140 C CA . VAL B 1 20 ? 16.234 -10.922 -8.703 1 34.47 20 VAL B CA 1
ATOM 2141 C C . VAL B 1 20 ? 17.562 -11.633 -8.461 1 34.47 20 VAL B C 1
ATOM 2143 O O . VAL B 1 20 ? 17.859 -12.039 -7.336 1 34.47 20 VAL B O 1
ATOM 2146 N N . MET B 1 21 ? 17.828 -12.781 -9.031 1 32.78 21 MET B N 1
ATOM 2147 C CA . MET B 1 21 ? 19.188 -13.219 -8.742 1 32.78 21 MET B CA 1
ATOM 2148 C C . MET B 1 21 ? 20.156 -12.039 -8.781 1 32.78 21 MET B C 1
ATOM 2150 O O . MET B 1 21 ? 20 -11.117 -9.586 1 32.78 21 MET B O 1
ATOM 2154 N N . ALA B 1 22 ? 20.75 -11.797 -7.719 1 29.41 22 ALA B N 1
ATOM 2155 C CA . ALA B 1 22 ? 21.875 -10.969 -7.293 1 29.41 22 ALA B CA 1
ATOM 2156 C C . ALA B 1 22 ? 22.875 -10.766 -8.438 1 29.41 22 ALA B C 1
ATOM 2158 O O . ALA B 1 22 ? 23.375 -11.734 -9 1 29.41 22 ALA B O 1
ATOM 2159 N N . GLU B 1 23 ? 22.656 -9.883 -9.344 1 30.47 23 GLU B N 1
ATOM 2160 C CA . GLU B 1 23 ? 23.984 -9.562 -9.852 1 30.47 23 GLU B CA 1
ATOM 2161 C C . GLU B 1 23 ? 25.031 -9.656 -8.742 1 30.47 23 GLU B C 1
ATOM 2163 O O . GLU B 1 23 ? 24.844 -9.109 -7.652 1 30.47 23 GLU B O 1
ATOM 2168 N N . GLU B 1 24 ? 25.656 -10.664 -8.797 1 33.62 24 GLU B N 1
ATOM 2169 C CA . GLU B 1 24 ? 26.906 -10.609 -8.047 1 33.62 24 GLU B CA 1
ATOM 2170 C C . GLU B 1 24 ? 27.516 -9.219 -8.109 1 33.62 24 GLU B C 1
ATOM 2172 O O . GLU B 1 24 ? 27.953 -8.773 -9.172 1 33.62 24 GLU B O 1
ATOM 2177 N N . ALA B 1 25 ? 26.953 -8.219 -7.719 1 31.02 25 ALA B N 1
ATOM 2178 C CA . ALA B 1 25 ? 27.969 -7.18 -7.578 1 31.02 25 ALA B CA 1
ATOM 2179 C C . ALA B 1 25 ? 29.359 -7.789 -7.395 1 31.02 25 ALA B C 1
ATOM 2181 O O . ALA B 1 25 ? 29.562 -8.633 -6.52 1 31.02 25 ALA B O 1
ATOM 2182 N N . ALA B 1 26 ? 30.094 -7.703 -8.359 1 34.75 26 ALA B N 1
ATOM 2183 C CA . ALA B 1 26 ? 31.484 -8.164 -8.32 1 34.75 26 ALA B CA 1
ATOM 2184 C C . ALA B 1 26 ? 32 -8.172 -6.891 1 34.75 26 ALA B C 1
ATOM 2186 O O . ALA B 1 26 ? 32.688 -9.117 -6.48 1 34.75 26 ALA B O 1
ATOM 2187 N N . GLY B 1 27 ? 32.188 -6.957 -6.414 1 36.47 27 GLY B N 1
ATOM 2188 C CA . GLY B 1 27 ? 33.094 -6.812 -5.281 1 36.47 27 GLY B CA 1
ATOM 2189 C C . GLY B 1 27 ? 32.469 -7.242 -3.965 1 36.47 27 GLY B C 1
ATOM 2190 O O . GLY B 1 27 ? 33.094 -7.07 -2.902 1 36.47 27 GLY B O 1
ATOM 2191 N N . ALA B 1 28 ? 31.016 -7.098 -3.83 1 45.44 28 ALA B N 1
ATOM 2192 C CA . ALA B 1 28 ? 30.719 -7.121 -2.398 1 45.44 28 ALA B CA 1
ATOM 2193 C C . ALA B 1 28 ? 30.875 -8.531 -1.832 1 45.44 28 ALA B C 1
ATOM 2195 O O . ALA B 1 28 ? 30.266 -9.477 -2.348 1 45.44 28 ALA B O 1
ATOM 2196 N N . THR B 1 29 ? 31.641 -8.867 -1.186 1 65.19 29 THR B N 1
ATOM 2197 C CA . THR B 1 29 ? 32.219 -9.883 -0.311 1 65.19 29 THR B CA 1
ATOM 2198 C C . THR B 1 29 ? 31.156 -10.508 0.577 1 65.19 29 THR B C 1
ATOM 2200 O O . THR B 1 29 ? 31.328 -11.625 1.078 1 65.19 29 THR B O 1
ATOM 2203 N N . SER B 1 30 ? 29.688 -9.898 0.534 1 88.88 30 SER B N 1
ATOM 2204 C CA . SER B 1 30 ? 28.812 -10.445 1.562 1 88.88 30 SER B CA 1
ATOM 2205 C C . SER B 1 30 ? 27.891 -11.516 0.985 1 88.88 30 SER B C 1
ATOM 2207 O O . SER B 1 30 ? 27.328 -11.344 -0.101 1 88.88 30 SER B O 1
ATOM 2209 N N . PRO B 1 31 ? 27.719 -12.562 1.443 1 96.44 31 PRO B N 1
ATOM 2210 C CA . PRO B 1 31 ? 26.812 -13.617 1.001 1 96.44 31 PRO B CA 1
ATOM 2211 C C . PRO B 1 31 ? 25.344 -13.258 1.206 1 96.44 31 PRO B C 1
ATOM 2213 O O . PRO B 1 31 ? 24.453 -14.039 0.852 1 96.44 31 PRO B O 1
ATOM 2216 N N . HIS B 1 32 ? 25 -12.172 1.82 1 96.81 32 HIS B N 1
ATOM 2217 C CA . HIS B 1 32 ? 23.656 -11.703 2.111 1 96.81 32 HIS B CA 1
ATOM 2218 C C . HIS B 1 32 ? 23.266 -10.555 1.193 1 96.81 32 HIS B C 1
ATOM 2220 O O . HIS B 1 32 ? 24.047 -9.625 0.985 1 96.81 32 HIS B O 1
ATOM 2226 N N . THR B 1 33 ? 22.062 -10.609 0.589 1 95.25 33 THR B N 1
ATOM 2227 C CA . THR B 1 33 ? 21.516 -9.516 -0.198 1 95.25 33 THR B CA 1
ATOM 2228 C C . THR B 1 33 ? 20.109 -9.172 0.272 1 95.25 33 THR B C 1
ATOM 2230 O O . THR B 1 33 ? 19.281 -10.07 0.465 1 95.25 33 THR B O 1
ATOM 2233 N N . VAL B 1 34 ? 19.828 -7.898 0.52 1 95.25 34 VAL B N 1
ATOM 2234 C CA . VAL B 1 34 ? 18.5 -7.402 0.859 1 95.25 34 VAL B CA 1
ATOM 2235 C C . VAL B 1 34 ? 18.047 -6.387 -0.184 1 95.25 34 VAL B C 1
ATOM 2237 O O . VAL B 1 34 ? 18.781 -5.461 -0.521 1 95.25 34 VAL B O 1
ATOM 2240 N N . THR B 1 35 ? 16.875 -6.586 -0.712 1 94.75 35 THR B N 1
ATOM 2241 C CA . THR B 1 35 ? 16.312 -5.66 -1.681 1 94.75 35 THR B CA 1
ATOM 2242 C C . THR B 1 35 ? 14.914 -5.219 -1.244 1 94.75 35 THR B C 1
ATOM 2244 O O . THR B 1 35 ? 14.203 -5.961 -0.564 1 94.75 35 THR B O 1
ATOM 2247 N N . TYR B 1 36 ? 14.57 -4.043 -1.624 1 95.56 36 TYR B N 1
ATOM 2248 C CA . TYR B 1 36 ? 13.258 -3.465 -1.371 1 95.56 36 TYR B CA 1
ATOM 2249 C C . TYR B 1 36 ? 12.602 -3.016 -2.67 1 95.56 36 TYR B C 1
ATOM 2251 O O . TYR B 1 36 ? 13.281 -2.787 -3.672 1 95.56 36 TYR B O 1
ATOM 2259 N N . ASN B 1 37 ? 11.305 -2.914 -2.646 1 96.19 37 ASN B N 1
ATOM 2260 C CA . ASN B 1 37 ? 10.609 -2.369 -3.809 1 96.19 37 ASN B CA 1
ATOM 2261 C C . ASN B 1 37 ? 9.336 -1.632 -3.406 1 96.19 37 ASN B C 1
ATOM 2263 O O . ASN B 1 37 ? 8.742 -1.931 -2.369 1 96.19 37 ASN B O 1
ATOM 2267 N N . ILE B 1 38 ? 8.93 -0.741 -4.191 1 96.62 38 ILE B N 1
ATOM 2268 C CA . ILE B 1 38 ? 7.672 -0.014 -4.086 1 96.62 38 ILE B CA 1
ATOM 2269 C C . ILE B 1 38 ? 7.109 0.253 -5.477 1 96.62 38 ILE B C 1
ATOM 2271 O O . ILE B 1 38 ? 7.867 0.45 -6.434 1 96.62 38 ILE B O 1
ATOM 2275 N N . GLY B 1 39 ? 5.785 0.215 -5.586 1 97.31 39 GLY B N 1
ATOM 2276 C CA . GLY B 1 39 ? 5.203 0.459 -6.895 1 97.31 39 GLY B CA 1
ATOM 2277 C C . GLY B 1 39 ? 3.734 0.829 -6.836 1 97.31 39 GLY B C 1
ATOM 2278 O O . GLY B 1 39 ? 3.088 0.663 -5.801 1 97.31 39 GLY B O 1
ATOM 2279 N N . LEU B 1 40 ? 3.314 1.377 -7.934 1 98.31 40 LEU B N 1
ATOM 2280 C CA . LEU B 1 40 ? 1.906 1.635 -8.219 1 98.31 40 LEU B CA 1
ATOM 2281 C C . LEU B 1 40 ? 1.456 0.877 -9.461 1 98.31 40 LEU B C 1
ATOM 2283 O O . LEU B 1 40 ? 2.199 0.788 -10.445 1 98.31 40 LEU B O 1
ATOM 2287 N N . THR B 1 41 ? 0.307 0.372 -9.359 1 98.62 41 THR B N 1
ATOM 2288 C CA . THR B 1 41 ? -0.329 -0.264 -10.508 1 98.62 41 THR B CA 1
ATOM 2289 C C . THR B 1 41 ? -1.745 0.271 -10.703 1 98.62 41 THR B C 1
ATOM 2291 O O . THR B 1 41 ? -2.414 0.646 -9.742 1 98.62 41 THR B O 1
ATOM 2294 N N . SER B 1 42 ? -2.168 0.257 -11.93 1 98.5 42 SER B N 1
ATOM 2295 C CA . SER B 1 42 ? -3.512 0.754 -12.211 1 98.5 42 SER B CA 1
ATOM 2296 C C . SER B 1 42 ? -4.574 -0.26 -11.797 1 98.5 42 SER B C 1
ATOM 2298 O O . SER B 1 42 ? -5.754 0.079 -11.688 1 98.5 42 SER B O 1
ATOM 2300 N N . ASN B 1 43 ? -4.156 -1.464 -11.641 1 98.56 43 ASN B N 1
ATOM 2301 C CA . ASN B 1 43 ? -4.992 -2.584 -11.227 1 98.56 43 ASN B CA 1
ATOM 2302 C C . ASN B 1 43 ? -4.156 -3.736 -10.672 1 98.56 43 ASN B C 1
ATOM 2304 O O . ASN B 1 43 ? -3.225 -4.203 -11.336 1 98.56 43 ASN B O 1
ATOM 2308 N N . TYR B 1 44 ? -4.434 -4.141 -9.469 1 98.62 44 TYR B N 1
ATOM 2309 C CA . TYR B 1 44 ? -3.766 -5.34 -8.977 1 98.62 44 TYR B CA 1
ATOM 2310 C C . TYR B 1 44 ? -4.434 -6.602 -9.516 1 98.62 44 TYR B C 1
ATOM 2312 O O . TYR B 1 44 ? -5.555 -6.93 -9.133 1 98.62 44 TYR B O 1
ATOM 2320 N N . ILE B 1 45 ? -3.688 -7.34 -10.359 1 98.69 45 ILE B N 1
ATOM 2321 C CA . ILE B 1 45 ? -4.16 -8.578 -10.969 1 98.69 45 ILE B CA 1
ATOM 2322 C C . ILE B 1 45 ? -3.41 -9.766 -10.359 1 98.69 45 ILE B C 1
ATOM 2324 O O . ILE B 1 45 ? -2.18 -9.82 -10.414 1 98.69 45 ILE B O 1
ATOM 2328 N N . PHE B 1 46 ? -4.145 -10.664 -9.766 1 98.38 46 PHE B N 1
ATOM 2329 C CA . PHE B 1 46 ? -3.619 -11.922 -9.25 1 98.38 46 PHE B CA 1
ATOM 2330 C C . PHE B 1 46 ? -4.223 -13.102 -9.992 1 98.38 46 PHE B C 1
ATOM 2332 O O . PHE B 1 46 ? -5.414 -13.391 -9.859 1 98.38 46 PHE B O 1
ATOM 2339 N N . ARG B 1 47 ? -3.352 -13.797 -10.766 1 98.06 47 ARG B N 1
ATOM 2340 C CA . ARG B 1 47 ? -3.773 -14.938 -11.57 1 98.06 47 ARG B CA 1
ATOM 2341 C C . ARG B 1 47 ? -4.98 -14.586 -12.438 1 98.06 47 ARG B C 1
ATOM 2343 O O . ARG B 1 47 ? -5.953 -15.336 -12.484 1 98.06 47 ARG B O 1
ATOM 2350 N N . GLY B 1 48 ? -4.883 -13.43 -12.961 1 98.31 48 GLY B N 1
ATOM 2351 C CA . GLY B 1 48 ? -5.852 -12.961 -13.938 1 98.31 48 GLY B CA 1
ATOM 2352 C C . GLY B 1 48 ? -7.043 -12.258 -13.32 1 98.31 48 GLY B C 1
ATOM 2353 O O . GLY B 1 48 ? -7.879 -11.695 -14.023 1 98.31 48 GLY B O 1
ATOM 2354 N N . THR B 1 49 ? -7.199 -12.258 -12.062 1 97.88 49 THR B N 1
ATOM 2355 C CA . THR B 1 49 ? -8.359 -11.656 -11.422 1 97.88 49 THR B CA 1
ATOM 2356 C C . THR B 1 49 ? -7.973 -10.367 -10.695 1 97.88 49 THR B C 1
ATOM 2358 O O . THR B 1 49 ? -6.91 -10.297 -10.078 1 97.88 49 THR B O 1
ATOM 2361 N N . SER B 1 50 ? -8.828 -9.32 -10.805 1 97.94 50 SER B N 1
ATOM 2362 C CA . SER B 1 50 ? -8.594 -8.047 -10.133 1 97.94 50 SER B CA 1
ATOM 2363 C C . SER B 1 50 ? -8.773 -8.188 -8.617 1 97.94 50 SER B C 1
ATOM 2365 O O . SER B 1 50 ? -9.781 -8.711 -8.156 1 97.94 50 SER B O 1
ATOM 2367 N N . GLN B 1 51 ? -7.766 -7.664 -7.93 1 97.81 51 GLN B N 1
ATOM 2368 C CA . GLN B 1 51 ? -7.836 -7.672 -6.473 1 97.81 51 GLN B CA 1
ATOM 2369 C C . GLN B 1 51 ? -8.133 -6.277 -5.93 1 97.81 51 GLN B C 1
ATOM 2371 O O . GLN B 1 51 ? -8.367 -6.109 -4.727 1 97.81 51 GLN B O 1
ATOM 2376 N N . SER B 1 52 ? -8.148 -5.254 -6.809 1 97.94 52 SER B N 1
ATOM 2377 C CA . SER B 1 52 ? -8.344 -3.881 -6.355 1 97.94 52 SER B CA 1
ATOM 2378 C C . SER B 1 52 ? -9.578 -3.26 -7.004 1 97.94 52 SER B C 1
ATOM 2380 O O . SER B 1 52 ? -9.664 -2.037 -7.137 1 97.94 52 SER B O 1
ATOM 2382 N N . GLY B 1 53 ? -10.414 -4.117 -7.574 1 96.62 53 GLY B N 1
ATOM 2383 C CA . GLY B 1 53 ? -11.672 -3.639 -8.125 1 96.62 53 GLY B CA 1
ATOM 2384 C C . GLY B 1 53 ? -11.492 -2.771 -9.359 1 96.62 53 GLY B C 1
ATOM 2385 O O . GLY B 1 53 ? -12.211 -1.789 -9.547 1 96.62 53 GLY B O 1
ATOM 2386 N N . ASP B 1 54 ? -10.492 -3.008 -10.086 1 97.38 54 ASP B N 1
ATOM 2387 C CA . ASP B 1 54 ? -10.148 -2.264 -11.289 1 97.38 54 ASP B CA 1
ATOM 2388 C C . ASP B 1 54 ? -9.68 -0.85 -10.953 1 97.38 54 ASP B C 1
ATOM 2390 O O . ASP B 1 54 ? -9.93 0.09 -11.711 1 97.38 54 ASP B O 1
ATOM 2394 N N . ARG B 1 55 ? -9.148 -0.685 -9.867 1 97.75 55 ARG B N 1
ATOM 2395 C CA . ARG B 1 55 ? -8.617 0.594 -9.406 1 97.75 55 ARG B CA 1
ATOM 2396 C C . ARG B 1 55 ? -7.148 0.47 -9.008 1 97.75 55 ARG B C 1
ATOM 2398 O O . ARG B 1 55 ? -6.637 -0.639 -8.844 1 97.75 55 ARG B O 1
ATOM 2405 N N . PRO B 1 56 ? -6.484 1.594 -8.859 1 98.38 56 PRO B N 1
ATOM 2406 C CA . PRO B 1 56 ? -5.051 1.533 -8.555 1 98.38 56 PRO B CA 1
ATOM 2407 C C . PRO B 1 56 ? -4.762 0.912 -7.191 1 98.38 56 PRO B C 1
ATOM 2409 O O . PRO B 1 56 ? -5.617 0.935 -6.305 1 98.38 56 PRO B O 1
ATOM 2412 N N . ALA B 1 57 ? -3.553 0.406 -7.094 1 98.81 57 ALA B N 1
ATOM 2413 C CA . ALA B 1 57 ? -3.072 -0.195 -5.852 1 98.81 57 ALA B CA 1
ATOM 2414 C C . ALA B 1 57 ? -1.615 0.176 -5.594 1 98.81 57 ALA B C 1
ATOM 2416 O O . ALA B 1 57 ? -0.814 0.264 -6.527 1 98.81 57 ALA B O 1
ATOM 2417 N N . ILE B 1 58 ? -1.287 0.412 -4.367 1 98.75 58 ILE B N 1
ATOM 2418 C CA . ILE B 1 58 ? 0.103 0.521 -3.939 1 98.75 58 ILE B CA 1
ATOM 2419 C C . ILE B 1 58 ? 0.628 -0.855 -3.537 1 98.75 58 ILE B C 1
ATOM 2421 O O . ILE B 1 58 ? -0.09 -1.644 -2.918 1 98.75 58 ILE B O 1
ATOM 2425 N N . GLN B 1 59 ? 1.864 -1.095 -3.9 1 98.56 59 GLN B N 1
ATOM 2426 C CA . GLN B 1 59 ? 2.482 -2.389 -3.629 1 98.56 59 GLN B CA 1
ATOM 2427 C C . GLN B 1 59 ? 3.951 -2.227 -3.244 1 98.56 59 GLN B C 1
ATOM 2429 O O . GLN B 1 59 ? 4.594 -1.249 -3.629 1 98.56 59 GLN B O 1
ATOM 2434 N N . GLY B 1 60 ? 4.457 -3.186 -2.471 1 97.5 60 GLY B N 1
ATOM 2435 C CA . GLY B 1 60 ? 5.871 -3.189 -2.139 1 97.5 60 GLY B CA 1
ATOM 2436 C C . GLY B 1 60 ? 6.266 -4.332 -1.222 1 97.5 60 GLY B C 1
ATOM 2437 O O . GLY B 1 60 ? 5.41 -5.094 -0.77 1 97.5 60 GLY B O 1
ATOM 2438 N N . GLY B 1 61 ? 7.605 -4.398 -1.007 1 96.81 61 GLY B N 1
ATOM 2439 C CA . GLY B 1 61 ? 8.078 -5.5 -0.185 1 96.81 61 GLY B CA 1
ATOM 2440 C C . GLY B 1 61 ? 9.586 -5.492 0.015 1 96.81 61 GLY B C 1
ATOM 2441 O O . GLY B 1 61 ? 10.258 -4.531 -0.358 1 96.81 61 GLY B O 1
ATOM 2442 N N . MET B 1 62 ? 9.969 -6.488 0.679 1 96.75 62 MET B N 1
ATOM 2443 C CA . MET B 1 62 ? 11.367 -6.734 1.003 1 96.75 62 MET B CA 1
ATOM 2444 C C . MET B 1 62 ? 11.742 -8.188 0.742 1 96.75 62 MET B C 1
ATOM 2446 O O . MET B 1 62 ? 10.969 -9.102 1.062 1 96.75 62 MET B O 1
ATOM 2450 N N . ASP B 1 63 ? 12.984 -8.32 0.206 1 97.12 63 ASP B N 1
ATOM 2451 C CA . ASP B 1 63 ? 13.484 -9.664 -0.083 1 97.12 63 ASP B CA 1
ATOM 2452 C C . ASP B 1 63 ? 14.891 -9.852 0.469 1 97.12 63 ASP B C 1
ATOM 2454 O O . ASP B 1 63 ? 15.727 -8.953 0.378 1 97.12 63 ASP B O 1
ATOM 2458 N N . TYR B 1 64 ? 15.055 -10.938 1.02 1 97.38 64 TYR B N 1
ATOM 2459 C CA . TYR B 1 64 ? 16.359 -11.406 1.449 1 97.38 64 TYR B CA 1
ATOM 2460 C C . TYR B 1 64 ? 16.781 -12.641 0.656 1 97.38 64 TYR B C 1
ATOM 2462 O O . TYR B 1 64 ? 15.984 -13.547 0.421 1 97.38 64 TYR B O 1
ATOM 2470 N N . SER B 1 65 ? 18.016 -12.609 0.267 1 97.25 65 SER B N 1
ATOM 2471 C CA . SER B 1 65 ? 18.594 -13.797 -0.358 1 97.25 65 SER B CA 1
ATOM 2472 C C . SER B 1 65 ? 19.984 -14.078 0.178 1 97.25 65 SER B C 1
ATOM 2474 O O . SER B 1 65 ? 20.719 -13.156 0.525 1 97.25 65 SER B O 1
ATOM 2476 N N . HIS B 1 66 ? 20.312 -15.32 0.182 1 97.81 66 HIS B N 1
ATOM 2477 C CA . HIS B 1 66 ? 21.641 -15.781 0.569 1 97.81 66 HIS B CA 1
ATOM 2478 C C . HIS B 1 66 ? 22.328 -16.5 -0.585 1 97.81 66 HIS B C 1
ATOM 2480 O O . HIS B 1 66 ? 21.656 -17.141 -1.41 1 97.81 66 HIS B O 1
ATOM 2486 N N . ALA B 1 67 ? 23.656 -16.531 -0.603 1 96.44 67 ALA B N 1
ATOM 2487 C CA . ALA B 1 67 ? 24.438 -17.156 -1.666 1 96.44 67 ALA B CA 1
ATOM 2488 C C . ALA B 1 67 ? 24.203 -18.656 -1.712 1 96.44 67 ALA B C 1
ATOM 2490 O O . ALA B 1 67 ? 24.406 -19.297 -2.748 1 96.44 67 ALA B O 1
ATOM 2491 N N . SER B 1 68 ? 23.75 -19.266 -0.66 1 97.19 68 SER B N 1
ATOM 2492 C CA . SER B 1 68 ? 23.484 -20.688 -0.597 1 97.19 68 SER B CA 1
ATOM 2493 C C . SER B 1 68 ? 22.25 -21.062 -1.43 1 97.19 68 SER B C 1
ATOM 2495 O O . SER B 1 68 ? 22.031 -22.234 -1.735 1 97.19 68 SER B O 1
ATOM 2497 N N . GLY B 1 69 ? 21.391 -20.047 -1.695 1 97.88 69 GLY B N 1
ATOM 2498 C CA . GLY B 1 69 ? 20.156 -20.312 -2.424 1 97.88 69 GLY B CA 1
ATOM 2499 C C . GLY B 1 69 ? 18.922 -20.062 -1.602 1 97.88 69 GLY B C 1
ATOM 2500 O O . GLY B 1 69 ? 17.812 -19.984 -2.146 1 97.88 69 GLY B O 1
ATOM 2501 N N . PHE B 1 70 ? 19.078 -19.906 -0.294 1 98.62 70 PHE B N 1
ATOM 2502 C CA . PHE B 1 70 ? 17.953 -19.625 0.572 1 98.62 70 PHE B CA 1
ATOM 2503 C C . PHE B 1 70 ? 17.453 -18.203 0.369 1 98.62 70 PHE B C 1
ATOM 2505 O O . PHE B 1 70 ? 18.25 -17.281 0.174 1 98.62 70 PHE B O 1
ATOM 2512 N N . TYR B 1 71 ? 16.188 -18.047 0.429 1 98.38 71 TYR B N 1
ATOM 2513 C CA . TYR B 1 71 ? 15.617 -16.703 0.366 1 98.38 71 TYR B CA 1
ATOM 2514 C C . TYR B 1 71 ? 14.352 -16.609 1.21 1 98.38 71 TYR B C 1
ATOM 2516 O O . TYR B 1 71 ? 13.758 -17.625 1.569 1 98.38 71 TYR B O 1
ATOM 2524 N N . ALA B 1 72 ? 13.977 -15.422 1.616 1 98.69 72 ALA B N 1
ATOM 2525 C CA . ALA B 1 72 ? 12.734 -15.078 2.303 1 98.69 72 ALA B CA 1
ATOM 2526 C C . ALA B 1 72 ? 12.305 -13.648 1.969 1 98.69 72 ALA B C 1
ATOM 2528 O O . ALA B 1 72 ? 13.117 -12.836 1.521 1 98.69 72 ALA B O 1
ATOM 2529 N N . GLY B 1 73 ? 11.031 -13.43 2.172 1 98.12 73 GLY B N 1
ATOM 2530 C CA . GLY B 1 73 ? 10.594 -12.078 1.889 1 98.12 73 GLY B CA 1
ATOM 2531 C C . GLY B 1 73 ? 9.156 -11.812 2.318 1 98.12 73 GLY B C 1
ATOM 2532 O O . GLY B 1 73 ? 8.492 -12.703 2.84 1 98.12 73 GLY B O 1
ATOM 2533 N N . THR B 1 74 ? 8.828 -10.578 2.156 1 98.25 74 THR B N 1
ATOM 2534 C CA . THR B 1 74 ? 7.461 -10.117 2.375 1 98.25 74 THR B CA 1
ATOM 2535 C C . THR B 1 74 ? 7.035 -9.148 1.273 1 98.25 74 THR B C 1
ATOM 2537 O O . THR B 1 74 ? 7.875 -8.469 0.676 1 98.25 74 THR B O 1
ATOM 2540 N N . TRP B 1 75 ? 5.832 -9.219 0.953 1 98.44 75 TRP B N 1
ATOM 2541 C CA . TRP B 1 75 ? 5.199 -8.359 -0.045 1 98.44 75 TRP B CA 1
ATOM 2542 C C . TRP B 1 75 ? 3.775 -8 0.369 1 98.44 75 TRP B C 1
ATOM 2544 O O . TRP B 1 75 ? 3.053 -8.836 0.917 1 98.44 75 TRP B O 1
ATOM 2554 N N . ALA B 1 76 ? 3.402 -6.758 0.089 1 98.75 76 ALA B N 1
ATOM 2555 C CA . ALA B 1 76 ? 2.055 -6.324 0.446 1 98.75 76 ALA B CA 1
ATOM 2556 C C . ALA B 1 76 ? 1.438 -5.477 -0.666 1 98.75 76 ALA B C 1
ATOM 2558 O O . ALA B 1 76 ? 2.156 -4.867 -1.461 1 98.75 76 ALA B O 1
ATOM 2559 N N . SER B 1 77 ? 0.154 -5.457 -0.721 1 98.81 77 SER B N 1
ATOM 2560 C CA . SER B 1 77 ? -0.607 -4.641 -1.66 1 98.81 77 SER B CA 1
ATOM 2561 C C . SER B 1 77 ? -1.933 -4.191 -1.054 1 98.81 77 SER B C 1
ATOM 2563 O O . SER B 1 77 ? -2.539 -4.918 -0.264 1 98.81 77 SER B O 1
ATOM 2565 N N . SER B 1 78 ? -2.377 -3.023 -1.482 1 98.88 78 SER B N 1
ATOM 2566 C CA . SER B 1 78 ? -3.764 -2.668 -1.191 1 98.88 78 SER B CA 1
ATOM 2567 C C . SER B 1 78 ? -4.734 -3.51 -2.014 1 98.88 78 SER B C 1
ATOM 2569 O O . SER B 1 78 ? -4.473 -3.809 -3.18 1 98.88 78 SER B O 1
ATOM 2571 N N . ILE B 1 79 ? -5.812 -3.861 -1.393 1 98.62 79 ILE B N 1
ATOM 2572 C CA . ILE B 1 79 ? -6.832 -4.668 -2.055 1 98.62 79 ILE B CA 1
ATOM 2573 C C . ILE B 1 79 ? -8.219 -4.176 -1.653 1 98.62 79 ILE B C 1
ATOM 2575 O O . ILE B 1 79 ? -8.367 -3.473 -0.651 1 98.62 79 ILE B O 1
ATOM 2579 N N . SER B 1 80 ? -9.25 -4.645 -2.463 1 97.69 80 SER B N 1
ATOM 2580 C CA . SER B 1 80 ? -10.609 -4.289 -2.088 1 97.69 80 SER B CA 1
ATOM 2581 C C . SER B 1 80 ? -11.562 -5.461 -2.291 1 97.69 80 SER B C 1
ATOM 2583 O O . SER B 1 80 ? -12.711 -5.422 -1.831 1 97.69 80 SER B O 1
ATOM 2585 N N . TRP B 1 81 ? -11.188 -6.535 -2.896 1 95.44 81 TRP B N 1
ATOM 2586 C CA . TRP B 1 81 ? -12.086 -7.566 -3.398 1 95.44 81 TRP B CA 1
ATOM 2587 C C . TRP B 1 81 ? -12.859 -8.211 -2.258 1 95.44 81 TRP B C 1
ATOM 2589 O O . TRP B 1 81 ? -14.016 -8.609 -2.43 1 95.44 81 TRP B O 1
ATOM 2599 N N . LEU B 1 82 ? -12.289 -8.305 -1.098 1 94.38 82 LEU B N 1
ATOM 2600 C CA . LEU B 1 82 ? -12.945 -8.969 0.022 1 94.38 82 LEU B CA 1
ATOM 2601 C C . LEU B 1 82 ? -14.109 -8.141 0.543 1 94.38 82 LEU B C 1
ATOM 2603 O O . LEU B 1 82 ? -15.109 -8.688 1.007 1 94.38 82 LEU B O 1
ATOM 2607 N N . THR B 1 83 ? -13.969 -6.855 0.483 1 93.88 83 THR B N 1
ATOM 2608 C CA . THR B 1 83 ? -15.047 -5.988 0.942 1 93.88 83 THR B CA 1
ATOM 2609 C C . THR B 1 83 ? -15.977 -5.613 -0.215 1 93.88 83 THR B C 1
ATOM 2611 O O . THR B 1 83 ? -17.078 -5.117 0.003 1 93.88 83 THR B O 1
ATOM 2614 N N . ASP B 1 84 ? -15.523 -5.84 -1.418 1 94.5 84 ASP B N 1
ATOM 2615 C CA . ASP B 1 84 ? -16.328 -5.504 -2.586 1 94.5 84 ASP B CA 1
ATOM 2616 C C . ASP B 1 84 ? -17.469 -6.5 -2.77 1 94.5 84 ASP B C 1
ATOM 2618 O O . ASP B 1 84 ? -18.438 -6.23 -3.496 1 94.5 84 ASP B O 1
ATOM 2622 N N . THR B 1 85 ? -17.312 -7.625 -2.203 1 88.25 85 THR B N 1
ATOM 2623 C CA . THR B 1 85 ? -18.391 -8.609 -2.318 1 88.25 85 THR B CA 1
ATOM 2624 C C . THR B 1 85 ? -19.688 -8.055 -1.752 1 88.25 85 THR B C 1
ATOM 2626 O O . THR B 1 85 ? -19.703 -7.434 -0.686 1 88.25 85 THR B O 1
ATOM 2629 N N . GLY B 1 86 ? -20.734 -8.234 -2.475 1 82.31 86 GLY B N 1
ATOM 2630 C CA . GLY B 1 86 ? -22.047 -7.781 -2.023 1 82.31 86 GLY B CA 1
ATOM 2631 C C . GLY B 1 86 ? -22.25 -6.289 -2.189 1 82.31 86 GLY B C 1
ATOM 2632 O O . GLY B 1 86 ? -23.25 -5.738 -1.73 1 82.31 86 GLY B O 1
ATOM 2633 N N . ALA B 1 87 ? -21.406 -5.641 -2.879 1 83.38 87 ALA B N 1
ATOM 2634 C CA . ALA B 1 87 ? -21.516 -4.191 -3.037 1 83.38 87 ALA B CA 1
ATOM 2635 C C . ALA B 1 87 ? -22.469 -3.824 -4.164 1 83.38 87 ALA B C 1
ATOM 2637 O O . ALA B 1 87 ? -22.703 -4.621 -5.078 1 83.38 87 ALA B O 1
ATOM 2638 N N . ASP B 1 88 ? -23 -2.535 -4.211 1 82.12 88 ASP B N 1
ATOM 2639 C CA . ASP B 1 88 ? -23.781 -1.897 -5.258 1 82.12 88 ASP B CA 1
ATOM 2640 C C . ASP B 1 88 ? -25.078 -2.662 -5.508 1 82.12 88 ASP B C 1
ATOM 2642 O O . ASP B 1 88 ? -25.578 -2.691 -6.633 1 82.12 88 ASP B O 1
ATOM 2646 N N . GLY B 1 89 ? -25.516 -3.387 -4.484 1 74.56 89 GLY B N 1
ATOM 2647 C CA . GLY B 1 89 ? -26.781 -4.109 -4.613 1 74.56 89 GLY B CA 1
ATOM 2648 C C . GLY B 1 89 ? -26.609 -5.477 -5.246 1 74.56 89 GLY B C 1
ATOM 2649 O O . GLY B 1 89 ? -27.609 -6.145 -5.559 1 74.56 89 GLY B O 1
ATOM 2650 N N . TYR B 1 90 ? -25.344 -5.609 -5.637 1 75.88 90 TYR B N 1
ATOM 2651 C CA . TYR B 1 90 ? -25.094 -6.953 -6.152 1 75.88 90 TYR B CA 1
ATOM 2652 C C . TYR B 1 90 ? -25.188 -7.988 -5.039 1 75.88 90 TYR B C 1
ATOM 2654 O O . TYR B 1 90 ? -24.547 -7.84 -3.994 1 75.88 90 TYR B O 1
ATOM 2662 N N . GLY B 1 91 ? -26.391 -8.414 -4.723 1 63.97 91 GLY B N 1
ATOM 2663 C CA . GLY B 1 91 ? -26.75 -9.461 -3.783 1 63.97 91 GLY B CA 1
ATOM 2664 C C . GLY B 1 91 ? -25.547 -10.148 -3.156 1 63.97 91 GLY B C 1
ATOM 2665 O O . GLY B 1 91 ? -24.406 -9.922 -3.572 1 63.97 91 GLY B O 1
ATOM 2666 N N . GLY B 1 92 ? -25.656 -10.633 -1.895 1 69.56 92 GLY B N 1
ATOM 2667 C CA . GLY B 1 92 ? -24.719 -11.414 -1.104 1 69.56 92 GLY B CA 1
ATOM 2668 C C . GLY B 1 92 ? -24.125 -10.648 0.06 1 69.56 92 GLY B C 1
ATOM 2669 O O . GLY B 1 92 ? -24.484 -9.492 0.293 1 69.56 92 GLY B O 1
ATOM 2670 N N . GLU B 1 93 ? -23.469 -11.281 0.815 1 76.81 93 GLU B N 1
ATOM 2671 C CA . GLU B 1 93 ? -22.781 -10.727 1.983 1 76.81 93 GLU B CA 1
ATOM 2672 C C . GLU B 1 93 ? -21.312 -10.453 1.69 1 76.81 93 GLU B C 1
ATOM 2674 O O . GLU B 1 93 ? -20.719 -11.086 0.812 1 76.81 93 GLU B O 1
ATOM 2679 N N . ARG B 1 94 ? -20.844 -9.406 2.305 1 85.88 94 ARG B N 1
ATOM 2680 C CA . ARG B 1 94 ? -19.406 -9.172 2.23 1 85.88 94 ARG B CA 1
ATOM 2681 C C . ARG B 1 94 ? -18.625 -10.383 2.734 1 85.88 94 ARG B C 1
ATOM 2683 O O . ARG B 1 94 ? -19.016 -11.016 3.721 1 85.88 94 ARG B O 1
ATOM 2690 N N . ALA B 1 95 ? -17.562 -10.656 2.047 1 89.81 95 ALA B N 1
ATOM 2691 C CA . ALA B 1 95 ? -16.672 -11.672 2.6 1 89.81 95 ALA B CA 1
ATOM 2692 C C . ALA B 1 95 ? -16.016 -11.188 3.891 1 89.81 95 ALA B C 1
ATOM 2694 O O . ALA B 1 95 ? -16.031 -11.891 4.906 1 89.81 95 ALA B O 1
ATOM 2695 N N . TYR B 1 96 ? -15.484 -10 3.805 1 93.19 96 TYR B N 1
ATOM 2696 C CA . TYR B 1 96 ? -14.969 -9.305 4.984 1 93.19 96 TYR B CA 1
ATOM 2697 C C . TYR B 1 96 ? -15.734 -8.008 5.227 1 93.19 96 TYR B C 1
ATOM 2699 O O . TYR B 1 96 ? -16.094 -7.305 4.277 1 93.19 96 TYR B O 1
ATOM 2707 N N . ASN B 1 97 ? -15.922 -7.719 6.43 1 92.31 97 ASN B N 1
ATOM 2708 C CA . ASN B 1 97 ? -16.547 -6.445 6.793 1 92.31 97 ASN B CA 1
ATOM 2709 C C . ASN B 1 97 ? -15.539 -5.301 6.738 1 92.31 97 ASN B C 1
ATOM 2711 O O . ASN B 1 97 ? -15.922 -4.133 6.656 1 92.31 97 ASN B O 1
ATOM 2715 N N . SER B 1 98 ? -14.289 -5.641 6.84 1 95.19 98 SER B N 1
ATOM 2716 C CA . SER B 1 98 ? -13.18 -4.695 6.727 1 95.19 98 SER B CA 1
ATOM 2717 C C . SER B 1 98 ? -11.898 -5.395 6.277 1 95.19 98 SER B C 1
ATOM 2719 O O . SER B 1 98 ? -11.539 -6.441 6.82 1 95.19 98 SER B O 1
ATOM 2721 N N . SER B 1 99 ? -11.266 -4.855 5.324 1 95.94 99 SER B N 1
ATOM 2722 C CA . SER B 1 99 ? -9.984 -5.328 4.801 1 95.94 99 SER B CA 1
ATOM 2723 C C . SER B 1 99 ? -9.398 -4.34 3.799 1 95.94 99 SER B C 1
ATOM 2725 O O . SER B 1 99 ? -10.133 -3.748 3 1 95.94 99 SER B O 1
ATOM 2727 N N . SER B 1 100 ? -8.078 -4.191 3.85 1 96.94 100 SER B N 1
ATOM 2728 C CA . SER B 1 100 ? -7.535 -3.225 2.904 1 96.94 100 SER B CA 1
ATOM 2729 C C . SER B 1 100 ? -6.191 -3.689 2.348 1 96.94 100 SER B C 1
ATOM 2731 O O . SER B 1 100 ? -5.598 -3.018 1.5 1 96.94 100 SER B O 1
ATOM 2733 N N . MET B 1 101 ? -5.688 -4.805 2.803 1 98.25 101 MET B N 1
ATOM 2734 C CA . MET B 1 101 ? -4.355 -5.18 2.342 1 98.25 101 MET B CA 1
ATOM 2735 C C . MET B 1 101 ? -4.199 -6.695 2.305 1 98.25 101 MET B C 1
ATOM 2737 O O . MET B 1 101 ? -4.914 -7.414 3.006 1 98.25 101 MET B O 1
ATOM 2741 N N . GLU B 1 102 ? -3.354 -7.094 1.437 1 98.69 102 GLU B N 1
ATOM 2742 C CA . GLU B 1 102 ? -2.766 -8.43 1.428 1 98.69 102 GLU B CA 1
ATOM 2743 C C . GLU B 1 102 ? -1.308 -8.391 1.878 1 98.69 102 GLU B C 1
ATOM 2745 O O . GLU B 1 102 ? -0.554 -7.496 1.486 1 98.69 102 GLU B O 1
ATOM 2750 N N . LEU B 1 103 ? -0.978 -9.305 2.715 1 98.69 103 LEU B N 1
ATOM 2751 C CA . LEU B 1 103 ? 0.41 -9.492 3.123 1 98.69 103 LEU B CA 1
ATOM 2752 C C . LEU B 1 103 ? 0.885 -10.906 2.809 1 98.69 103 LEU B C 1
ATOM 2754 O O . LEU B 1 103 ? 0.286 -11.883 3.266 1 98.69 103 LEU B O 1
ATOM 2758 N N . ASP B 1 104 ? 1.918 -10.961 2.064 1 98.75 104 ASP B N 1
ATOM 2759 C CA . ASP B 1 104 ? 2.561 -12.242 1.773 1 98.75 104 ASP B CA 1
ATOM 2760 C C . ASP B 1 104 ? 3.871 -12.383 2.543 1 98.75 104 ASP B C 1
ATOM 2762 O O . ASP B 1 104 ? 4.672 -11.453 2.594 1 98.75 104 ASP B O 1
ATOM 2766 N N . ILE B 1 105 ? 4.023 -13.516 3.082 1 98.56 105 ILE B N 1
ATOM 2767 C CA . ILE B 1 105 ? 5.301 -13.922 3.656 1 98.56 105 ILE B CA 1
ATOM 2768 C C . ILE B 1 105 ? 5.754 -15.242 3.029 1 98.56 105 ILE B C 1
ATOM 2770 O O . ILE B 1 105 ? 4.988 -16.203 2.975 1 98.56 105 ILE B O 1
ATOM 2774 N N . TYR B 1 106 ? 7.016 -15.273 2.584 1 98.62 106 TYR B N 1
ATOM 2775 C CA . TYR B 1 106 ? 7.445 -16.469 1.864 1 98.62 106 TYR B CA 1
ATOM 2776 C C . TYR B 1 106 ? 8.914 -16.766 2.141 1 98.62 106 TYR B C 1
ATOM 2778 O O . TYR B 1 106 ? 9.664 -15.898 2.582 1 98.62 106 TYR B O 1
ATOM 2786 N N . ALA B 1 107 ? 9.25 -17.938 1.872 1 98.75 107 ALA B N 1
ATOM 2787 C CA . ALA B 1 107 ? 10.609 -18.453 1.955 1 98.75 107 ALA B CA 1
ATOM 2788 C C . ALA B 1 107 ? 10.805 -19.656 1.046 1 98.75 107 ALA B C 1
ATOM 2790 O O . ALA B 1 107 ? 9.836 -20.359 0.715 1 98.75 107 ALA B O 1
ATOM 2791 N N . GLY B 1 108 ? 12.07 -19.812 0.649 1 98.75 108 GLY B N 1
ATOM 2792 C CA . GLY B 1 108 ? 12.344 -20.938 -0.229 1 98.75 108 GLY B CA 1
ATOM 2793 C C . GLY B 1 108 ? 13.828 -21.125 -0.507 1 98.75 108 GLY B C 1
ATOM 2794 O O . GLY B 1 108 ? 14.672 -20.594 0.221 1 98.75 108 GLY B O 1
ATOM 2795 N N . TYR B 1 109 ? 14.047 -21.984 -1.475 1 98.62 109 TYR B N 1
ATOM 2796 C CA . TYR B 1 109 ? 15.383 -22.344 -1.934 1 98.62 109 TYR B CA 1
ATOM 2797 C C . TYR B 1 109 ? 15.43 -22.438 -3.453 1 98.62 109 TYR B C 1
ATOM 2799 O O . TYR B 1 109 ? 14.539 -23.031 -4.066 1 98.62 109 TYR B O 1
ATOM 2807 N N . THR B 1 110 ? 16.406 -21.891 -3.98 1 98.44 110 THR B N 1
ATOM 2808 C CA . THR B 1 110 ? 16.594 -21.938 -5.426 1 98.44 110 THR B CA 1
ATOM 2809 C C . THR B 1 110 ? 18.047 -22.297 -5.77 1 98.44 110 THR B C 1
ATOM 2811 O O . THR B 1 110 ? 18.969 -21.891 -5.07 1 98.44 110 THR B O 1
ATOM 2814 N N . ALA B 1 111 ? 18.203 -23.062 -6.852 1 97.44 111 ALA B N 1
ATOM 2815 C CA . ALA B 1 111 ? 19.531 -23.453 -7.301 1 97.44 111 ALA B CA 1
ATOM 2816 C C . ALA B 1 111 ? 19.5 -23.953 -8.742 1 97.44 111 ALA B C 1
ATOM 2818 O O . ALA B 1 111 ? 18.453 -24.312 -9.258 1 97.44 111 ALA B O 1
ATOM 2819 N N . GLU B 1 112 ? 20.672 -23.938 -9.242 1 96.56 112 GLU B N 1
ATOM 2820 C CA . GLU B 1 112 ? 20.828 -24.547 -10.555 1 96.56 112 GLU B CA 1
ATOM 2821 C C . GLU B 1 112 ? 21.047 -26.047 -10.438 1 96.56 112 GLU B C 1
ATOM 2823 O O . GLU B 1 112 ? 21.75 -26.516 -9.539 1 96.56 112 GLU B O 1
ATOM 2828 N N . ILE B 1 113 ? 20.453 -26.719 -11.344 1 96.75 113 ILE B N 1
ATOM 2829 C CA . ILE B 1 113 ? 20.719 -28.141 -11.414 1 96.75 113 ILE B CA 1
ATOM 2830 C C . ILE B 1 113 ? 22.047 -28.406 -12.125 1 96.75 113 ILE B C 1
ATOM 2832 O O . ILE B 1 113 ? 22.109 -28.375 -13.352 1 96.75 113 ILE B O 1
ATOM 2836 N N . GLY B 1 114 ? 23.016 -28.641 -11.305 1 94.06 114 GLY B N 1
ATOM 2837 C CA . GLY B 1 114 ? 24.328 -28.797 -11.898 1 94.06 114 GLY B CA 1
ATOM 2838 C C . GLY B 1 114 ? 24.734 -27.609 -12.758 1 94.06 114 GLY B C 1
ATOM 2839 O O . GLY B 1 114 ? 24.672 -26.453 -12.32 1 94.06 114 GLY B O 1
ATOM 2840 N N . GLU B 1 115 ? 25.156 -27.828 -13.992 1 94.62 115 GLU B N 1
ATOM 2841 C CA . GLU B 1 115 ? 25.531 -26.781 -14.945 1 94.62 115 GLU B CA 1
ATOM 2842 C C . GLU B 1 115 ? 24.625 -26.797 -16.172 1 94.62 115 GLU B C 1
ATOM 2844 O O . GLU B 1 115 ? 25.078 -26.531 -17.281 1 94.62 115 GLU B O 1
ATOM 2849 N N . THR B 1 116 ? 23.422 -27.203 -15.953 1 95.25 116 THR B N 1
ATOM 2850 C CA . THR B 1 116 ? 22.5 -27.422 -17.047 1 95.25 116 THR B CA 1
ATOM 2851 C C . THR B 1 116 ? 21.906 -26.094 -17.516 1 95.25 116 THR B C 1
ATOM 2853 O O . THR B 1 116 ? 21.312 -26.016 -18.609 1 95.25 116 THR B O 1
ATOM 2856 N N . GLY B 1 117 ? 22.062 -25.109 -16.688 1 95.88 117 GLY B N 1
ATOM 2857 C CA . GLY B 1 117 ? 21.359 -23.875 -16.953 1 95.88 117 GLY B CA 1
ATOM 2858 C C . GLY B 1 117 ? 19.938 -23.859 -16.438 1 95.88 117 GLY B C 1
ATOM 2859 O O . GLY B 1 117 ? 19.266 -22.828 -16.453 1 95.88 117 GLY B O 1
ATOM 2860 N N . ILE B 1 118 ? 19.438 -25.031 -16.062 1 97.69 118 ILE B N 1
ATOM 2861 C CA . ILE B 1 118 ? 18.094 -25.125 -15.492 1 97.69 118 ILE B CA 1
ATOM 2862 C C . ILE B 1 118 ? 18.156 -24.812 -13.992 1 97.69 118 ILE B C 1
ATOM 2864 O O . ILE B 1 118 ? 18.969 -25.391 -13.266 1 97.69 118 ILE B O 1
ATOM 2868 N N . THR B 1 119 ? 17.297 -23.938 -13.578 1 97.69 119 THR B N 1
ATOM 2869 C CA . THR B 1 119 ? 17.188 -23.594 -12.164 1 97.69 119 THR B CA 1
ATOM 2870 C C . THR B 1 119 ? 15.883 -24.156 -11.586 1 97.69 119 THR B C 1
ATOM 2872 O O . THR B 1 119 ? 14.836 -24.109 -12.234 1 97.69 119 THR B O 1
ATOM 2875 N N . TYR B 1 120 ? 15.984 -24.688 -10.438 1 97.94 120 TYR B N 1
ATOM 2876 C CA . TYR B 1 120 ? 14.766 -25.078 -9.727 1 97.94 120 TYR B CA 1
ATOM 2877 C C . TYR B 1 120 ? 14.523 -24.156 -8.531 1 97.94 120 TYR B C 1
ATOM 2879 O O . TYR B 1 120 ? 15.453 -23.516 -8.039 1 97.94 120 TYR B O 1
ATOM 2887 N N . ASP B 1 121 ? 13.305 -24.062 -8.133 1 98.5 121 ASP B N 1
ATOM 2888 C CA . ASP B 1 121 ? 12.852 -23.25 -7.004 1 98.5 121 ASP B CA 1
ATOM 2889 C C . ASP B 1 121 ? 11.75 -23.969 -6.227 1 98.5 121 ASP B C 1
ATOM 2891 O O . ASP B 1 121 ? 10.766 -24.422 -6.812 1 98.5 121 ASP B O 1
ATOM 2895 N N . VAL B 1 122 ? 11.945 -24.078 -4.949 1 98.75 122 VAL B N 1
ATOM 2896 C CA . VAL B 1 122 ? 10.93 -24.641 -4.066 1 98.75 122 VAL B CA 1
ATOM 2897 C C . VAL B 1 122 ? 10.711 -23.734 -2.867 1 98.75 122 VAL B C 1
ATOM 2899 O O . VAL B 1 122 ? 11.656 -23.109 -2.371 1 98.75 122 VAL B O 1
ATOM 2902 N N . GLY B 1 123 ? 9.414 -23.625 -2.43 1 98.62 123 GLY B N 1
ATOM 2903 C CA . GLY B 1 123 ? 9.18 -22.75 -1.294 1 98.62 123 GLY B CA 1
ATOM 2904 C C . GLY B 1 123 ? 7.75 -22.812 -0.785 1 98.62 123 GLY B C 1
ATOM 2905 O O . GLY B 1 123 ? 6.992 -23.719 -1.138 1 98.62 123 GLY B O 1
ATOM 2906 N N . VAL B 1 124 ? 7.504 -21.953 0.179 1 98.75 124 VAL B N 1
ATOM 2907 C CA . VAL B 1 124 ? 6.191 -21.797 0.793 1 98.75 124 VAL B CA 1
ATOM 2908 C C . VAL B 1 124 ? 5.809 -20.312 0.819 1 98.75 124 VAL B C 1
ATOM 2910 O O . VAL B 1 124 ? 6.672 -19.453 0.962 1 98.75 124 VAL B O 1
ATOM 2913 N N . ASN B 1 125 ? 4.594 -20.047 0.578 1 98.38 125 ASN B N 1
ATOM 2914 C CA . ASN B 1 125 ? 4.023 -18.719 0.655 1 98.38 125 ASN B CA 1
ATOM 2915 C C . ASN B 1 125 ? 2.766 -18.688 1.516 1 98.38 125 ASN B C 1
ATOM 2917 O O . ASN B 1 125 ? 1.862 -19.5 1.329 1 98.38 125 ASN B O 1
ATOM 2921 N N . GLN B 1 126 ? 2.746 -17.828 2.475 1 98.38 126 GLN B N 1
ATOM 2922 C CA . GLN B 1 126 ? 1.551 -17.562 3.268 1 98.38 126 GLN B CA 1
ATOM 2923 C C . GLN B 1 126 ? 0.912 -16.234 2.869 1 98.38 126 GLN B C 1
ATOM 2925 O O . GLN B 1 126 ? 1.495 -15.172 3.082 1 98.38 126 GLN B O 1
ATOM 2930 N N . TYR B 1 127 ? -0.238 -16.344 2.244 1 98 127 TYR B N 1
ATOM 2931 C CA . TYR B 1 127 ? -1.067 -15.172 1.988 1 98 127 TYR B CA 1
ATOM 2932 C C . TYR B 1 127 ? -1.896 -14.812 3.215 1 98 127 TYR B C 1
ATOM 2934 O O . TYR B 1 127 ? -2.66 -15.633 3.721 1 98 127 TYR B O 1
ATOM 2942 N N . ILE B 1 128 ? -1.753 -13.586 3.678 1 97.88 128 ILE B N 1
ATOM 2943 C CA . ILE B 1 128 ? -2.494 -13.094 4.832 1 97.88 128 ILE B CA 1
ATOM 2944 C C . ILE B 1 128 ? -3.355 -11.906 4.426 1 97.88 128 ILE B C 1
ATOM 2946 O O . ILE B 1 128 ? -2.885 -11 3.73 1 97.88 128 ILE B O 1
ATOM 2950 N N . TYR B 1 129 ? -4.566 -11.93 4.848 1 97.06 129 TYR B N 1
ATOM 2951 C CA . TYR B 1 129 ? -5.504 -10.844 4.605 1 97.06 129 TYR B CA 1
ATOM 2952 C C . TYR B 1 129 ? -6.043 -10.281 5.918 1 97.06 129 TYR B C 1
ATOM 2954 O O . TYR B 1 129 ? -7.148 -10.633 6.34 1 97.06 129 TYR B O 1
ATOM 2962 N N . PRO B 1 130 ? -5.332 -9.32 6.445 1 96.94 130 PRO B N 1
ATOM 2963 C CA . PRO B 1 130 ? -5.82 -8.727 7.691 1 96.94 130 PRO B CA 1
ATOM 2964 C C . PRO B 1 130 ? -7.184 -8.055 7.535 1 96.94 130 PRO B C 1
ATOM 2966 O O . PRO B 1 130 ? -7.469 -7.461 6.492 1 96.94 130 PRO B O 1
ATOM 2969 N N . GLY B 1 131 ? -8 -8.172 8.555 1 94.44 131 GLY B N 1
ATOM 2970 C CA . GLY B 1 131 ? -9.312 -7.539 8.508 1 94.44 131 GLY B CA 1
ATOM 2971 C C . GLY B 1 131 ? -10.312 -8.188 9.438 1 94.44 131 GLY B C 1
ATOM 2972 O O . GLY B 1 131 ? -9.945 -8.992 10.297 1 94.44 131 GLY B O 1
ATOM 2973 N N . ARG B 1 132 ? -11.531 -7.641 9.328 1 92.81 132 ARG B N 1
ATOM 2974 C CA . ARG B 1 132 ? -12.656 -8.219 10.055 1 92.81 132 ARG B CA 1
ATOM 2975 C C . ARG B 1 132 ? -13.523 -9.07 9.133 1 92.81 132 ARG B C 1
ATOM 2977 O O . ARG B 1 132 ? -14.172 -8.547 8.219 1 92.81 132 ARG B O 1
ATOM 2984 N N . ARG B 1 133 ? -13.578 -10.312 9.375 1 90.81 133 ARG B N 1
ATOM 2985 C CA . ARG B 1 133 ? -14.352 -11.25 8.578 1 90.81 133 ARG B CA 1
ATOM 2986 C C . ARG B 1 133 ? -15.844 -11.117 8.875 1 90.81 133 ARG B C 1
ATOM 2988 O O . ARG B 1 133 ? -16.234 -10.766 9.992 1 90.81 133 ARG B O 1
ATOM 2995 N N . ASN B 1 134 ? -16.578 -11.352 7.867 1 87.94 134 ASN B N 1
ATOM 2996 C CA . ASN B 1 134 ? -18.031 -11.398 8.07 1 87.94 134 ASN B CA 1
ATOM 2997 C C . ASN B 1 134 ? -18.469 -12.727 8.664 1 87.94 134 ASN B C 1
ATOM 2999 O O . ASN B 1 134 ? -18.438 -13.758 7.984 1 87.94 134 ASN B O 1
ATOM 3003 N N . THR B 1 135 ? -18.875 -12.75 9.836 1 77.94 135 THR B N 1
ATOM 3004 C CA . THR B 1 135 ? -19.203 -13.992 10.531 1 77.94 135 THR B CA 1
ATOM 3005 C C . THR B 1 135 ? -20.625 -14.414 10.234 1 77.94 135 THR B C 1
ATOM 3007 O O . THR B 1 135 ? -21.062 -15.5 10.633 1 77.94 135 THR B O 1
ATOM 3010 N N . ALA B 1 136 ? -21.391 -13.445 9.773 1 72.94 136 ALA B N 1
ATOM 3011 C CA . ALA B 1 136 ? -22.766 -13.805 9.414 1 72.94 136 ALA B CA 1
ATOM 3012 C C . ALA B 1 136 ? -22.781 -14.781 8.25 1 72.94 136 ALA B C 1
ATOM 3014 O O . ALA B 1 136 ? -23.766 -15.516 8.062 1 72.94 136 ALA B O 1
ATOM 3015 N N . VAL B 1 137 ? -21.766 -14.648 7.578 1 61.03 137 VAL B N 1
ATOM 3016 C CA . VAL B 1 137 ? -21.625 -15.57 6.457 1 61.03 137 VAL B CA 1
ATOM 3017 C C . VAL B 1 137 ? -20.656 -16.688 6.82 1 61.03 137 VAL B C 1
ATOM 3019 O O . VAL B 1 137 ? -19.906 -16.578 7.789 1 61.03 137 VAL B O 1
ATOM 3022 N N . SER B 1 138 ? -20.641 -17.766 6.199 1 60.16 138 SER B N 1
ATOM 3023 C CA . SER B 1 138 ? -19.719 -18.875 6.41 1 60.16 138 SER B CA 1
ATOM 3024 C C . SER B 1 138 ? -18.312 -18.359 6.711 1 60.16 138 SER B C 1
ATOM 3026 O O . SER B 1 138 ? -17.953 -17.25 6.316 1 60.16 138 SER B O 1
ATOM 3028 N N . PRO B 1 139 ? -17.672 -18.984 7.668 1 64.88 139 PRO B N 1
ATOM 3029 C CA . PRO B 1 139 ? -16.312 -18.594 8.07 1 64.88 139 PRO B CA 1
ATOM 3030 C C . PRO B 1 139 ? -15.398 -18.312 6.883 1 64.88 139 PRO B C 1
ATOM 3032 O O . PRO B 1 139 ? -14.562 -19.156 6.543 1 64.88 139 PRO B O 1
ATOM 3035 N N . TYR B 1 140 ? -15.695 -17.234 6.121 1 79.44 140 TYR B N 1
ATOM 3036 C CA . TYR B 1 140 ? -14.844 -16.844 5.004 1 79.44 140 TYR B CA 1
ATOM 3037 C C . TYR B 1 140 ? -13.445 -16.453 5.488 1 79.44 140 TYR B C 1
ATOM 3039 O O . TYR B 1 140 ? -13.305 -15.578 6.348 1 79.44 140 TYR B O 1
ATOM 3047 N N . ASN B 1 141 ? -12.531 -17.281 5.203 1 88.88 141 ASN B N 1
ATOM 3048 C CA . ASN B 1 141 ? -11.125 -16.984 5.461 1 88.88 141 ASN B CA 1
ATOM 3049 C C . ASN B 1 141 ? -10.297 -17.016 4.18 1 88.88 141 ASN B C 1
ATOM 3051 O O . ASN B 1 141 ? -10.102 -18.078 3.586 1 88.88 141 ASN B O 1
ATOM 3055 N N . ALA B 1 142 ? -9.844 -15.891 3.83 1 93.44 142 ALA B N 1
ATOM 3056 C CA . ALA B 1 142 ? -9.117 -15.789 2.568 1 93.44 142 ALA B CA 1
ATOM 3057 C C . ALA B 1 142 ? -7.652 -16.188 2.742 1 93.44 142 ALA B C 1
ATOM 3059 O O . ALA B 1 142 ? -6.938 -16.391 1.759 1 93.44 142 ALA B O 1
ATOM 3060 N N . ASP B 1 143 ? -7.148 -16.312 3.99 1 96 143 ASP B N 1
ATOM 3061 C CA . ASP B 1 143 ? -5.762 -16.719 4.203 1 96 143 ASP B CA 1
ATOM 3062 C C . ASP B 1 143 ? -5.465 -18.062 3.533 1 96 143 ASP B C 1
ATOM 3064 O O . ASP B 1 143 ? -6.277 -18.984 3.594 1 96 143 ASP B O 1
ATOM 3068 N N . THR B 1 144 ? -4.352 -18.109 2.896 1 96.31 144 THR B N 1
ATOM 3069 C CA . THR B 1 144 ? -4.016 -19.297 2.121 1 96.31 144 THR B CA 1
ATOM 3070 C C . THR B 1 144 ? -2.521 -19.594 2.207 1 96.31 144 THR B C 1
ATOM 3072 O O . THR B 1 144 ? -1.695 -18.688 2.102 1 96.31 144 THR B O 1
ATOM 3075 N N . THR B 1 145 ? -2.1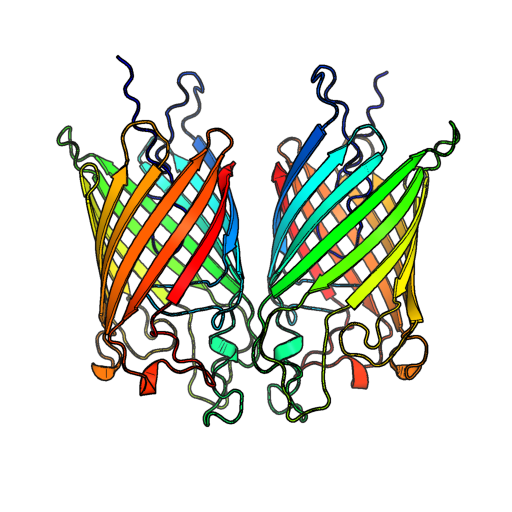99 -20.781 2.471 1 97.44 145 THR B N 1
ATOM 3076 C CA . THR B 1 145 ? -0.825 -21.25 2.35 1 97.44 145 THR B CA 1
ATOM 3077 C C . THR B 1 145 ? -0.626 -22 1.039 1 97.44 145 THR B C 1
ATOM 3079 O O . THR B 1 145 ? -1.465 -22.828 0.654 1 97.44 145 THR B O 1
ATOM 3082 N N . GLU B 1 146 ? 0.438 -21.734 0.414 1 97.69 146 GLU B N 1
ATOM 3083 C CA . GLU B 1 146 ? 0.803 -22.516 -0.764 1 97.69 146 GLU B CA 1
ATOM 3084 C C . GLU B 1 146 ? 2.248 -23 -0.681 1 97.69 146 GLU B C 1
ATOM 3086 O O . GLU B 1 146 ? 3.133 -22.25 -0.254 1 97.69 146 GLU B O 1
ATOM 3091 N N . ILE B 1 147 ? 2.445 -24.219 -1.057 1 98.38 147 ILE B N 1
ATOM 3092 C CA . ILE B 1 147 ? 3.764 -24.781 -1.326 1 98.38 147 ILE B CA 1
ATOM 3093 C C . ILE B 1 147 ? 4 -24.844 -2.834 1 98.38 147 ILE B C 1
ATOM 3095 O O . ILE B 1 147 ? 3.107 -25.219 -3.594 1 98.38 147 ILE B O 1
ATOM 3099 N N . TYR B 1 148 ? 5.195 -24.5 -3.229 1 98.38 148 TYR B N 1
ATOM 3100 C CA . TYR B 1 148 ? 5.371 -24.453 -4.676 1 98.38 148 TYR B CA 1
ATOM 3101 C C . TYR B 1 148 ? 6.715 -25.047 -5.082 1 98.38 148 TYR B C 1
ATOM 3103 O O . TYR B 1 148 ? 7.625 -25.156 -4.262 1 98.38 148 TYR B O 1
ATOM 3111 N N . GLY B 1 149 ? 6.773 -25.438 -6.328 1 98.56 149 GLY B N 1
ATOM 3112 C CA . GLY B 1 149 ? 7.953 -25.875 -7.059 1 98.56 149 GLY B CA 1
ATOM 3113 C C . GLY B 1 149 ? 7.949 -25.438 -8.516 1 98.56 149 GLY B C 1
ATOM 3114 O O . GLY B 1 149 ? 6.902 -25.438 -9.164 1 98.56 149 GLY B O 1
ATOM 3115 N N . GLY B 1 150 ? 9.148 -25.094 -8.969 1 98.44 150 GLY B N 1
ATOM 3116 C CA . GLY B 1 150 ? 9.219 -24.656 -10.352 1 98.44 150 GLY B CA 1
ATOM 3117 C C . GLY B 1 150 ? 10.578 -24.875 -10.977 1 98.44 150 GLY B C 1
ATOM 3118 O O . GLY B 1 150 ? 11.547 -25.172 -10.281 1 98.44 150 GLY B O 1
ATOM 3119 N N . LEU B 1 151 ? 10.578 -24.781 -12.273 1 98.44 151 LEU B N 1
ATOM 3120 C CA . LEU B 1 151 ? 11.789 -24.859 -13.094 1 98.44 151 LEU B CA 1
ATOM 3121 C C . LEU B 1 151 ? 11.867 -23.656 -14.039 1 98.44 151 LEU B C 1
ATOM 3123 O O . LEU B 1 151 ? 10.836 -23.172 -14.508 1 98.44 151 LEU B O 1
ATOM 3127 N N . ALA B 1 152 ? 13.07 -23.281 -14.266 1 97.81 152 ALA B N 1
ATOM 3128 C CA . ALA B 1 152 ? 13.289 -22.219 -15.234 1 97.81 152 ALA B CA 1
ATOM 3129 C C . ALA B 1 152 ? 14.523 -22.484 -16.078 1 97.81 152 ALA B C 1
ATOM 3131 O O . ALA B 1 152 ? 15.508 -23.047 -15.602 1 97.81 152 ALA B O 1
ATOM 3132 N N . TYR B 1 153 ? 14.453 -22.109 -17.297 1 97.19 153 TYR B N 1
ATOM 3133 C CA . TYR B 1 153 ? 15.547 -22.172 -18.25 1 97.19 153 TYR B CA 1
ATOM 3134 C C . TYR B 1 153 ? 15.5 -20.969 -19.203 1 97.19 153 TYR B C 1
ATOM 3136 O O . T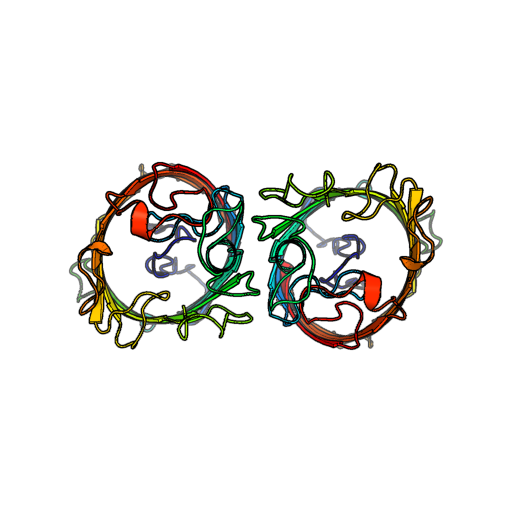YR B 1 153 ? 14.586 -20.844 -20.016 1 97.19 153 TYR B O 1
ATOM 3144 N N . LYS B 1 154 ? 16.531 -20.109 -19.125 1 94.31 154 LYS B N 1
ATOM 3145 C CA . LYS B 1 154 ? 16.594 -18.891 -19.922 1 94.31 154 LYS B CA 1
ATOM 3146 C C . LYS B 1 154 ? 15.336 -18.047 -19.734 1 94.31 154 LYS B C 1
ATOM 3148 O O . LYS B 1 154 ? 15.023 -17.625 -18.609 1 94.31 154 LYS B O 1
ATOM 3153 N N . TRP B 1 155 ? 14.531 -18.047 -20.812 1 95.69 155 TRP B N 1
ATOM 3154 C CA . TRP B 1 155 ? 13.414 -17.109 -20.734 1 95.69 155 TRP B CA 1
ATOM 3155 C C . TRP B 1 155 ? 12.102 -17.844 -20.5 1 95.69 155 TRP B C 1
ATOM 3157 O O . TRP B 1 155 ? 11.023 -17.25 -20.578 1 95.69 155 TRP B O 1
ATOM 3167 N N . VAL B 1 156 ? 12.156 -19.125 -20.172 1 97.81 156 VAL B N 1
ATOM 3168 C CA . VAL B 1 156 ? 10.953 -19.922 -19.953 1 97.81 156 VAL B CA 1
ATOM 3169 C C . VAL B 1 156 ? 10.938 -20.453 -18.516 1 97.81 156 VAL B C 1
ATOM 3171 O O . VAL B 1 156 ? 11.961 -20.891 -18.016 1 97.81 156 VAL B O 1
ATOM 3174 N N . SER B 1 157 ? 9.789 -20.406 -17.906 1 98.19 157 SER B N 1
ATOM 3175 C CA . SER B 1 157 ? 9.648 -20.984 -16.578 1 98.19 157 SER B CA 1
ATOM 3176 C C . SER B 1 157 ? 8.273 -21.625 -16.391 1 98.19 157 SER B C 1
ATOM 3178 O O . SER B 1 157 ? 7.301 -21.203 -17.016 1 98.19 157 SER B O 1
ATOM 3180 N N . ALA B 1 158 ? 8.242 -22.641 -15.625 1 98.5 158 ALA B N 1
ATOM 3181 C CA . ALA B 1 158 ? 7.016 -23.297 -15.188 1 98.5 158 ALA B CA 1
ATOM 3182 C C . ALA B 1 158 ? 6.988 -23.453 -13.672 1 98.5 158 ALA B C 1
ATOM 3184 O O . ALA B 1 158 ? 8.016 -23.75 -13.055 1 98.5 158 ALA B O 1
ATOM 3185 N N . ARG B 1 159 ? 5.773 -23.297 -13.102 1 98.5 159 ARG B N 1
ATOM 3186 C CA . ARG B 1 159 ? 5.641 -23.406 -11.648 1 98.5 159 ARG B CA 1
ATOM 3187 C C . ARG B 1 159 ? 4.332 -24.094 -11.273 1 98.5 159 ARG B C 1
ATOM 3189 O O . ARG B 1 159 ? 3.305 -23.875 -11.922 1 98.5 159 ARG B O 1
ATOM 3196 N N . TYR B 1 160 ? 4.43 -24.875 -10.289 1 98.62 160 TYR B N 1
ATOM 3197 C CA . TYR B 1 160 ? 3.266 -25.516 -9.688 1 98.62 160 TYR B CA 1
ATOM 3198 C C . TYR B 1 160 ? 3.098 -25.094 -8.234 1 98.62 160 TYR B C 1
ATOM 3200 O O . TYR B 1 160 ? 4.027 -25.219 -7.434 1 98.62 160 TYR B O 1
ATOM 3208 N N . ASN B 1 161 ? 1.989 -24.547 -7.883 1 98.25 161 ASN B N 1
ATOM 3209 C CA . ASN B 1 161 ? 1.587 -24.219 -6.52 1 98.25 161 ASN B CA 1
ATOM 3210 C C . ASN B 1 161 ? 0.494 -25.156 -6.008 1 98.25 161 ASN B C 1
ATOM 3212 O O . ASN B 1 161 ? -0.457 -25.453 -6.73 1 98.25 161 ASN B O 1
ATOM 3216 N N . TRP B 1 162 ? 0.666 -25.531 -4.801 1 97.44 162 TRP B N 1
ATOM 3217 C CA . TRP B 1 162 ? -0.306 -26.406 -4.156 1 97.44 162 TRP B CA 1
ATOM 3218 C C . TRP B 1 162 ? -0.632 -25.922 -2.75 1 97.44 162 TRP B C 1
ATOM 3220 O O . TRP B 1 162 ? 0.264 -25.516 -2.002 1 97.44 162 TRP B O 1
ATOM 3230 N N . SER B 1 163 ? -1.927 -26.031 -2.375 1 96.62 163 SER B N 1
ATOM 3231 C CA . SER B 1 163 ? -2.344 -25.5 -1.08 1 96.62 163 SER B CA 1
ATOM 3232 C C . SER B 1 163 ? -2.855 -26.609 -0.171 1 96.62 163 SER B C 1
ATOM 3234 O O . SER B 1 163 ? -3.822 -27.297 -0.508 1 96.62 163 SER B O 1
ATOM 3236 N N . PRO B 1 164 ? -2.268 -26.703 1.013 1 94.12 164 PRO B N 1
ATOM 3237 C CA . PRO B 1 164 ? -2.809 -27.625 2.02 1 94.12 164 PRO B CA 1
ATOM 3238 C C . PRO B 1 164 ? -3.938 -27 2.838 1 94.12 164 PRO B C 1
ATOM 3240 O O . PRO B 1 164 ? -4.539 -27.672 3.68 1 94.12 164 PRO B O 1
ATOM 3243 N N . SER B 1 165 ? -4.242 -25.766 2.627 1 90.31 165 SER B N 1
ATOM 3244 C CA . SER B 1 165 ? -5.227 -25.047 3.422 1 90.31 165 SER B CA 1
ATOM 3245 C C . SER B 1 165 ? -6.629 -25.609 3.207 1 90.31 165 SER B C 1
ATOM 3247 O O . SER B 1 165 ? -6.945 -26.094 2.123 1 90.31 165 SER B O 1
ATOM 3249 N N . LYS B 1 166 ? -7.461 -25.422 4.27 1 85.06 166 LYS B N 1
ATOM 3250 C CA . LYS B 1 166 ? -8.859 -25.844 4.145 1 85.06 166 LYS B CA 1
ATOM 3251 C C . LYS B 1 166 ? -9.602 -24.953 3.148 1 85.06 166 LYS B C 1
ATOM 3253 O O . LYS B 1 166 ? -10.453 -25.438 2.396 1 85.06 166 LYS B O 1
ATOM 3258 N N . SER B 1 167 ? -9.281 -23.688 3.178 1 86 167 SER B N 1
ATOM 3259 C CA . SER B 1 167 ? -9.812 -22.719 2.225 1 86 167 SER B CA 1
ATOM 3260 C C . SER B 1 167 ? -8.68 -22 1.488 1 86 167 SER B C 1
ATOM 3262 O O . SER B 1 167 ? -7.637 -21.719 2.072 1 86 167 SER B O 1
ATOM 3264 N N . ALA B 1 168 ? -8.969 -21.906 0.156 1 88.06 168 ALA B N 1
ATOM 3265 C CA . ALA B 1 168 ? -8.023 -21.156 -0.663 1 88.06 168 ALA B CA 1
ATOM 3266 C C . ALA B 1 168 ? -8.641 -19.859 -1.17 1 88.06 168 ALA B C 1
ATOM 3268 O O . ALA B 1 168 ? -9.539 -19.875 -2.008 1 88.06 168 ALA B O 1
ATOM 3269 N N . PHE B 1 169 ? -8.086 -18.797 -0.639 1 90.94 169 PHE B N 1
ATOM 3270 C CA . PHE B 1 169 ? -8.555 -17.469 -1.008 1 90.94 169 PHE B CA 1
ATOM 3271 C C . PHE B 1 169 ? -10.062 -17.344 -0.785 1 90.94 169 PHE B C 1
ATOM 3273 O O . PHE B 1 169 ? -10.758 -16.703 -1.57 1 90.94 169 PHE B O 1
ATOM 3280 N N . GLY B 1 170 ? -10.586 -18.047 0.195 1 86.88 170 GLY B N 1
ATOM 3281 C CA . GLY B 1 170 ? -11.984 -17.969 0.573 1 86.88 170 GLY B CA 1
ATOM 3282 C C . GLY B 1 170 ? -12.852 -19.016 -0.094 1 86.88 170 GLY B C 1
ATOM 3283 O O . GLY B 1 170 ? -14.023 -19.172 0.25 1 86.88 170 GLY B O 1
ATOM 3284 N N . PHE B 1 171 ? -12.25 -19.672 -1.067 1 82.38 171 PHE B N 1
ATOM 3285 C CA . PHE B 1 171 ? -12.984 -20.734 -1.747 1 82.38 171 PHE B CA 1
ATOM 3286 C C . PHE B 1 171 ? -12.719 -22.078 -1.082 1 82.38 171 PHE B C 1
ATOM 3288 O O . PHE B 1 171 ? -11.602 -22.344 -0.631 1 82.38 171 PHE B O 1
ATOM 3295 N N . GLN B 1 172 ? -13.789 -22.812 -0.923 1 79.12 172 GLN B N 1
ATOM 3296 C CA . GLN B 1 172 ? -13.57 -24.188 -0.467 1 79.12 172 GLN B CA 1
ATOM 3297 C C . GLN B 1 172 ? -12.625 -24.922 -1.409 1 79.12 172 GLN B C 1
ATOM 3299 O O . GLN B 1 172 ? -12.742 -24.812 -2.631 1 79.12 172 GLN B O 1
ATOM 3304 N N . GLY B 1 173 ? -11.648 -25.5 -0.775 1 74.69 173 GLY B N 1
ATOM 3305 C CA . GLY B 1 173 ? -10.82 -26.219 -1.731 1 74.69 173 GLY B CA 1
ATOM 3306 C C . GLY B 1 173 ? -9.492 -26.672 -1.152 1 74.69 173 GLY B C 1
ATOM 3307 O O . GLY B 1 173 ? -8.445 -26.125 -1.498 1 74.69 173 GLY B O 1
ATOM 3308 N N . ARG B 1 174 ? -9.555 -27.656 -0.244 1 82.75 174 ARG B N 1
ATOM 3309 C CA . ARG B 1 174 ? -8.281 -28.266 0.13 1 82.75 174 ARG B CA 1
ATOM 3310 C C . ARG B 1 174 ? -7.621 -28.938 -1.072 1 82.75 174 ARG B C 1
ATOM 3312 O O . ARG B 1 174 ? -8.289 -29.609 -1.857 1 82.75 174 ARG B O 1
ATOM 3319 N N . GLY B 1 175 ? -6.406 -28.625 -1.266 1 91.56 175 GLY B N 1
ATOM 3320 C CA . GLY B 1 175 ? -5.684 -29.156 -2.408 1 91.56 175 GLY B CA 1
ATOM 3321 C C . GLY B 1 175 ? -5.738 -28.25 -3.625 1 91.56 175 GLY B C 1
ATOM 3322 O O . GLY B 1 175 ? -5.406 -28.672 -4.734 1 91.56 175 GLY B O 1
ATOM 3323 N N . ALA B 1 176 ? -6.23 -27.062 -3.422 1 94.69 176 ALA B N 1
ATOM 3324 C CA . ALA B 1 176 ? -6.191 -26.125 -4.535 1 94.69 176 ALA B CA 1
ATOM 3325 C C . ALA B 1 176 ? -4.797 -26.062 -5.148 1 94.69 176 ALA B C 1
ATOM 3327 O O . ALA B 1 176 ? -3.793 -26.188 -4.441 1 94.69 176 ALA B O 1
ATOM 3328 N N . SER B 1 177 ? -4.766 -25.859 -6.426 1 97 177 SER B N 1
ATOM 3329 C CA . SER B 1 177 ? -3.479 -25.844 -7.117 1 97 177 SER B CA 1
ATOM 3330 C C . SER B 1 177 ? -3.482 -24.828 -8.25 1 97 177 SER B C 1
ATOM 3332 O O . SER B 1 177 ? -4.547 -24.422 -8.734 1 97 177 SER B O 1
ATOM 3334 N N . TYR B 1 178 ? -2.383 -24.406 -8.617 1 98 178 TYR B N 1
ATOM 3335 C CA . TYR B 1 178 ? -2.139 -23.5 -9.742 1 98 178 TYR B CA 1
ATOM 3336 C C . TYR B 1 178 ? -0.863 -23.891 -10.484 1 98 178 TYR B C 1
ATOM 3338 O O . TYR B 1 178 ? 0.201 -24.016 -9.875 1 98 178 TYR B O 1
ATOM 3346 N N . ILE B 1 179 ? -0.982 -24.141 -11.7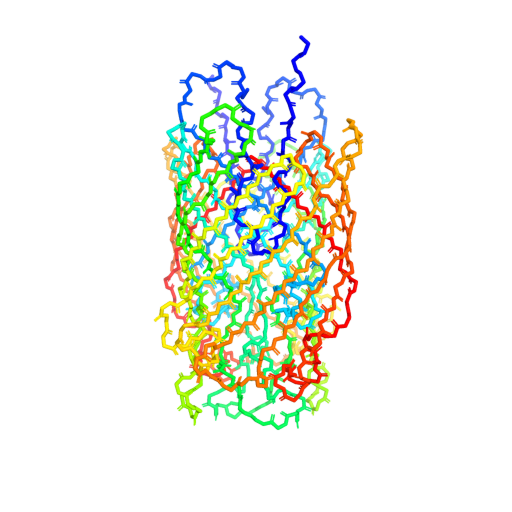58 1 98.62 179 ILE B N 1
ATOM 3347 C CA . ILE B 1 179 ? 0.179 -24.422 -12.594 1 98.62 179 ILE B CA 1
ATOM 3348 C C . ILE B 1 179 ? 0.284 -23.375 -13.703 1 98.62 179 ILE B C 1
ATOM 3350 O O . ILE B 1 179 ? -0.729 -22.953 -14.266 1 98.62 179 ILE B O 1
ATOM 3354 N N . ASP B 1 180 ? 1.521 -22.938 -13.93 1 98.5 180 ASP B N 1
ATOM 3355 C CA . ASP B 1 180 ? 1.625 -21.922 -14.969 1 98.5 180 ASP B CA 1
ATOM 3356 C C . ASP B 1 180 ? 2.9 -22.094 -15.789 1 98.5 180 ASP B C 1
ATOM 3358 O O . ASP B 1 180 ? 3.809 -22.828 -15.383 1 98.5 180 ASP B O 1
ATOM 3362 N N . LEU B 1 181 ? 2.855 -21.578 -16.969 1 98.69 181 LEU B N 1
ATOM 3363 C CA . LEU B 1 181 ? 3.973 -21.406 -17.891 1 98.69 181 LEU B CA 1
ATOM 3364 C C . LEU B 1 181 ? 4.16 -19.938 -18.25 1 98.69 181 LEU B C 1
ATOM 3366 O O . LEU B 1 181 ? 3.201 -19.25 -18.609 1 98.69 181 LEU B O 1
ATOM 3370 N N . THR B 1 182 ? 5.387 -19.469 -18.141 1 98.69 182 THR B N 1
ATOM 3371 C CA . THR B 1 182 ? 5.672 -18.078 -18.406 1 98.69 182 THR B CA 1
ATOM 3372 C C . THR B 1 182 ? 6.891 -17.938 -19.312 1 98.69 182 THR B C 1
ATOM 3374 O O . THR B 1 182 ? 7.902 -18.609 -19.109 1 98.69 182 THR B O 1
ATOM 3377 N N . LEU B 1 183 ? 6.777 -17.078 -20.281 1 98.12 183 LEU B N 1
ATOM 3378 C CA . LEU B 1 183 ? 7.887 -16.609 -21.109 1 98.12 183 LEU B CA 1
ATOM 3379 C C . LEU B 1 183 ? 8.234 -15.164 -20.766 1 98.12 183 LEU B C 1
ATOM 3381 O O . LEU B 1 183 ? 7.383 -14.273 -20.875 1 98.12 183 LEU B O 1
ATOM 3385 N N . ASP B 1 184 ? 9.344 -14.945 -20.391 1 96.75 184 ASP B N 1
ATOM 3386 C CA . ASP B 1 184 ? 9.891 -13.602 -20.188 1 96.75 184 ASP B CA 1
ATOM 3387 C C . ASP B 1 184 ? 11.055 -13.336 -21.125 1 96.75 184 ASP B C 1
ATOM 3389 O O . ASP B 1 184 ? 12.211 -13.625 -20.797 1 96.75 184 ASP B O 1
ATOM 3393 N N . ILE B 1 185 ? 10.867 -12.617 -22.203 1 97.38 185 ILE B N 1
ATOM 3394 C CA . ILE B 1 185 ? 11.82 -12.531 -23.297 1 97.38 185 ILE B CA 1
ATOM 3395 C C . ILE B 1 185 ? 12.445 -11.141 -23.328 1 97.38 185 ILE B C 1
ATOM 3397 O O . ILE B 1 185 ? 11.789 -10.164 -23.719 1 97.38 185 ILE B O 1
ATOM 3401 N N . PRO B 1 186 ? 13.672 -11.086 -23.047 1 95.88 186 PRO B N 1
ATOM 3402 C CA . PRO B 1 186 ? 14.352 -9.797 -23.172 1 95.88 186 PRO B CA 1
ATOM 3403 C C . PRO B 1 186 ? 14.664 -9.445 -24.625 1 95.88 186 PRO B C 1
ATOM 3405 O O . PRO B 1 186 ? 14.977 -10.328 -25.422 1 95.88 186 PRO B O 1
ATOM 3408 N N . PHE B 1 187 ? 14.602 -8.219 -24.828 1 96.94 187 PHE B N 1
ATOM 3409 C CA . PHE B 1 187 ? 15.016 -7.723 -26.125 1 96.94 187 PHE B CA 1
ATOM 3410 C C . PHE B 1 187 ? 16.453 -7.227 -26.094 1 96.94 187 PHE B C 1
ATOM 3412 O O . PHE B 1 187 ? 16.703 -6.023 -26.016 1 96.94 187 PHE B O 1
ATOM 3419 N N . GLY B 1 188 ? 17.375 -8.141 -26.219 1 92.75 188 GLY B N 1
ATOM 3420 C CA . GLY B 1 188 ? 18.781 -7.77 -26.125 1 92.75 188 GLY B CA 1
ATOM 3421 C C . GLY B 1 188 ? 19.109 -7.012 -24.859 1 92.75 188 GLY B C 1
ATOM 3422 O O . GLY B 1 188 ? 18.719 -7.422 -23.766 1 92.75 188 GLY B O 1
ATOM 3423 N N . ASP B 1 189 ? 19.844 -5.949 -25.047 1 91.44 189 ASP B N 1
ATOM 3424 C CA . ASP B 1 189 ? 20.281 -5.16 -23.891 1 91.44 189 ASP B CA 1
ATOM 3425 C C . ASP B 1 189 ? 19.516 -3.842 -23.812 1 91.44 189 ASP B C 1
ATOM 3427 O O . ASP B 1 189 ? 20.016 -2.865 -23.25 1 91.44 189 ASP B O 1
ATOM 3431 N N . THR B 1 190 ? 18.391 -3.83 -24.312 1 95.06 190 THR B N 1
ATOM 3432 C CA . THR B 1 190 ? 17.625 -2.592 -24.422 1 95.06 190 THR B CA 1
ATOM 3433 C C . THR B 1 190 ? 16.922 -2.279 -23.094 1 95.06 190 THR B C 1
ATOM 3435 O O . THR B 1 190 ? 16.438 -1.163 -22.891 1 95.06 190 THR B O 1
ATOM 3438 N N . GLY B 1 191 ? 16.766 -3.307 -22.25 1 95.44 191 GLY B N 1
ATOM 3439 C CA . GLY B 1 191 ? 15.969 -3.152 -21.047 1 95.44 191 GLY B CA 1
ATOM 3440 C C . GLY B 1 191 ? 14.508 -3.492 -21.25 1 95.44 191 GLY B C 1
ATOM 3441 O O . GLY B 1 191 ? 13.758 -3.619 -20.281 1 95.44 191 GLY B O 1
ATOM 3442 N N . TYR B 1 192 ? 14.125 -3.621 -22.484 1 97.56 192 TYR B N 1
ATOM 3443 C CA . TYR B 1 192 ? 12.758 -4.039 -22.781 1 97.56 192 TYR B CA 1
ATOM 3444 C C . TYR B 1 192 ? 12.617 -5.555 -22.672 1 97.56 192 TYR B C 1
ATOM 3446 O O . TYR B 1 192 ? 13.539 -6.293 -23.016 1 97.56 192 TYR B O 1
ATOM 3454 N N . SER B 1 193 ? 11.453 -5.996 -22.266 1 97.88 193 SER B N 1
ATOM 3455 C CA . SER B 1 193 ? 11.125 -7.414 -22.234 1 97.88 193 SER B CA 1
ATOM 3456 C C . SER B 1 193 ? 9.648 -7.645 -22.562 1 97.88 193 SER B C 1
ATOM 3458 O O . SER B 1 193 ? 8.797 -6.824 -22.219 1 97.88 193 SER B O 1
ATOM 3460 N N . ALA B 1 194 ? 9.375 -8.695 -23.156 1 98.31 194 ALA B N 1
ATOM 3461 C CA . ALA B 1 194 ? 8.008 -9.164 -23.391 1 98.31 194 ALA B CA 1
ATOM 3462 C C . ALA B 1 194 ? 7.672 -10.336 -22.469 1 98.31 194 ALA B C 1
ATOM 3464 O O . ALA B 1 194 ? 8.508 -11.203 -22.234 1 98.31 194 ALA B O 1
ATOM 3465 N N . ILE B 1 195 ? 6.434 -10.344 -22.031 1 98.19 195 ILE B N 1
ATOM 3466 C CA . ILE B 1 195 ? 5.996 -11.445 -21.188 1 98.19 195 ILE B CA 1
ATOM 3467 C C . ILE B 1 195 ? 4.758 -12.102 -21.781 1 98.19 195 ILE B C 1
ATOM 3469 O O . ILE B 1 195 ? 3.869 -11.422 -22.297 1 98.19 195 ILE B O 1
ATOM 3473 N N . ALA B 1 196 ? 4.723 -13.367 -21.828 1 98.69 196 ALA B N 1
ATOM 3474 C CA . ALA B 1 196 ? 3.562 -14.211 -22.109 1 98.69 196 ALA B CA 1
ATOM 3475 C C . ALA B 1 196 ? 3.369 -15.258 -21.031 1 98.69 196 ALA B C 1
ATOM 3477 O O . ALA B 1 196 ? 4.328 -15.906 -20.594 1 98.69 196 ALA B O 1
ATOM 3478 N N . HIS B 1 197 ? 2.178 -15.367 -20.547 1 98.75 197 HIS B N 1
ATOM 3479 C CA . HIS B 1 197 ? 1.881 -16.234 -19.422 1 98.75 197 HIS B CA 1
ATOM 3480 C C . HIS B 1 197 ? 0.53 -16.922 -19.594 1 98.75 197 HIS B C 1
ATOM 3482 O O . HIS B 1 197 ? -0.422 -16.312 -20.078 1 98.75 197 HIS B O 1
ATOM 3488 N N . VAL B 1 198 ? 0.451 -18.188 -19.281 1 98.88 198 VAL B N 1
ATOM 3489 C CA . VAL B 1 198 ? -0.802 -18.922 -19.141 1 98.88 198 VAL B CA 1
ATOM 3490 C C . VAL B 1 198 ? -0.78 -19.75 -17.859 1 98.88 198 VAL B C 1
ATOM 3492 O O . VAL B 1 198 ? 0.26 -20.297 -17.469 1 98.88 198 VAL B O 1
ATOM 3495 N N . GLY B 1 199 ? -1.878 -19.75 -17.156 1 98.81 199 GLY B N 1
ATOM 3496 C CA . GLY B 1 199 ? -1.977 -20.516 -15.914 1 98.81 199 GLY B CA 1
ATOM 3497 C C . GLY B 1 199 ? -3.34 -21.141 -15.703 1 98.81 199 GLY B C 1
ATOM 3498 O O . GLY B 1 199 ? -4.34 -20.672 -16.25 1 98.81 199 GLY B O 1
ATOM 3499 N N . ARG B 1 200 ? -3.365 -22.203 -14.977 1 98.69 200 ARG B N 1
ATOM 3500 C CA . ARG B 1 200 ? -4.586 -22.922 -14.633 1 98.69 200 ARG B CA 1
ATOM 3501 C C . ARG B 1 200 ? -4.754 -23 -13.117 1 98.69 200 ARG B C 1
ATOM 3503 O O . ARG B 1 200 ? -3.922 -23.594 -12.422 1 98.69 200 ARG B O 1
ATOM 3510 N N . GLN B 1 201 ? -5.844 -22.438 -12.633 1 97.88 201 GLN B N 1
ATOM 3511 C CA . GLN B 1 201 ? -6.234 -22.516 -11.227 1 97.88 201 GLN B CA 1
ATOM 3512 C C . GLN B 1 201 ? -7.305 -23.578 -11.008 1 97.88 201 GLN B C 1
ATOM 3514 O O . GLN B 1 201 ? -8.352 -23.562 -11.664 1 97.88 201 GLN B O 1
ATOM 3519 N N . GLU B 1 202 ? -7.039 -24.453 -10.078 1 96.75 202 GLU B N 1
ATOM 3520 C CA . GLU B 1 202 ? -8.023 -25.438 -9.648 1 96.75 202 GLU B CA 1
ATOM 3521 C C . GLU B 1 202 ? -8.211 -25.406 -8.133 1 96.75 202 GLU B C 1
ATOM 3523 O O . GLU B 1 202 ? -7.242 -25.234 -7.391 1 96.75 202 GLU B O 1
ATOM 3528 N N . PHE B 1 203 ? -9.422 -25.594 -7.625 1 92.75 203 PHE B N 1
ATOM 3529 C CA . PHE B 1 203 ? -9.695 -25.469 -6.195 1 92.75 203 PHE B CA 1
ATOM 3530 C C . PHE B 1 203 ? -9.922 -26.844 -5.574 1 92.75 203 PHE B C 1
ATOM 3532 O O . PHE B 1 203 ? -10.75 -26.984 -4.668 1 92.75 203 PHE B O 1
ATOM 3539 N N . GLY B 1 204 ? -9.148 -27.812 -6.082 1 89.06 204 GLY B N 1
ATOM 3540 C CA . GLY B 1 204 ? -9.117 -29.125 -5.453 1 89.06 204 GLY B CA 1
ATOM 3541 C C . GLY B 1 204 ? -10.492 -29.75 -5.309 1 89.06 204 GLY B C 1
ATOM 3542 O O . GLY B 1 204 ? -11.227 -29.875 -6.293 1 89.06 204 GLY B O 1
ATOM 3543 N N . ASN B 1 205 ? -10.781 -29.906 -4.008 1 84.12 205 ASN B N 1
ATOM 3544 C CA . ASN B 1 205 ? -12.031 -30.609 -3.729 1 84.12 205 ASN B CA 1
ATOM 3545 C C . ASN B 1 205 ? -13.227 -29.656 -3.785 1 84.12 205 ASN B C 1
ATOM 3547 O O . ASN B 1 205 ? -14.344 -30.031 -3.418 1 84.12 205 ASN B O 1
ATOM 3551 N N . GLY B 1 206 ? -12.961 -28.422 -4.125 1 82.88 206 GLY B N 1
ATOM 3552 C CA . GLY B 1 206 ? -14.062 -27.5 -4.332 1 82.88 206 GLY B CA 1
ATOM 3553 C C . GLY B 1 206 ? -14.766 -27.688 -5.66 1 82.88 206 GLY B C 1
ATOM 3554 O O . GLY B 1 206 ? -14.367 -28.547 -6.461 1 82.88 206 GLY B O 1
ATOM 3555 N N . PRO B 1 207 ? -15.812 -26.953 -5.828 1 85.31 207 PRO B N 1
ATOM 3556 C CA . PRO B 1 207 ? -16.531 -27.062 -7.094 1 85.31 207 PRO B CA 1
ATOM 3557 C C . PRO B 1 207 ? -15.672 -26.688 -8.297 1 85.31 207 PRO B C 1
ATOM 3559 O O . PRO B 1 207 ? -14.945 -25.688 -8.25 1 85.31 207 PRO B O 1
ATOM 3562 N N . SER B 1 208 ? -15.797 -27.422 -9.328 1 89.12 208 SER B N 1
ATOM 3563 C CA . SER B 1 208 ? -14.984 -27.219 -10.523 1 89.12 208 SER B CA 1
ATOM 3564 C C . SER B 1 208 ? -15.367 -25.906 -11.227 1 89.12 208 SER B C 1
ATOM 3566 O O . SER B 1 208 ? -14.617 -25.406 -12.07 1 89.12 208 SER B O 1
ATOM 3568 N N . GLU B 1 209 ? -16.516 -25.391 -10.875 1 90.44 209 GLU B N 1
ATOM 3569 C CA . GLU B 1 209 ? -16.969 -24.141 -11.484 1 90.44 209 GLU B CA 1
ATOM 3570 C C . GLU B 1 209 ? -16.062 -22.969 -11.102 1 90.44 209 GLU B C 1
ATOM 3572 O O . GLU B 1 209 ? -16.078 -21.922 -11.75 1 90.44 209 GLU B O 1
ATOM 3577 N N . TYR B 1 210 ? -15.289 -23.188 -10.102 1 92.31 210 TYR B N 1
ATOM 3578 C CA . TYR B 1 210 ? -14.391 -22.141 -9.656 1 92.31 210 TYR B CA 1
ATOM 3579 C C . TYR B 1 210 ? -13.055 -22.203 -10.391 1 92.31 210 TYR B C 1
ATOM 3581 O O . TYR B 1 210 ? -12.258 -21.266 -10.336 1 92.31 210 TYR B O 1
ATOM 3589 N N . ASP B 1 211 ? -12.805 -23.344 -11.062 1 96.62 211 ASP B N 1
ATOM 3590 C CA . ASP B 1 211 ? -11.547 -23.5 -11.789 1 96.62 211 ASP B CA 1
ATOM 3591 C C . ASP B 1 211 ? -11.508 -22.594 -13.016 1 96.62 211 ASP B C 1
ATOM 3593 O O . ASP B 1 211 ? -12.531 -22.375 -13.664 1 96.62 211 ASP B O 1
ATOM 3597 N N . TYR B 1 212 ? -10.375 -22.109 -13.352 1 98 212 TYR B N 1
ATOM 3598 C CA . TYR B 1 212 ? -10.289 -21.266 -14.539 1 98 212 TYR B CA 1
ATOM 3599 C C . TYR B 1 212 ? -8.859 -21.203 -15.062 1 98 212 TYR B C 1
ATOM 3601 O O . TYR B 1 212 ? -7.922 -21.609 -14.375 1 98 212 TYR B O 1
ATOM 3609 N N . THR B 1 213 ? -8.719 -20.812 -16.25 1 98.75 213 THR B N 1
ATOM 3610 C CA . THR B 1 213 ? -7.445 -20.516 -16.906 1 98.75 213 THR B CA 1
ATOM 3611 C C . THR B 1 213 ? -7.262 -19.016 -17.062 1 98.75 213 THR B C 1
ATOM 3613 O O . THR B 1 213 ? -8.203 -18.297 -17.422 1 98.75 213 THR B O 1
ATOM 3616 N N . ASP B 1 214 ? -6.105 -18.547 -16.812 1 98.88 214 ASP B N 1
ATOM 3617 C CA . ASP B 1 214 ? -5.777 -17.156 -17.062 1 98.88 214 ASP B CA 1
ATOM 3618 C C . ASP B 1 214 ? -4.602 -17.016 -18.031 1 98.88 214 ASP B C 1
ATOM 3620 O O . ASP B 1 214 ? -3.807 -17.953 -18.172 1 98.88 214 ASP B O 1
ATOM 3624 N N . TRP B 1 215 ? -4.555 -15.859 -18.656 1 98.88 215 TRP B N 1
ATOM 3625 C CA . TRP B 1 215 ? -3.41 -15.586 -19.516 1 98.88 215 TRP B CA 1
ATOM 3626 C C . TRP B 1 215 ? -3.053 -14.102 -19.5 1 98.88 215 TRP B C 1
ATOM 3628 O O . TRP B 1 215 ? -3.863 -13.266 -19.094 1 98.88 215 TRP B O 1
ATOM 3638 N N . LYS B 1 216 ? -1.872 -13.852 -19.938 1 98.81 216 LYS B N 1
ATOM 3639 C CA . LYS B 1 216 ? -1.293 -12.508 -19.875 1 98.81 216 LYS B CA 1
ATOM 3640 C C . LYS B 1 216 ? -0.291 -12.281 -21 1 98.81 216 LYS B C 1
ATOM 3642 O O . LYS B 1 216 ? 0.494 -13.172 -21.328 1 98.81 216 LYS B O 1
ATOM 3647 N N . LEU B 1 217 ? -0.356 -11.141 -21.547 1 98.81 217 LEU B N 1
ATOM 3648 C CA . LEU B 1 217 ? 0.62 -10.633 -22.516 1 98.81 217 LEU B CA 1
ATOM 3649 C C . LEU B 1 217 ? 1.026 -9.203 -22.172 1 98.81 217 LEU B C 1
ATOM 3651 O O . LEU B 1 217 ? 0.172 -8.359 -21.859 1 98.81 217 LEU B O 1
ATOM 3655 N N . GLY B 1 218 ? 2.363 -8.953 -22.188 1 98.5 218 GLY B N 1
ATOM 3656 C CA . GLY B 1 218 ? 2.734 -7.605 -21.781 1 98.5 218 GLY B CA 1
ATOM 3657 C C . GLY B 1 218 ? 4.129 -7.215 -22.234 1 98.5 218 GLY B C 1
ATOM 3658 O O . GLY B 1 218 ? 4.836 -8.016 -22.844 1 98.5 218 GLY B O 1
ATOM 3659 N N . LEU B 1 219 ? 4.449 -5.973 -21.984 1 98.5 219 LEU B N 1
ATOM 3660 C CA . LEU B 1 219 ? 5.75 -5.359 -22.219 1 98.5 219 LEU B CA 1
ATOM 3661 C C . LEU B 1 219 ? 6.191 -4.527 -21.016 1 98.5 219 LEU B C 1
ATOM 3663 O O . LEU B 1 219 ? 5.363 -3.877 -20.375 1 98.5 219 LEU B O 1
ATOM 3667 N N . SER B 1 220 ? 7.441 -4.617 -20.75 1 97.88 220 SER B N 1
ATOM 3668 C CA . SER B 1 220 ? 7.988 -3.781 -19.688 1 97.88 220 SER B CA 1
ATOM 3669 C C . SER B 1 220 ? 9.359 -3.229 -20.062 1 97.88 220 SER B C 1
ATOM 3671 O O . SER B 1 220 ? 9.992 -3.715 -21 1 97.88 220 SER B O 1
ATOM 3673 N N . LYS B 1 221 ? 9.742 -2.23 -19.406 1 98.31 221 LYS B N 1
ATOM 3674 C CA . LYS B 1 221 ? 11.055 -1.599 -19.547 1 98.31 221 LYS B CA 1
ATOM 3675 C C . LYS B 1 221 ? 11.719 -1.424 -18.172 1 98.31 221 LYS B C 1
ATOM 3677 O O . LYS B 1 221 ? 11.102 -0.907 -17.234 1 98.31 221 LYS B O 1
ATOM 3682 N N . ALA B 1 222 ? 12.906 -1.797 -18.141 1 96.12 222 ALA B N 1
ATOM 3683 C CA . ALA B 1 222 ? 13.734 -1.604 -16.953 1 96.12 222 ALA B CA 1
ATOM 3684 C C . ALA B 1 222 ? 14.852 -0.599 -17.219 1 96.12 222 ALA B C 1
ATOM 3686 O O . ALA B 1 222 ? 15.539 -0.681 -18.234 1 96.12 222 ALA B O 1
ATOM 3687 N N . TRP B 1 223 ? 14.992 0.267 -16.312 1 96.12 223 TRP B N 1
ATOM 3688 C CA . TRP B 1 223 ? 16.094 1.224 -16.391 1 96.12 223 TRP B CA 1
ATOM 3689 C C . TRP B 1 223 ? 17.156 0.922 -15.336 1 96.12 223 TRP B C 1
ATOM 3691 O O . TRP B 1 223 ? 16.875 0.239 -14.344 1 96.12 223 TRP B O 1
ATOM 3701 N N . ASP B 1 224 ? 18.359 1.479 -15.445 1 91.62 224 ASP B N 1
ATOM 3702 C CA . ASP B 1 224 ? 19.5 1.205 -14.586 1 91.62 224 ASP B CA 1
ATOM 3703 C C . ASP B 1 224 ? 19.266 1.752 -13.18 1 91.62 224 ASP B C 1
ATOM 3705 O O . ASP B 1 224 ? 19.859 1.263 -12.211 1 91.62 224 ASP B O 1
ATOM 3709 N N . ASN B 1 225 ? 18.438 2.633 -13.062 1 91.88 225 ASN B N 1
ATOM 3710 C CA . ASN B 1 225 ? 18.203 3.248 -11.758 1 91.88 225 ASN B CA 1
ATOM 3711 C C . ASN B 1 225 ? 17.234 2.428 -10.914 1 91.88 225 ASN B C 1
ATOM 3713 O O . ASN B 1 225 ? 16.828 2.859 -9.836 1 91.88 225 ASN B O 1
ATOM 3717 N N . GLY B 1 226 ? 16.719 1.285 -11.484 1 94.19 226 GLY B N 1
ATOM 3718 C CA . GLY B 1 226 ? 15.891 0.386 -10.711 1 94.19 226 GLY B CA 1
ATOM 3719 C C . GLY B 1 226 ? 14.406 0.533 -11.016 1 94.19 226 GLY B C 1
ATOM 3720 O O . GLY B 1 226 ? 13.578 -0.201 -10.469 1 94.19 226 GLY B O 1
ATOM 3721 N N . ILE B 1 227 ? 14.117 1.476 -11.867 1 96.44 227 ILE B N 1
ATOM 3722 C CA . ILE B 1 227 ? 12.719 1.656 -12.234 1 96.44 227 ILE B CA 1
ATOM 3723 C C . ILE B 1 227 ? 12.328 0.629 -13.297 1 96.44 227 ILE B C 1
ATOM 3725 O O . ILE B 1 227 ? 13.07 0.394 -14.25 1 96.44 227 ILE B O 1
ATOM 3729 N N . VAL B 1 228 ? 11.227 0.07 -13.117 1 96.88 228 VAL B N 1
ATOM 3730 C CA . VAL B 1 228 ? 10.586 -0.79 -14.109 1 96.88 228 VAL B CA 1
ATOM 3731 C C . VAL B 1 228 ? 9.156 -0.312 -14.367 1 96.88 228 VAL B C 1
ATOM 3733 O O . VAL B 1 228 ? 8.406 -0.06 -13.422 1 96.88 228 VAL B O 1
ATOM 3736 N N . ALA B 1 229 ? 8.844 -0.127 -15.547 1 98.06 229 ALA B N 1
ATOM 3737 C CA . ALA B 1 229 ? 7.484 0.232 -15.938 1 98.06 229 ALA B CA 1
ATOM 3738 C C . ALA B 1 229 ? 6.988 -0.647 -17.078 1 98.06 229 ALA B C 1
ATOM 3740 O O . ALA B 1 229 ? 7.793 -1.188 -17.844 1 98.06 229 ALA B O 1
ATOM 3741 N N . GLY B 1 230 ? 5.676 -0.812 -17.109 1 98.38 230 GLY B N 1
ATOM 3742 C CA . GLY B 1 230 ? 5.145 -1.635 -18.188 1 98.38 230 GLY B CA 1
ATOM 3743 C C . GLY B 1 230 ? 3.629 -1.691 -18.203 1 98.38 230 GLY B C 1
ATOM 3744 O O . GLY B 1 230 ? 2.967 -0.944 -17.469 1 98.38 230 GLY B O 1
ATOM 3745 N N . GLY B 1 231 ? 3.18 -2.494 -19.078 1 98.56 231 GLY B N 1
ATOM 3746 C CA . GLY B 1 231 ? 1.76 -2.758 -19.25 1 98.56 231 GLY B CA 1
ATOM 3747 C C . GLY B 1 231 ? 1.465 -4.172 -19.719 1 98.56 231 GLY B C 1
ATOM 3748 O O . GLY B 1 231 ? 2.312 -4.812 -20.344 1 98.56 231 GLY B O 1
ATOM 3749 N N . TYR B 1 232 ? 0.308 -4.633 -19.344 1 98.31 232 TYR B N 1
ATOM 3750 C CA . TYR B 1 232 ? -0.061 -5.973 -19.797 1 98.31 232 TYR B CA 1
ATOM 3751 C C . TYR B 1 232 ? -1.571 -6.098 -19.953 1 98.31 232 TYR B C 1
ATOM 3753 O O . TYR B 1 232 ? -2.332 -5.363 -19.328 1 98.31 232 TYR B O 1
ATOM 3761 N N . TYR B 1 233 ? -1.903 -6.957 -20.828 1 98.81 233 TYR B N 1
ATOM 3762 C CA . TYR B 1 233 ? -3.26 -7.457 -21.016 1 98.81 233 TYR B CA 1
ATOM 3763 C C . TYR B 1 233 ? -3.461 -8.773 -20.281 1 98.81 233 TYR B C 1
ATOM 3765 O O . TYR B 1 233 ? -2.59 -9.648 -20.312 1 98.81 233 TYR B O 1
ATOM 3773 N N . THR B 1 234 ? -4.562 -8.906 -19.594 1 98.81 234 THR B N 1
ATOM 3774 C CA . THR B 1 234 ? -4.914 -10.164 -18.953 1 98.81 234 THR B CA 1
ATOM 3775 C C . THR B 1 234 ? -6.367 -10.531 -19.234 1 98.81 234 THR B C 1
ATOM 3777 O O . THR B 1 234 ? -7.188 -9.664 -19.516 1 98.81 234 THR B O 1
ATOM 3780 N N . ASP B 1 235 ? -6.582 -11.812 -19.109 1 98.81 235 ASP B N 1
ATOM 3781 C CA . ASP B 1 235 ? -7.941 -12.336 -19.219 1 98.81 235 ASP B CA 1
ATOM 3782 C C . ASP B 1 235 ? -8.055 -13.727 -18.609 1 98.81 235 ASP B C 1
ATOM 3784 O O . ASP B 1 235 ? -7.051 -14.312 -18.203 1 98.81 235 ASP B O 1
ATOM 3788 N N . THR B 1 236 ? -9.273 -14.148 -18.375 1 98.81 236 THR B N 1
ATOM 3789 C CA . THR B 1 236 ? -9.555 -15.477 -17.859 1 98.81 236 THR B CA 1
ATOM 3790 C C . THR B 1 236 ? -10.797 -16.062 -18.516 1 98.81 236 THR B C 1
ATOM 3792 O O . THR B 1 236 ? -11.508 -15.367 -19.25 1 98.81 236 THR B O 1
ATOM 3795 N N . ASP B 1 237 ? -10.984 -17.312 -18.328 1 98.75 237 ASP B N 1
ATOM 3796 C CA . ASP B 1 237 ? -12.266 -17.938 -18.656 1 98.75 237 ASP B CA 1
ATOM 3797 C C . ASP B 1 237 ? -13.055 -18.25 -17.391 1 98.75 237 ASP B C 1
ATOM 3799 O O . ASP B 1 237 ? -13.844 -19.203 -17.359 1 98.75 237 ASP B O 1
ATOM 3803 N N . ALA B 1 238 ? -12.805 -17.547 -16.328 1 97.88 238 ALA B N 1
ATOM 3804 C CA . ALA B 1 238 ? -13.484 -17.75 -15.055 1 97.88 238 ALA B CA 1
ATOM 3805 C C . ALA B 1 238 ? -14.992 -17.547 -15.203 1 97.88 238 ALA B C 1
ATOM 3807 O O . ALA B 1 238 ? -15.438 -16.766 -16.047 1 97.88 238 ALA B O 1
ATOM 3808 N N . ASP B 1 239 ? -15.711 -18.188 -14.383 1 96.06 239 ASP B N 1
ATOM 3809 C CA . ASP B 1 239 ? -17.172 -18.047 -14.344 1 96.06 239 ASP B CA 1
ATOM 3810 C C . ASP B 1 239 ? -17.578 -16.734 -13.68 1 96.06 239 ASP B C 1
ATOM 3812 O O . ASP B 1 239 ? -17.312 -16.531 -12.492 1 96.06 239 ASP B O 1
ATOM 3816 N N . PRO B 1 240 ? -18.281 -15.906 -14.406 1 94.81 240 PRO B N 1
ATOM 3817 C CA . PRO B 1 240 ? -18.688 -14.625 -13.805 1 94.81 240 PRO B CA 1
ATOM 3818 C C . PRO B 1 240 ? -19.531 -14.805 -12.547 1 94.81 240 PRO B C 1
ATOM 3820 O O . PRO B 1 240 ? -19.484 -13.969 -11.641 1 94.81 240 PRO B O 1
ATOM 3823 N N . SER B 1 241 ? -20.266 -15.812 -12.453 1 90.81 241 SER B N 1
ATOM 3824 C CA . SER B 1 241 ? -21.125 -16.016 -11.297 1 90.81 241 SER B CA 1
ATOM 3825 C C . SER B 1 241 ? -20.312 -16.266 -10.031 1 90.81 241 SER B C 1
ATOM 3827 O O . SER B 1 241 ? -20.781 -16.016 -8.922 1 90.81 241 SER B O 1
ATOM 3829 N N . ALA B 1 242 ? -19.031 -16.656 -10.203 1 89 242 ALA B N 1
ATOM 3830 C CA . ALA B 1 242 ? -18.188 -17 -9.047 1 89 242 ALA B CA 1
ATOM 3831 C C . ALA B 1 242 ? -17.203 -15.875 -8.75 1 89 242 ALA B C 1
ATOM 3833 O O . ALA B 1 242 ? -16.719 -15.742 -7.621 1 89 242 ALA B O 1
ATOM 3834 N N . PHE B 1 243 ? -16.938 -15.086 -9.742 1 93.56 243 PHE B N 1
ATOM 3835 C CA . PHE B 1 243 ? -15.805 -14.18 -9.578 1 93.56 243 PHE B CA 1
ATOM 3836 C C . PHE B 1 243 ? -16.234 -12.734 -9.812 1 93.56 243 PHE B C 1
ATOM 3838 O O . PHE B 1 243 ? -15.453 -11.922 -10.312 1 93.56 243 PHE B O 1
ATOM 3845 N N . THR B 1 244 ? -17.531 -12.453 -9.562 1 93.5 244 THR B N 1
ATOM 3846 C CA . THR B 1 244 ? -18.016 -11.078 -9.586 1 93.5 244 THR B CA 1
ATOM 3847 C C . THR B 1 244 ? -18.141 -10.523 -8.164 1 93.5 244 THR B C 1
ATOM 3849 O O . THR B 1 244 ? -18.812 -11.109 -7.32 1 93.5 244 THR B O 1
ATOM 3852 N N . TYR B 1 245 ? -17.422 -9.461 -7.93 1 91.94 245 TYR B N 1
ATOM 3853 C CA . TYR B 1 245 ? -17.422 -8.742 -6.664 1 91.94 245 TYR B CA 1
ATOM 3854 C C . TYR B 1 245 ? -18.078 -7.371 -6.824 1 91.94 245 TYR B C 1
ATOM 3856 O O . TYR B 1 245 ? -17.453 -6.438 -7.34 1 91.94 245 TYR B O 1
ATOM 3864 N N . GLY B 1 246 ? -19.266 -7.254 -6.242 1 89.94 246 GLY B N 1
ATOM 3865 C CA . GLY B 1 246 ? -20.094 -6.133 -6.672 1 89.94 246 GLY B CA 1
ATOM 3866 C C . GLY B 1 246 ? -20.438 -6.184 -8.148 1 89.94 246 GLY B C 1
ATOM 3867 O O . GLY B 1 246 ? -20.891 -7.211 -8.648 1 89.94 246 GLY B O 1
ATOM 3868 N N . PRO B 1 247 ? -20.234 -5.09 -8.781 1 90.06 247 PRO B N 1
ATOM 3869 C CA . PRO B 1 247 ? -20.547 -5.117 -10.211 1 90.06 247 PRO B CA 1
ATOM 3870 C C . PRO B 1 247 ? -19.359 -5.523 -11.078 1 90.06 247 PRO B C 1
ATOM 3872 O O . PRO B 1 247 ? -19.469 -5.535 -12.305 1 90.06 247 PRO B O 1
ATOM 3875 N N . VAL B 1 248 ? -18.328 -5.801 -10.422 1 92.75 248 VAL B N 1
ATOM 3876 C CA . VAL B 1 248 ? -17.094 -6.031 -11.164 1 92.75 248 VAL B CA 1
ATOM 3877 C C . VAL B 1 248 ? -16.875 -7.531 -11.352 1 92.75 248 VAL B C 1
ATOM 3879 O O . VAL B 1 248 ? -16.688 -8.266 -10.375 1 92.75 248 VAL B O 1
ATOM 3882 N N . PHE B 1 249 ? -16.922 -7.953 -12.617 1 96.94 249 PHE B N 1
ATOM 3883 C CA . PHE B 1 249 ? -16.375 -9.266 -12.93 1 96.94 249 PHE B CA 1
ATOM 3884 C C . PHE B 1 249 ? -14.859 -9.25 -12.891 1 96.94 249 PHE B C 1
ATOM 3886 O O . PHE B 1 249 ? -14.219 -8.719 -13.805 1 96.94 249 PHE B O 1
ATOM 3893 N N . SER B 1 250 ? -14.258 -9.836 -11.867 1 96.56 250 SER B N 1
ATOM 3894 C CA . SER B 1 250 ? -12.836 -9.688 -11.586 1 96.56 250 SER B CA 1
ATOM 3895 C C . SER B 1 250 ? -11.984 -10.422 -12.617 1 96.56 250 SER B C 1
ATOM 3897 O O . SER B 1 250 ? -10.789 -10.156 -12.742 1 96.56 250 SER B O 1
ATOM 3899 N N . GLY B 1 251 ? -12.492 -11.453 -13.312 1 98 251 GLY B N 1
ATOM 3900 C CA . GLY B 1 251 ? -11.742 -12.227 -14.289 1 98 251 GLY B CA 1
ATOM 3901 C C . GLY B 1 251 ? -11.852 -11.68 -15.703 1 98 251 GLY B C 1
ATOM 3902 O O . GLY B 1 251 ? -11.422 -12.32 -16.656 1 98 251 GLY B O 1
ATOM 3903 N N . LYS B 1 252 ? -12.438 -10.5 -15.852 1 98.31 252 LYS B N 1
ATOM 3904 C CA . LYS B 1 252 ? -12.625 -9.914 -17.172 1 98.31 252 LYS B CA 1
ATOM 3905 C C . LYS B 1 252 ? -11.289 -9.492 -17.781 1 98.31 252 LYS B C 1
ATOM 3907 O O . LYS B 1 252 ? -10.273 -9.43 -17.078 1 98.31 252 LYS B O 1
ATOM 3912 N N . GLU B 1 253 ? -11.352 -9.203 -19 1 98.19 253 GLU B N 1
ATOM 3913 C CA . GLU B 1 253 ? -10.172 -8.648 -19.656 1 98.19 253 GLU B CA 1
ATOM 3914 C C . GLU B 1 253 ? -9.773 -7.309 -19.047 1 98.19 253 GLU B C 1
ATOM 3916 O O . GLU B 1 253 ? -10.633 -6.508 -18.672 1 98.19 253 GLU B O 1
ATOM 3921 N N . ASN B 1 254 ? -8.531 -7.164 -18.953 1 98 254 ASN B N 1
ATOM 3922 C CA . ASN B 1 254 ? -8.016 -5.934 -18.359 1 98 254 ASN B CA 1
ATOM 3923 C C . ASN B 1 254 ? -6.711 -5.496 -19.031 1 98 254 ASN B C 1
ATOM 3925 O O . ASN B 1 254 ? -5.879 -6.332 -19.375 1 98 254 ASN B O 1
ATOM 3929 N N . TRP B 1 255 ? -6.586 -4.223 -19.203 1 98.38 255 TRP B N 1
ATOM 3930 C CA . TRP B 1 255 ? -5.301 -3.592 -19.484 1 98.38 255 TRP B CA 1
ATOM 3931 C C . TRP B 1 255 ? -4.754 -2.896 -18.234 1 98.38 255 TRP B C 1
ATOM 3933 O O . TRP B 1 255 ? -5.418 -2.029 -17.656 1 98.38 255 TRP B O 1
ATOM 3943 N N . THR B 1 256 ? -3.602 -3.252 -17.812 1 98.62 256 THR B N 1
ATOM 3944 C CA . THR B 1 256 ? -2.996 -2.748 -16.594 1 98.62 256 THR B CA 1
ATOM 3945 C C . THR B 1 256 ? -1.642 -2.109 -16.875 1 98.62 256 THR B C 1
ATOM 3947 O O . THR B 1 256 ? -0.855 -2.635 -17.672 1 98.62 256 THR B O 1
ATOM 3950 N N . PHE B 1 257 ? -1.384 -1.005 -16.25 1 98.69 257 PHE B N 1
ATOM 3951 C CA . PHE B 1 257 ? -0.089 -0.336 -16.312 1 98.69 257 PHE B CA 1
ATOM 3952 C C . PHE B 1 257 ? 0.527 -0.237 -14.914 1 98.69 257 PHE B C 1
ATOM 3954 O O . PHE B 1 257 ? -0.19 -0.129 -13.922 1 98.69 257 PHE B O 1
ATOM 3961 N N . PHE B 1 258 ? 1.861 -0.286 -14.883 1 98.31 258 PHE B N 1
ATOM 3962 C CA . PHE B 1 258 ? 2.512 -0.228 -13.578 1 98.31 258 PHE B CA 1
ATOM 3963 C C . PHE B 1 258 ? 3.855 0.485 -13.672 1 98.31 258 PHE B C 1
ATOM 3965 O O . PHE B 1 258 ? 4.426 0.603 -14.766 1 98.31 258 PHE B O 1
ATOM 3972 N N . VAL B 1 259 ? 4.285 1 -12.523 1 98 259 VAL B N 1
ATOM 3973 C CA . VAL B 1 259 ? 5.641 1.486 -12.281 1 98 259 VAL B CA 1
ATOM 3974 C C . VAL B 1 259 ? 6.133 0.986 -10.922 1 98 259 VAL B C 1
ATOM 3976 O O . VAL B 1 259 ? 5.371 0.955 -9.953 1 98 259 VAL B O 1
ATOM 3979 N N . GLN B 1 260 ? 7.312 0.543 -10.914 1 97.19 260 GLN B N 1
ATOM 3980 C CA . GLN B 1 260 ? 7.934 0.025 -9.703 1 97.19 260 GLN B CA 1
ATOM 3981 C C . GLN B 1 260 ? 9.391 0.464 -9.594 1 97.19 260 GLN B C 1
ATOM 3983 O O . GLN B 1 260 ? 10.07 0.625 -10.617 1 97.19 260 GLN B O 1
ATOM 3988 N N . LYS B 1 261 ? 9.852 0.681 -8.438 1 97 261 LYS B N 1
ATOM 3989 C CA . LYS B 1 261 ? 11.25 0.973 -8.141 1 97 261 LYS B CA 1
ATOM 3990 C C . LYS B 1 261 ? 11.836 -0.059 -7.184 1 97 261 LYS B C 1
ATOM 3992 O O . LYS B 1 261 ? 11.25 -0.349 -6.141 1 97 261 LYS B O 1
ATOM 3997 N N . THR B 1 262 ? 12.945 -0.529 -7.539 1 93.81 262 THR B N 1
ATOM 3998 C CA . THR B 1 262 ? 13.688 -1.452 -6.688 1 93.81 262 THR B CA 1
ATOM 3999 C C . THR B 1 262 ? 14.953 -0.791 -6.148 1 93.81 262 THR B C 1
ATOM 4001 O O . THR B 1 262 ? 15.562 0.039 -6.824 1 93.81 262 THR B O 1
ATOM 4004 N N . PHE B 1 263 ? 15.328 -1.268 -4.941 1 89.44 263 PHE B N 1
ATOM 4005 C CA . PHE B 1 263 ? 16.484 -0.703 -4.258 1 89.44 263 PHE B CA 1
ATOM 4006 C C . PHE B 1 263 ? 17.406 -1.808 -3.74 1 89.44 263 PHE B C 1
ATOM 4008 O O . PHE B 1 263 ? 16.938 -2.895 -3.393 1 89.44 263 PHE B O 1
#